Protein 6VFH (pdb70)

Nearest PDB structures (foldseek):
  6vfh-assembly1_A  TM=1.008E+00  e=3.550E-16  synthetic construct
  6vfk-assembly1_A  TM=9.988E-01  e=2.388E-15  synthetic construct
  6v8e-assembly2_F  TM=9.862E-01  e=4.359E-15  synthetic construct
  6v8e-assembly1_A  TM=9.523E-01  e=6.846E-15  synthetic construct
  1na0-assembly1_A  TM=9.936E-01  e=3.257E-13  unidentified

Structure (mmCIF, N/CA/C/O backbone):
data_6VFH
#
_entry.id   6VFH
#
loop_
_entity.id
_entity.type
_entity.pdbx_description
1 polymer T33_dn10A
2 polymer T33_dn10B
#
loop_
_atom_site.group_PDB
_atom_site.id
_atom_site.type_symbol
_atom_site.label_atom_id
_atom_site.label_alt_id
_atom_site.label_comp_id
_atom_site.label_asym_id
_atom_site.label_entity_id
_atom_site.label_seq_id
_atom_site.pdbx_PDB_ins_code
_atom_site.Cartn_x
_atom_site.Cartn_y
_atom_site.Cartn_z
_atom_site.occupancy
_atom_site.B_iso_or_equiv
_atom_site.auth_seq_id
_atom_site.auth_comp_id
_atom_site.auth_asym_id
_atom_site.auth_atom_id
_atom_site.pdbx_PDB_model_num
ATOM 1 N N . GLU A 1 3 ? 150.566 149.473 70.011 1.00 60.94 1 GLU A N 1
ATOM 2 C CA . GLU A 1 3 ? 149.332 150.160 70.364 1.00 60.30 1 GLU A CA 1
ATOM 3 C C . GLU A 1 3 ? 149.598 151.309 71.302 1.00 57.46 1 GLU A C 1
ATOM 4 O O . GLU A 1 3 ? 149.324 151.219 72.504 1.00 56.25 1 GLU A O 1
ATOM 10 N N . GLU A 1 4 ? 150.043 152.432 70.748 1.00 56.02 2 GLU A N 1
ATOM 11 C CA . GLU A 1 4 ? 150.334 153.595 71.570 1.00 57.34 2 GLU A CA 1
ATOM 12 C C . GLU A 1 4 ? 149.131 154.007 72.387 1.00 53.92 2 GLU A C 1
ATOM 13 O O . GLU A 1 4 ? 149.284 154.467 73.513 1.00 51.00 2 GLU A O 1
ATOM 19 N N . ALA A 1 5 ? 147.931 153.888 71.828 1.00 52.43 3 ALA A N 1
ATOM 20 C CA . ALA A 1 5 ? 146.749 154.281 72.565 1.00 51.93 3 ALA A CA 1
ATOM 21 C C . ALA A 1 5 ? 146.591 153.468 73.843 1.00 49.48 3 ALA A C 1
ATOM 22 O O . ALA A 1 5 ? 146.084 153.992 74.840 1.00 51.19 3 ALA A O 1
ATOM 24 N N . GLU A 1 6 ? 146.976 152.185 73.834 1.00 48.15 4 GLU A N 1
ATOM 25 C CA . GLU A 1 6 ? 146.798 151.417 75.040 1.00 46.17 4 GLU A CA 1
ATOM 26 C C . GLU A 1 6 ? 147.887 151.796 76.004 1.00 46.71 4 GLU A C 1
ATOM 27 O O . GLU A 1 6 ? 147.647 151.854 77.208 1.00 47.00 4 GLU A O 1
ATOM 33 N N . LEU A 1 7 ? 149.097 152.034 75.512 1.00 46.25 5 LEU A N 1
ATOM 34 C CA . LEU A 1 7 ? 150.125 152.413 76.458 1.00 43.88 5 LEU A CA 1
ATOM 35 C C . LEU A 1 7 ? 149.800 153.748 77.068 1.00 43.65 5 LEU A C 1
ATOM 36 O O . LEU A 1 7 ? 150.056 153.961 78.251 1.00 46.47 5 LEU A O 1
ATOM 41 N N . ALA A 1 8 ? 149.244 154.666 76.287 1.00 43.55 6 ALA A N 1
ATOM 42 C CA . ALA A 1 8 ? 148.903 155.946 76.847 1.00 43.52 6 ALA A CA 1
ATOM 43 C C . ALA A 1 8 ? 147.875 155.749 77.927 1.00 42.62 6 ALA A C 1
ATOM 44 O O . ALA A 1 8 ? 147.968 156.348 79.002 1.00 43.09 6 ALA A O 1
ATOM 46 N N . TYR A 1 9 ? 146.924 154.854 77.679 1.00 42.75 7 TYR A N 1
ATOM 47 C CA . TYR A 1 9 ? 145.917 154.573 78.657 1.00 42.07 7 TYR A CA 1
ATOM 48 C C . TYR A 1 9 ? 146.538 154.020 79.918 1.00 40.70 7 TYR A C 1
ATOM 49 O O . TYR A 1 9 ? 146.212 154.478 81.012 1.00 42.46 7 TYR A O 1
ATOM 58 N N . LEU A 1 10 ? 147.421 153.033 79.780 1.00 39.63 8 LEU A N 1
ATOM 59 C CA . LEU A 1 10 ? 148.040 152.409 80.931 1.00 39.01 8 LEU A CA 1
ATOM 60 C C . LEU A 1 10 ? 148.888 153.367 81.719 1.00 40.57 8 LEU A C 1
ATOM 61 O O . LEU A 1 10 ? 148.884 153.316 82.950 1.00 41.89 8 LEU A O 1
ATOM 66 N N . LEU A 1 11 ? 149.607 154.253 81.053 1.00 39.87 9 LEU A N 1
ATOM 67 C CA . LEU A 1 11 ? 150.409 155.193 81.794 1.00 38.59 9 LEU A CA 1
ATOM 68 C C . LEU A 1 11 ? 149.499 156.108 82.561 1.00 39.22 9 LEU A C 1
ATOM 69 O O . LEU A 1 11 ? 149.763 156.426 83.725 1.00 41.36 9 LEU A O 1
ATOM 74 N N . GLY A 1 12 ? 148.416 156.528 81.925 1.00 41.09 10 GLY A N 1
ATOM 75 C CA . GLY A 1 12 ? 147.463 157.392 82.567 1.00 43.05 10 GLY A CA 1
ATOM 76 C C . GLY A 1 12 ? 146.899 156.725 83.792 1.00 41.64 10 GLY A C 1
ATOM 77 O O . GLY A 1 12 ? 146.885 157.324 84.869 1.00 43.41 10 GLY A O 1
ATOM 78 N N . GLU A 1 13 ? 146.449 155.485 83.657 1.00 38.58 11 GLU A N 1
ATOM 79 C CA . GLU A 1 13 ? 145.874 154.817 84.794 1.00 38.42 11 GLU A CA 1
ATOM 80 C C . GLU A 1 13 ? 146.880 154.621 85.908 1.00 41.35 11 GLU A C 1
ATOM 81 O O . GLU A 1 13 ? 146.530 154.796 87.077 1.00 43.93 11 GLU A O 1
ATOM 87 N N . LEU A 1 14 ? 148.132 154.295 85.593 1.00 40.49 12 LEU A N 1
ATOM 88 C CA . LEU A 1 14 ? 149.083 154.107 86.670 1.00 41.06 12 LEU A CA 1
ATOM 89 C C . LEU A 1 14 ? 149.322 155.416 87.400 1.00 43.05 12 LEU A C 1
ATOM 90 O O . LEU A 1 14 ? 149.311 155.454 88.631 1.00 45.91 12 LEU A O 1
ATOM 95 N N . ALA A 1 15 ? 149.523 156.501 86.659 1.00 40.42 13 ALA A N 1
ATOM 96 C CA . ALA A 1 15 ? 149.779 157.768 87.306 1.00 42.24 13 ALA A CA 1
ATOM 97 C C . ALA A 1 15 ? 148.585 158.208 88.126 1.00 42.26 13 ALA A C 1
ATOM 98 O O . ALA A 1 15 ? 148.735 158.741 89.229 1.00 46.42 13 ALA A O 1
ATOM 100 N N . TYR A 1 16 ? 147.387 157.964 87.607 1.00 41.30 14 TYR A N 1
ATOM 101 C CA . TYR A 1 16 ? 146.174 158.346 88.289 1.00 40.86 14 TYR A CA 1
ATOM 102 C C . TYR A 1 16 ? 146.082 157.634 89.609 1.00 43.65 14 TYR A C 1
ATOM 103 O O . TYR A 1 16 ? 145.861 158.248 90.651 1.00 47.56 14 TYR A O 1
ATOM 112 N N . LYS A 1 17 ? 146.288 156.324 89.584 1.00 43.91 15 LYS A N 1
ATOM 113 C CA . LYS A 1 17 ? 146.176 155.510 90.776 1.00 44.92 15 LYS A CA 1
ATOM 114 C C . LYS A 1 17 ? 147.162 155.956 91.843 1.00 46.03 15 LYS A C 1
ATOM 115 O O . LYS A 1 17 ? 146.856 155.927 93.034 1.00 48.30 15 LYS A O 1
ATOM 121 N N . LEU A 1 18 ? 148.332 156.405 91.419 1.00 44.74 16 LEU A N 1
ATOM 122 C CA . LEU A 1 18 ? 149.370 156.858 92.325 1.00 44.35 16 LEU A CA 1
ATOM 123 C C . LEU A 1 18 ? 149.183 158.306 92.792 1.00 47.04 16 LEU A C 1
ATOM 124 O O . LEU A 1 18 ? 149.994 158.809 93.567 1.00 51.44 16 LEU A O 1
ATOM 129 N N . GLY A 1 19 ? 148.154 158.999 92.302 1.00 46.91 17 GLY A N 1
ATOM 130 C CA . GLY A 1 19 ? 147.879 160.383 92.686 1.00 47.85 17 GLY A CA 1
ATOM 131 C C . GLY A 1 19 ? 148.619 161.432 91.865 1.00 50.28 17 GLY A C 1
ATOM 132 O O . GLY A 1 19 ? 148.622 162.626 92.194 1.00 52.29 17 GLY A O 1
ATOM 133 N N . GLU A 1 20 ? 149.290 161.008 90.815 1.00 50.38 18 GLU A N 1
ATOM 134 C CA . GLU A 1 20 ? 150.057 161.921 90.002 1.00 47.47 18 GLU A CA 1
ATOM 135 C C . GLU A 1 20 ? 149.190 162.442 88.898 1.00 44.71 18 GLU A C 1
ATOM 136 O O . GLU A 1 20 ? 149.401 162.149 87.718 1.00 45.44 18 GLU A O 1
ATOM 142 N N . TYR A 1 21 ? 148.257 163.286 89.283 1.00 43.45 19 TYR A N 1
ATOM 143 C CA . TYR A 1 21 ? 147.208 163.710 88.384 1.00 43.55 19 TYR A CA 1
ATOM 144 C C . TYR A 1 21 ? 147.732 164.545 87.245 1.00 41.79 19 TYR A C 1
ATOM 145 O O . TYR A 1 21 ? 147.187 164.525 86.147 1.00 43.48 19 TYR A O 1
ATOM 154 N N . ARG A 1 22 ? 148.814 165.265 87.462 1.00 38.10 20 ARG A N 1
ATOM 155 C CA . ARG A 1 22 ? 149.363 166.050 86.373 1.00 38.98 20 ARG A CA 1
ATOM 156 C C . ARG A 1 22 ? 149.767 165.158 85.198 1.00 42.62 20 ARG A C 1
ATOM 157 O O . ARG A 1 22 ? 149.573 165.513 84.026 1.00 42.52 20 ARG A O 1
ATOM 165 N N . ILE A 1 23 ? 150.361 164.015 85.524 1.00 41.12 21 ILE A N 1
ATOM 166 C CA . ILE A 1 23 ? 150.839 163.076 84.544 1.00 36.86 21 ILE A CA 1
ATOM 167 C C . ILE A 1 23 ? 149.677 162.335 83.973 1.00 38.95 21 ILE A C 1
ATOM 168 O O . ILE A 1 23 ? 149.620 162.090 82.765 1.00 41.62 21 ILE A O 1
ATOM 173 N N . ALA A 1 24 ? 148.756 161.941 84.837 1.00 37.71 22 ALA A N 1
ATOM 174 C CA . ALA A 1 24 ? 147.623 161.194 84.368 1.00 37.86 22 ALA A CA 1
ATOM 175 C C . ALA A 1 24 ? 146.846 161.975 83.339 1.00 38.64 22 ALA A C 1
ATOM 176 O O . ALA A 1 24 ? 146.469 161.414 82.313 1.00 42.04 22 ALA A O 1
ATOM 178 N N . ILE A 1 25 ? 146.692 163.281 83.534 1.00 37.45 23 ILE A N 1
ATOM 179 C CA . ILE A 1 25 ? 145.954 164.055 82.566 1.00 38.10 23 ILE A CA 1
ATOM 180 C C . ILE A 1 25 ? 146.633 164.082 81.233 1.00 41.66 23 ILE A C 1
ATOM 181 O O . ILE A 1 25 ? 145.974 163.891 80.212 1.00 44.40 23 ILE A O 1
ATOM 186 N N . ARG A 1 26 ? 147.928 164.317 81.195 1.00 39.52 24 ARG A N 1
ATOM 187 C CA . ARG A 1 26 ? 148.538 164.361 79.890 1.00 39.81 24 ARG A CA 1
ATOM 188 C C . ARG A 1 26 ? 148.460 163.006 79.197 1.00 39.58 24 ARG A C 1
ATOM 189 O O . ARG A 1 26 ? 148.172 162.932 77.995 1.00 43.13 24 ARG A O 1
ATOM 197 N N . ALA A 1 27 ? 148.672 161.927 79.940 1.00 38.22 25 ALA A N 1
ATOM 198 C CA . ALA A 1 27 ? 148.609 160.619 79.323 1.00 39.63 25 ALA A CA 1
ATOM 199 C C . ALA A 1 27 ? 147.202 160.306 78.821 1.00 41.73 25 ALA A C 1
ATOM 200 O O . ALA A 1 27 ? 147.042 159.734 77.737 1.00 44.82 25 ALA A O 1
ATOM 202 N N . TYR A 1 28 ? 146.167 160.719 79.556 1.00 40.55 26 TYR A N 1
ATOM 203 C CA . TYR A 1 28 ? 144.834 160.426 79.086 1.00 39.69 26 TYR A CA 1
ATOM 204 C C . TYR A 1 28 ? 144.507 161.247 77.874 1.00 41.67 26 TYR A C 1
ATOM 205 O O . TYR A 1 28 ? 143.877 160.738 76.947 1.00 46.82 26 TYR A O 1
ATOM 214 N N . ARG A 1 29 ? 144.991 162.483 77.802 1.00 40.19 27 ARG A N 1
ATOM 215 C CA . ARG A 1 29 ? 144.685 163.255 76.618 1.00 43.14 27 ARG A CA 1
ATOM 216 C C . ARG A 1 29 ? 145.233 162.546 75.390 1.00 47.47 27 ARG A C 1
ATOM 217 O O . ARG A 1 29 ? 144.573 162.521 74.349 1.00 50.14 27 ARG A O 1
ATOM 225 N N . ILE A 1 30 ? 146.418 161.946 75.504 1.00 45.00 28 ILE A N 1
ATOM 226 C CA . ILE A 1 30 ? 146.978 161.227 74.373 1.00 43.79 28 ILE A CA 1
ATOM 227 C C . ILE A 1 30 ? 146.137 160.004 74.043 1.00 47.27 28 ILE A C 1
ATOM 228 O O . ILE A 1 30 ? 145.857 159.737 72.867 1.00 51.58 28 ILE A O 1
ATOM 233 N N . ALA A 1 31 ? 145.750 159.236 75.061 1.00 45.54 29 ALA A N 1
ATOM 234 C CA . ALA A 1 31 ? 144.972 158.036 74.802 1.00 46.37 29 ALA A CA 1
ATOM 235 C C . ALA A 1 31 ? 143.664 158.350 74.103 1.00 49.47 29 ALA A C 1
ATOM 236 O O . ALA A 1 31 ? 143.261 157.622 73.192 1.00 54.09 29 ALA A O 1
ATOM 238 N N . LEU A 1 32 ? 143.014 159.433 74.512 1.00 48.63 30 LEU A N 1
ATOM 239 C CA . LEU A 1 32 ? 141.757 159.850 73.925 1.00 51.61 30 LEU A CA 1
ATOM 240 C C . LEU A 1 32 ? 141.909 160.464 72.571 1.00 54.05 30 LEU A C 1
ATOM 241 O O . LEU A 1 32 ? 141.043 160.300 71.719 1.00 55.54 30 LEU A O 1
ATOM 246 N N . LYS A 1 33 ? 142.998 161.180 72.342 1.00 54.11 31 LYS A N 1
ATOM 247 C CA . LYS A 1 33 ? 143.214 161.742 71.033 1.00 57.84 31 LYS A CA 1
ATOM 248 C C . LYS A 1 33 ? 143.238 160.607 70.030 1.00 57.47 31 LYS A C 1
ATOM 249 O O . LYS A 1 33 ? 142.645 160.703 68.954 1.00 58.86 31 LYS A O 1
ATOM 255 N N . ARG A 1 34 ? 143.915 159.517 70.392 1.00 55.36 32 ARG A N 1
ATOM 256 C CA . ARG A 1 34 ? 143.962 158.369 69.517 1.00 55.46 32 ARG A CA 1
ATOM 257 C C . ARG A 1 34 ? 142.663 157.568 69.507 1.00 60.22 32 ARG A C 1
ATOM 258 O O . ARG A 1 34 ? 142.278 157.039 68.464 1.00 62.29 32 ARG A O 1
ATOM 266 N N . ASP A 1 35 ? 141.964 157.483 70.641 1.00 59.51 33 ASP A N 1
ATOM 267 C CA . ASP A 1 35 ? 140.706 156.754 70.688 1.00 58.81 33 ASP A CA 1
ATOM 268 C C . ASP A 1 35 ? 139.623 157.499 71.477 1.00 58.58 33 ASP A C 1
ATOM 269 O O . ASP A 1 35 ? 139.432 157.260 72.676 1.00 59.03 33 ASP A O 1
ATOM 274 N N . PRO A 1 36 ? 138.845 158.358 70.813 1.00 58.76 34 PRO A N 1
ATOM 275 C CA . PRO A 1 36 ? 137.797 159.191 71.355 1.00 59.08 34 PRO A CA 1
ATOM 276 C C . PRO A 1 36 ? 136.643 158.411 71.965 1.00 59.89 34 PRO A C 1
ATOM 277 O O . PRO A 1 36 ? 135.788 159.000 72.627 1.00 61.30 34 PRO A O 1
ATOM 281 N N . ASN A 1 37 ? 136.562 157.102 71.716 1.00 58.57 35 ASN A N 1
ATOM 282 C CA . ASN A 1 37 ? 135.447 156.338 72.241 1.00 61.14 35 ASN A CA 1
ATOM 283 C C . ASN A 1 37 ? 135.789 155.644 73.543 1.00 62.22 35 ASN A C 1
ATOM 284 O O . ASN A 1 37 ? 135.000 154.853 74.081 1.00 62.75 35 ASN A O 1
ATOM 289 N N . ASN A 1 38 ? 136.938 155.957 74.104 1.00 59.65 36 ASN A N 1
ATOM 290 C CA . ASN A 1 38 ? 137.288 155.310 75.339 1.00 60.10 36 ASN A CA 1
ATOM 291 C C . ASN A 1 38 ? 136.604 156.014 76.509 1.00 60.70 36 ASN A C 1
ATOM 292 O O . ASN A 1 38 ? 137.131 156.963 77.097 1.00 58.71 36 ASN A O 1
ATOM 297 N N . ALA A 1 39 ? 135.411 155.526 76.841 1.00 59.66 37 ALA A N 1
ATOM 298 C CA . ALA A 1 39 ? 134.585 156.130 77.878 1.00 58.04 37 ALA A CA 1
ATOM 299 C C . ALA A 1 39 ? 135.275 156.126 79.211 1.00 55.52 37 ALA A C 1
ATOM 300 O O . ALA A 1 39 ? 135.140 157.080 79.980 1.00 55.89 37 ALA A O 1
ATOM 302 N N . GLU A 1 40 ? 136.028 155.076 79.490 1.00 55.30 38 GLU A N 1
ATOM 303 C CA . GLU A 1 40 ? 136.702 154.985 80.762 1.00 53.69 38 GLU A CA 1
ATOM 304 C C . GLU A 1 40 ? 137.776 156.036 80.861 1.00 52.27 38 GLU A C 1
ATOM 305 O O . GLU A 1 40 ? 137.924 156.671 81.909 1.00 52.44 38 GLU A O 1
ATOM 311 N N . ALA A 1 41 ? 138.515 156.251 79.782 1.00 52.00 39 ALA A N 1
ATOM 312 C CA . ALA A 1 41 ? 139.510 157.293 79.809 1.00 51.23 39 ALA A CA 1
ATOM 313 C C . ALA A 1 41 ? 138.827 158.648 79.961 1.00 52.34 39 ALA A C 1
ATOM 314 O O . ALA A 1 41 ? 139.323 159.492 80.700 1.00 51.63 39 ALA A O 1
ATOM 316 N N . TRP A 1 42 ? 137.667 158.867 79.327 1.00 51.27 40 TRP A N 1
ATOM 317 C CA . TRP A 1 42 ? 137.021 160.170 79.491 1.00 50.61 40 TRP A CA 1
ATOM 318 C C . TRP A 1 42 ? 136.645 160.398 80.935 1.00 48.99 40 TRP A C 1
ATOM 319 O O . TRP A 1 42 ? 136.843 161.486 81.483 1.00 49.09 40 TRP A O 1
ATOM 330 N N . TYR A 1 43 ? 136.115 159.363 81.559 1.00 49.43 41 TYR A N 1
ATOM 331 C CA . TYR A 1 43 ? 135.717 159.424 82.939 1.00 49.12 41 TYR A CA 1
ATOM 332 C C . TYR A 1 43 ? 136.886 159.726 83.846 1.00 48.49 41 TYR A C 1
ATOM 333 O O . TYR A 1 43 ? 136.798 160.635 84.676 1.00 50.46 41 TYR A O 1
ATOM 342 N N . ASN A 1 44 ? 137.982 158.990 83.697 1.00 45.68 42 ASN A N 1
ATOM 343 C CA . ASN A 1 44 ? 139.125 159.238 84.544 1.00 45.18 42 ASN A CA 1
ATOM 344 C C . ASN A 1 44 ? 139.797 160.549 84.223 1.00 45.06 42 ASN A C 1
ATOM 345 O O . ASN A 1 44 ? 140.398 161.165 85.107 1.00 47.88 42 ASN A O 1
ATOM 350 N N . LEU A 1 45 ? 139.682 161.016 82.991 1.00 44.10 43 LEU A N 1
ATOM 351 C CA . LEU A 1 45 ? 140.236 162.303 82.685 1.00 42.25 43 LEU A CA 1
ATOM 352 C C . LEU A 1 45 ? 139.472 163.319 83.507 1.00 45.85 43 LEU A C 1
ATOM 353 O O . LEU A 1 45 ? 140.072 164.176 84.163 1.00 51.16 43 LEU A O 1
ATOM 358 N N . GLY A 1 46 ? 138.139 163.202 83.504 1.00 46.47 44 GLY A N 1
ATOM 359 C CA . GLY A 1 46 ? 137.298 164.107 84.262 1.00 50.50 44 GLY A CA 1
ATOM 360 C C . GLY A 1 46 ? 137.591 164.021 85.748 1.00 47.35 44 GLY A C 1
ATOM 361 O O . GLY A 1 46 ? 137.626 165.051 86.428 1.00 50.21 44 GLY A O 1
ATOM 362 N N . ASN A 1 47 ? 137.872 162.816 86.245 1.00 44.63 45 ASN A N 1
ATOM 363 C CA . ASN A 1 47 ? 138.175 162.670 87.647 1.00 44.63 45 ASN A CA 1
ATOM 364 C C . ASN A 1 47 ? 139.462 163.348 88.008 1.00 49.63 45 ASN A C 1
ATOM 365 O O . ASN A 1 47 ? 139.534 164.027 89.028 1.00 51.43 45 ASN A O 1
ATOM 370 N N . ALA A 1 48 ? 140.475 163.256 87.165 1.00 48.23 46 ALA A N 1
ATOM 371 C CA . ALA A 1 48 ? 141.705 163.919 87.530 1.00 47.18 46 ALA A CA 1
ATOM 372 C C . ALA A 1 48 ? 141.471 165.422 87.652 1.00 49.41 46 ALA A C 1
ATOM 373 O O . ALA A 1 48 ? 141.948 166.062 88.594 1.00 53.18 46 ALA A O 1
ATOM 375 N N . TYR A 1 49 ? 140.657 165.988 86.770 1.00 46.84 47 TYR A N 1
ATOM 376 C CA . TYR A 1 49 ? 140.416 167.410 86.901 1.00 50.55 47 TYR A CA 1
ATOM 377 C C . TYR A 1 49 ? 139.617 167.710 88.156 1.00 52.93 47 TYR A C 1
ATOM 378 O O . TYR A 1 49 ? 139.932 168.645 88.896 1.00 54.74 47 TYR A O 1
ATOM 387 N N . TYR A 1 50 ? 138.642 166.868 88.454 1.00 51.14 48 TYR A N 1
ATOM 388 C CA . TYR A 1 50 ? 137.801 167.037 89.624 1.00 51.29 48 TYR A CA 1
ATOM 389 C C . TYR A 1 50 ? 138.674 167.086 90.863 1.00 51.05 48 TYR A C 1
ATOM 390 O O . TYR A 1 50 ? 138.546 167.982 91.697 1.00 54.74 48 TYR A O 1
ATOM 399 N N . LYS A 1 51 ? 139.624 166.163 90.956 1.00 48.93 49 LYS A N 1
ATOM 400 C CA . LYS A 1 51 ? 140.513 166.079 92.103 1.00 49.25 49 LYS A CA 1
ATOM 401 C C . LYS A 1 51 ? 141.341 167.343 92.260 1.00 53.60 49 LYS A C 1
ATOM 402 O O . LYS A 1 51 ? 141.671 167.737 93.378 1.00 55.38 49 LYS A O 1
ATOM 408 N N . GLN A 1 52 ? 141.644 168.013 91.157 1.00 54.43 50 GLN A N 1
ATOM 409 C CA . GLN A 1 52 ? 142.429 169.232 91.189 1.00 56.94 50 GLN A CA 1
ATOM 410 C C . GLN A 1 52 ? 141.581 170.490 91.399 1.00 58.48 50 GLN A C 1
ATOM 411 O O . GLN A 1 52 ? 142.119 171.594 91.457 1.00 61.09 50 GLN A O 1
ATOM 417 N N . GLY A 1 53 ? 140.258 170.348 91.491 1.00 56.32 51 GLY A N 1
ATOM 418 C CA . GLY A 1 53 ? 139.372 171.499 91.656 1.00 58.50 51 GLY A CA 1
ATOM 419 C C . GLY A 1 53 ? 138.981 172.118 90.321 1.00 59.79 51 GLY A C 1
ATOM 420 O O . GLY A 1 53 ? 138.381 173.199 90.243 1.00 60.65 51 GLY A O 1
ATOM 421 N N . ASP A 1 54 ? 139.362 171.461 89.250 1.00 56.06 52 ASP A N 1
ATOM 422 C CA . ASP A 1 54 ? 139.084 171.950 87.927 1.00 56.98 52 ASP A CA 1
ATOM 423 C C . ASP A 1 54 ? 137.721 171.439 87.507 1.00 57.25 52 ASP A C 1
ATOM 424 O O . ASP A 1 54 ? 137.582 170.511 86.702 1.00 57.94 52 ASP A O 1
ATOM 429 N N . TYR A 1 55 ? 136.705 172.066 88.064 1.00 54.87 53 TYR A N 1
ATOM 430 C CA . TYR A 1 55 ? 135.352 171.586 87.891 1.00 53.26 53 TYR A CA 1
ATOM 431 C C . TYR A 1 55 ? 134.793 171.805 86.504 1.00 56.56 53 TYR A C 1
ATOM 432 O O . TYR A 1 55 ? 133.928 171.053 86.063 1.00 58.03 53 TYR A O 1
ATOM 441 N N . ASP A 1 56 ? 135.240 172.821 85.783 1.00 57.26 54 ASP A N 1
ATOM 442 C CA . ASP A 1 56 ? 134.612 173.028 84.485 1.00 58.65 54 ASP A CA 1
ATOM 443 C C . ASP A 1 56 ? 134.990 171.908 83.535 1.00 57.79 54 ASP A C 1
ATOM 444 O O . ASP A 1 56 ? 134.149 171.391 82.787 1.00 59.26 54 ASP A O 1
ATOM 449 N N . GLU A 1 57 ? 136.242 171.501 83.607 1.00 55.98 55 GLU A N 1
ATOM 450 C CA . GLU A 1 57 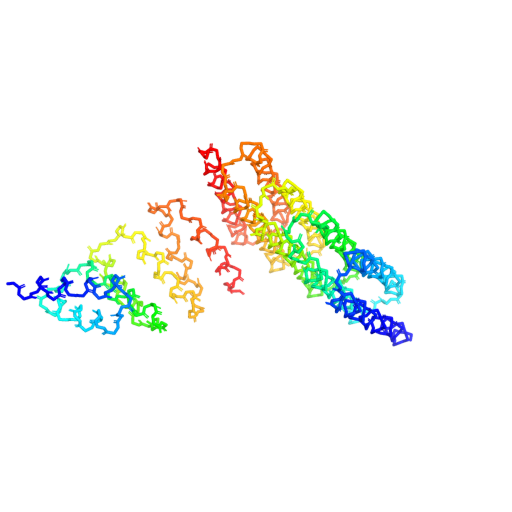? 136.749 170.426 82.798 1.00 57.72 55 GLU A CA 1
ATOM 451 C C . GLU A 1 57 ? 136.148 169.122 83.264 1.00 55.84 55 GLU A C 1
ATOM 452 O O . GLU A 1 57 ? 135.651 168.331 82.460 1.00 55.60 55 GLU A O 1
ATOM 458 N N . ALA A 1 58 ? 136.051 168.935 84.579 1.00 52.87 56 ALA A N 1
ATOM 459 C CA . ALA A 1 58 ? 135.489 167.696 85.055 1.00 51.85 56 ALA A CA 1
ATOM 460 C C . ALA A 1 58 ? 134.079 167.519 84.519 1.00 52.98 56 ALA A C 1
ATOM 461 O O . ALA A 1 58 ? 133.725 166.421 84.085 1.00 52.82 56 ALA A O 1
ATOM 463 N N . ILE A 1 59 ? 133.300 168.601 84.448 1.00 52.49 57 ILE A N 1
ATOM 464 C CA . ILE A 1 59 ? 131.960 168.486 83.913 1.00 52.43 57 ILE A CA 1
ATOM 465 C C . ILE A 1 59 ? 131.952 168.101 82.455 1.00 54.73 57 ILE A C 1
ATOM 466 O O . ILE A 1 59 ? 131.228 167.181 82.075 1.00 54.92 57 ILE A O 1
ATOM 471 N N . GLU A 1 60 ? 132.754 168.756 81.629 1.00 54.81 58 GLU A N 1
ATOM 472 C CA . GLU A 1 60 ? 132.733 168.405 80.221 1.00 53.78 58 GLU A CA 1
ATOM 473 C C . GLU A 1 60 ? 133.097 166.955 79.970 1.00 54.20 58 GLU A C 1
ATOM 474 O O . GLU A 1 60 ? 132.460 166.264 79.164 1.00 55.77 58 GLU A O 1
ATOM 480 N N . TYR A 1 61 ? 134.111 166.476 80.664 1.00 54.93 59 TYR A N 1
ATOM 481 C CA . TYR A 1 61 ? 134.578 165.137 80.406 1.00 54.29 59 TYR A CA 1
ATOM 482 C C . TYR A 1 61 ? 133.650 164.097 80.996 1.00 54.85 59 TYR A C 1
ATOM 483 O O . TYR A 1 61 ? 133.467 163.029 80.400 1.00 56.83 59 TYR A O 1
ATOM 492 N N . TYR A 1 62 ? 133.013 164.397 82.123 1.00 51.12 60 TYR A N 1
ATOM 493 C CA . TYR A 1 62 ? 132.079 163.446 82.660 1.00 49.02 60 TYR A CA 1
ATOM 494 C C . TYR A 1 62 ? 130.913 163.321 81.711 1.00 53.72 60 TYR A C 1
ATOM 495 O O . TYR A 1 62 ? 130.416 162.214 81.489 1.00 58.07 60 TYR A O 1
ATOM 504 N N . GLN A 1 63 ? 130.485 164.434 81.114 1.00 53.96 61 GLN A N 1
ATOM 505 C CA . GLN A 1 63 ? 129.360 164.359 80.206 1.00 57.12 61 GLN A CA 1
ATOM 506 C C . GLN A 1 63 ? 129.694 163.495 79.007 1.00 58.66 61 GLN A C 1
ATOM 507 O O . GLN A 1 63 ? 128.863 162.689 78.585 1.00 59.69 61 GLN A O 1
ATOM 513 N N . LYS A 1 64 ? 130.914 163.603 78.486 1.00 54.79 62 LYS A N 1
ATOM 514 C CA . LYS A 1 64 ? 131.256 162.776 77.345 1.00 57.60 62 LYS A CA 1
ATOM 515 C C . LYS A 1 64 ? 131.280 161.306 77.722 1.00 56.51 62 LYS A C 1
ATOM 516 O O . LYS A 1 64 ? 130.811 160.453 76.959 1.00 60.40 62 LYS A O 1
ATOM 522 N N . ALA A 1 65 ? 131.814 160.989 78.903 1.00 54.17 63 ALA A N 1
ATOM 523 C CA . ALA A 1 65 ? 131.887 159.592 79.299 1.00 55.97 63 ALA A CA 1
ATOM 524 C C . ALA A 1 65 ? 130.501 158.992 79.382 1.00 58.05 63 ALA A C 1
ATOM 525 O O . ALA A 1 65 ? 130.288 157.854 78.964 1.00 60.78 63 ALA A O 1
ATOM 527 N N . LEU A 1 66 ? 129.555 159.782 79.877 1.00 59.04 64 LEU A N 1
ATOM 528 C CA . LEU A 1 66 ? 128.169 159.385 80.001 1.00 59.86 64 LEU A CA 1
ATOM 529 C C . LEU A 1 66 ? 127.451 159.248 78.680 1.00 62.12 64 LEU A C 1
ATOM 530 O O . LEU A 1 66 ? 126.578 158.398 78.544 1.00 62.13 64 LEU A O 1
ATOM 535 N N . GLU A 1 67 ? 127.783 160.065 77.689 1.00 61.97 65 GLU A N 1
ATOM 536 C CA . GLU A 1 67 ? 127.128 159.867 76.407 1.00 62.04 65 GLU A CA 1
ATOM 537 C C . GLU A 1 67 ? 127.526 158.500 75.870 1.00 62.77 65 GLU A C 1
ATOM 538 O O . GLU A 1 67 ? 126.697 157.769 75.327 1.00 62.70 65 GLU A O 1
ATOM 544 N N . LEU A 1 68 ? 128.801 158.147 76.062 1.00 63.00 66 LEU A N 1
ATOM 545 C CA . LEU A 1 68 ? 129.313 156.852 75.643 1.00 64.68 66 LEU A CA 1
ATOM 546 C C . LEU A 1 68 ? 128.769 155.722 76.526 1.00 63.49 66 LEU A C 1
ATOM 547 O O . LEU A 1 68 ? 128.491 154.626 76.035 1.00 62.19 66 LEU A O 1
ATOM 552 N N . ASP A 1 69 ? 128.594 155.985 77.824 1.00 62.91 67 ASP A N 1
ATOM 553 C CA . ASP A 1 69 ? 128.048 154.995 78.743 1.00 63.47 67 ASP A CA 1
ATOM 554 C C . ASP A 1 69 ? 127.085 155.603 79.778 1.00 63.78 67 ASP A C 1
ATOM 555 O O . ASP A 1 69 ? 127.486 155.931 80.904 1.00 64.44 67 ASP A O 1
ATOM 560 N N . PRO A 1 70 ? 125.789 155.695 79.452 1.00 64.60 68 PRO A N 1
ATOM 561 C CA . PRO A 1 70 ? 124.718 156.256 80.247 1.00 64.27 68 PRO A CA 1
ATOM 562 C C . PRO A 1 70 ? 124.461 155.524 81.556 1.00 64.27 68 PRO A C 1
ATOM 563 O O . PRO A 1 70 ? 123.713 156.020 82.398 1.00 64.54 68 PRO A O 1
ATOM 567 N N . ASN A 1 71 ? 125.019 154.327 81.736 1.00 63.87 69 ASN A N 1
ATOM 568 C CA . ASN A 1 71 ? 124.746 153.594 82.959 1.00 66.75 69 ASN A CA 1
ATOM 569 C C . ASN A 1 71 ? 125.829 153.792 84.003 1.00 65.76 69 ASN A C 1
ATOM 570 O O . ASN A 1 71 ? 125.827 153.150 85.064 1.00 65.92 69 ASN A O 1
ATOM 575 N N . ASN A 1 72 ? 126.739 154.714 83.757 1.00 63.25 70 ASN A N 1
ATOM 576 C CA . ASN A 1 72 ? 127.784 154.910 84.726 1.00 63.54 70 ASN A CA 1
ATOM 577 C C . ASN A 1 72 ? 127.279 155.783 85.879 1.00 62.41 70 ASN A C 1
ATOM 578 O O . ASN A 1 72 ? 127.358 157.015 85.854 1.00 59.80 70 ASN A O 1
ATOM 583 N N . ALA A 1 73 ? 126.758 155.108 86.906 1.00 60.90 71 ALA A N 1
ATOM 584 C CA . ALA A 1 73 ? 126.146 155.772 88.053 1.00 59.02 71 ALA A CA 1
ATOM 585 C C . ALA A 1 73 ? 127.122 156.664 88.768 1.00 56.13 71 ALA A C 1
ATOM 586 O O . ALA A 1 73 ? 126.749 157.738 89.245 1.00 56.42 71 ALA A O 1
ATOM 588 N N . GLU A 1 74 ? 128.373 156.249 88.831 1.00 55.85 72 GLU A N 1
ATOM 589 C CA . GLU A 1 74 ? 129.371 157.034 89.519 1.00 57.34 72 GLU A CA 1
ATOM 590 C C . GLU A 1 74 ? 129.632 158.325 88.778 1.00 54.96 72 GLU A C 1
ATOM 591 O O . GLU A 1 74 ? 129.794 159.375 89.401 1.00 53.73 72 GLU A O 1
ATOM 597 N N . ALA A 1 75 ? 129.676 158.266 87.457 1.00 54.60 73 ALA A N 1
ATOM 598 C CA . ALA A 1 75 ? 129.864 159.469 86.686 1.00 52.56 73 ALA A CA 1
ATOM 599 C C . ALA A 1 75 ? 128.666 160.375 86.862 1.00 51.66 73 ALA A C 1
ATOM 600 O O . ALA A 1 75 ? 128.826 161.589 86.959 1.00 52.84 73 ALA A O 1
ATOM 602 N N . TRP A 1 76 ? 127.461 159.815 86.952 1.00 52.79 74 TRP A N 1
ATOM 603 C CA . TRP A 1 76 ? 126.310 160.690 87.134 1.00 52.62 74 TRP A CA 1
ATOM 604 C C . TRP A 1 76 ? 126.428 161.407 88.464 1.00 51.06 74 TRP A C 1
ATOM 605 O O . TRP A 1 76 ? 126.182 162.613 88.567 1.00 51.16 74 TRP A O 1
ATOM 616 N N . TYR A 1 77 ? 126.843 160.666 89.479 1.00 49.75 75 TYR A N 1
ATOM 617 C CA . TYR A 1 77 ? 127.035 161.194 90.804 1.00 48.16 75 TYR A CA 1
ATOM 618 C C . TYR A 1 77 ? 128.062 162.305 90.829 1.00 49.44 75 TYR A C 1
ATOM 619 O O . TYR A 1 77 ? 127.789 163.381 91.369 1.00 51.88 75 TYR A O 1
ATOM 628 N N . ASN A 1 78 ? 129.229 162.069 90.237 1.00 49.46 76 ASN A N 1
ATOM 629 C CA . ASN A 1 78 ? 130.254 163.088 90.223 1.00 49.11 76 ASN A CA 1
ATOM 630 C C . ASN A 1 78 ? 129.898 164.256 89.328 1.00 52.05 76 ASN A C 1
ATOM 631 O O . ASN A 1 78 ? 130.331 165.380 89.587 1.00 53.02 76 ASN A O 1
ATOM 636 N N . LEU A 1 79 ? 129.092 164.035 88.299 1.00 49.68 77 LEU A N 1
ATOM 637 C CA . LEU A 1 79 ? 128.677 165.151 87.488 1.00 47.63 77 LEU A CA 1
ATOM 638 C C . LEU A 1 79 ? 127.834 166.034 88.378 1.00 47.87 77 LEU A C 1
ATOM 639 O O . LEU A 1 79 ? 128.010 167.257 88.411 1.00 52.43 77 LEU A O 1
ATOM 644 N N . GLY A 1 80 ? 126.940 165.412 89.150 1.00 48.32 78 GLY A N 1
ATOM 645 C CA . GLY A 1 80 ? 126.106 166.158 90.060 1.00 51.20 78 GLY A CA 1
ATOM 646 C C . GLY A 1 80 ? 126.947 166.883 91.090 1.00 50.30 78 GLY A C 1
ATOM 647 O O . GLY A 1 80 ? 126.671 168.044 91.397 1.00 51.22 78 GLY A O 1
ATOM 648 N N . ASN A 1 81 ? 128.015 166.244 91.568 1.00 47.61 79 ASN A N 1
ATOM 649 C CA . ASN A 1 81 ? 128.856 166.887 92.551 1.00 47.46 79 ASN A CA 1
ATOM 650 C C . ASN A 1 81 ? 129.558 168.090 91.988 1.00 49.71 79 ASN A C 1
ATOM 651 O O . ASN A 1 81 ? 129.649 169.111 92.662 1.00 51.51 79 ASN A O 1
ATOM 656 N N . ALA A 1 82 ? 130.044 168.014 90.759 1.00 48.29 80 ALA A N 1
ATOM 657 C CA . ALA A 1 82 ? 130.714 169.177 90.217 1.00 48.49 80 ALA A CA 1
ATOM 658 C C . ALA A 1 82 ? 129.725 170.329 90.054 1.00 50.22 80 ALA A C 1
ATOM 659 O O . ALA A 1 82 ? 130.040 171.481 90.372 1.00 52.35 80 ALA A O 1
ATOM 661 N N . TYR A 1 83 ? 128.500 170.028 89.629 1.00 50.59 81 TYR A N 1
ATOM 662 C CA . TYR A 1 83 ? 127.546 171.103 89.475 1.00 49.34 81 TYR A CA 1
ATOM 663 C C . TYR A 1 83 ? 127.214 171.715 90.806 1.00 51.99 81 TYR A C 1
ATOM 664 O O . TYR A 1 83 ? 127.113 172.941 90.917 1.00 54.26 81 TYR A O 1
ATOM 673 N N . TYR A 1 84 ? 127.093 170.868 91.820 1.00 51.79 82 TYR A N 1
ATOM 674 C CA . TYR A 1 84 ? 126.795 171.270 93.176 1.00 52.10 82 TYR A CA 1
ATOM 675 C C . TYR A 1 84 ? 127.871 172.217 93.681 1.00 53.30 82 TYR A C 1
ATOM 676 O O . TYR A 1 84 ? 127.577 173.285 94.212 1.00 55.43 82 TYR A O 1
ATOM 685 N N . LYS A 1 85 ? 129.140 171.858 93.469 1.00 51.72 83 LYS A N 1
ATOM 686 C CA . LYS A 1 85 ? 130.266 172.661 93.939 1.00 49.56 83 LYS A CA 1
ATOM 687 C C . LYS A 1 85 ? 130.267 174.043 93.317 1.00 48.69 83 LYS A C 1
ATOM 688 O O . LYS A 1 85 ? 130.662 175.016 93.956 1.00 50.20 83 LYS A O 1
ATOM 694 N N . GLN A 1 86 ? 129.778 174.152 92.090 1.00 50.63 84 GLN A N 1
ATOM 695 C CA . GLN A 1 86 ? 129.716 175.432 91.407 1.00 55.59 84 GLN A CA 1
ATOM 696 C C . GLN A 1 86 ? 128.486 176.251 91.786 1.00 55.01 84 GLN A C 1
ATOM 697 O O . GLN A 1 86 ? 128.322 177.377 91.315 1.00 56.83 84 GLN A O 1
ATOM 703 N N . GLY A 1 87 ? 127.593 175.680 92.582 1.00 53.12 85 GLY A N 1
ATOM 704 C CA . GLY A 1 87 ? 126.366 176.345 92.970 1.00 57.05 85 GLY A CA 1
ATOM 705 C C . GLY A 1 87 ? 125.195 176.052 92.040 1.00 58.15 85 GLY A C 1
ATOM 706 O O . GLY A 1 87 ? 124.139 176.697 92.114 1.00 59.44 85 GLY A O 1
ATOM 707 N N . ASP A 1 88 ? 125.361 175.137 91.095 1.00 54.10 86 ASP A N 1
ATOM 708 C CA . ASP A 1 88 ? 124.254 174.873 90.216 1.00 54.00 86 ASP A CA 1
ATOM 709 C C . ASP A 1 88 ? 123.451 173.756 90.818 1.00 56.74 86 ASP A C 1
ATOM 710 O O . ASP A 1 88 ? 123.680 172.570 90.543 1.00 57.06 86 ASP A O 1
ATOM 715 N N . TYR A 1 89 ? 122.524 174.145 91.673 1.00 54.50 87 TYR A N 1
ATOM 716 C CA . TYR A 1 89 ? 121.791 173.168 92.434 1.00 53.20 87 TYR A CA 1
ATOM 717 C C . TYR A 1 89 ? 120.741 172.500 91.591 1.00 53.92 87 TYR A C 1
ATOM 718 O O . TYR A 1 89 ? 120.424 171.333 91.803 1.00 56.45 87 TYR A O 1
ATOM 727 N N . ASP A 1 90 ? 120.223 173.192 90.587 1.00 54.13 88 ASP A N 1
ATOM 728 C CA . ASP A 1 90 ? 119.179 172.560 89.806 1.00 57.84 88 ASP A CA 1
ATOM 729 C C . ASP A 1 90 ? 119.760 171.374 89.060 1.00 59.27 88 ASP A C 1
ATOM 730 O O . ASP A 1 90 ? 119.154 170.292 89.006 1.00 58.12 88 ASP A O 1
ATOM 735 N N . GLU A 1 91 ? 120.972 171.551 88.536 1.00 57.25 89 GLU A N 1
ATOM 736 C CA . GLU A 1 91 ? 121.598 170.459 87.836 1.00 56.65 89 GLU A CA 1
ATOM 737 C C . GLU A 1 91 ? 122.051 169.386 88.800 1.00 56.96 89 GLU A C 1
ATOM 738 O O . GLU A 1 91 ? 121.800 168.201 88.569 1.00 56.61 89 GLU A O 1
ATOM 744 N N . ALA A 1 92 ? 122.563 169.778 89.970 1.00 54.11 90 ALA A N 1
ATOM 745 C CA . ALA A 1 92 ? 123.016 168.776 90.910 1.00 51.16 90 ALA A CA 1
ATOM 746 C C . ALA A 1 92 ? 121.884 167.835 91.269 1.00 52.30 90 ALA A C 1
ATOM 747 O O . ALA A 1 92 ? 122.080 166.618 91.305 1.00 50.89 90 ALA A O 1
ATOM 749 N N . ILE A 1 93 ? 120.677 168.374 91.416 1.00 53.78 91 ILE A N 1
ATOM 750 C CA . ILE A 1 93 ? 119.527 167.552 91.734 1.00 54.96 91 ILE A CA 1
ATOM 751 C C . ILE A 1 93 ? 119.242 166.575 90.629 1.00 56.64 91 ILE A C 1
ATOM 752 O O . ILE A 1 93 ? 119.080 165.383 90.891 1.00 54.25 91 ILE A O 1
ATOM 757 N N . GLU A 1 94 ? 119.240 167.051 89.393 1.00 58.27 92 GLU A N 1
ATOM 758 C CA . GLU A 1 94 ? 118.935 166.185 88.272 1.00 56.62 92 GLU A CA 1
ATOM 759 C C . GLU A 1 94 ? 119.908 165.017 88.161 1.00 53.83 92 GLU A C 1
ATOM 760 O O . GLU A 1 94 ? 119.512 163.880 87.863 1.00 55.63 92 GLU A O 1
ATOM 766 N N . TYR A 1 95 ? 121.178 165.276 88.408 1.00 52.22 93 TYR A N 1
ATOM 767 C CA . TYR A 1 95 ? 122.133 164.204 88.251 1.00 53.07 93 TYR A CA 1
ATOM 768 C C . TYR A 1 95 ? 122.178 163.280 89.454 1.00 55.57 93 TYR A C 1
ATOM 769 O O . TYR A 1 95 ? 122.418 162.078 89.283 1.00 55.13 93 TYR A O 1
ATOM 778 N N . TYR A 1 96 ? 121.908 163.783 90.663 1.00 50.73 94 TYR A N 1
ATOM 779 C CA . TYR A 1 96 ? 121.917 162.869 91.786 1.00 47.45 94 TYR A CA 1
ATOM 780 C C . TYR A 1 96 ? 120.758 161.916 91.614 1.00 51.34 94 TYR A C 1
ATOM 781 O O . TYR A 1 96 ? 120.883 160.728 91.924 1.00 54.60 94 TYR A O 1
ATOM 790 N N . GLU A 1 97 ? 119.630 162.408 91.091 1.00 53.13 95 GLU A N 1
ATOM 791 C CA . GLU A 1 97 ? 118.499 161.527 90.914 1.00 54.17 95 GLU A CA 1
ATOM 792 C C . GLU A 1 97 ? 118.830 160.424 89.933 1.00 57.43 95 GLU A C 1
ATOM 793 O O . GLU A 1 97 ? 118.500 159.266 90.193 1.00 60.31 95 GLU A O 1
ATOM 799 N N . LYS A 1 98 ? 119.536 160.740 88.844 1.00 54.91 96 LYS A N 1
ATOM 800 C CA . LYS A 1 98 ? 119.871 159.677 87.912 1.00 54.98 96 LYS A CA 1
ATOM 801 C C . LYS A 1 98 ? 120.811 158.668 88.534 1.00 55.92 96 LYS A C 1
ATOM 802 O O . LYS A 1 98 ? 120.670 157.458 88.314 1.00 60.25 96 LYS A O 1
ATOM 808 N N . ALA A 1 99 ? 121.777 159.138 89.318 1.00 52.12 97 ALA A N 1
ATOM 809 C CA . ALA A 1 99 ? 122.711 158.196 89.908 1.00 55.05 97 ALA A CA 1
ATOM 810 C C . ALA A 1 99 ? 121.976 157.208 90.799 1.00 58.57 97 ALA A C 1
ATOM 811 O O . ALA A 1 99 ? 122.283 156.015 90.775 1.00 59.54 97 ALA A O 1
ATOM 813 N N . LEU A 1 100 ? 120.972 157.697 91.531 1.00 59.49 98 LEU A N 1
ATOM 814 C CA . LEU A 1 100 ? 120.153 156.883 92.416 1.00 62.35 98 LEU A CA 1
ATOM 815 C C . LEU A 1 100 ? 119.245 155.934 91.679 1.00 61.92 98 LEU A C 1
ATOM 816 O O . LEU A 1 100 ? 118.986 154.831 92.150 1.00 64.40 98 LEU A O 1
ATOM 821 N N . GLU A 1 101 ? 118.741 156.331 90.520 1.00 60.62 99 GLU A N 1
ATOM 822 C CA . GLU A 1 101 ? 117.907 155.399 89.788 1.00 62.42 99 GLU A CA 1
ATOM 823 C C . GLU A 1 101 ? 118.746 154.194 89.409 1.00 66.69 99 GLU A C 1
ATOM 824 O O . GLU A 1 101 ? 118.293 153.052 89.513 1.00 69.79 99 GLU A O 1
ATOM 830 N N . LEU A 1 102 ? 119.992 154.455 89.006 1.00 66.60 100 LEU A N 1
ATOM 831 C CA . LEU A 1 102 ? 120.916 153.393 88.646 1.00 67.10 100 LEU A CA 1
ATOM 832 C C . LEU A 1 102 ? 121.430 152.651 89.873 1.00 67.34 100 LEU A C 1
ATOM 833 O O . LEU A 1 102 ? 121.639 151.437 89.827 1.00 67.71 100 LEU A O 1
ATOM 838 N N . ASP A 1 103 ? 121.628 153.367 90.976 1.00 66.50 101 ASP A N 1
ATOM 839 C CA . ASP A 1 103 ? 122.101 152.755 92.200 1.00 68.33 101 ASP A CA 1
ATOM 840 C C . ASP A 1 103 ? 121.506 153.401 93.456 1.00 68.79 101 ASP A C 1
ATOM 841 O O . ASP A 1 103 ? 122.098 154.332 94.020 1.00 70.27 101 ASP A O 1
ATOM 846 N N . PRO A 1 104 ? 120.385 152.883 93.960 1.00 69.74 102 PRO A N 1
ATOM 847 C CA . PRO A 1 104 ? 119.646 153.344 95.114 1.00 71.43 102 PRO A CA 1
ATOM 848 C C . PRO A 1 104 ? 120.444 153.319 96.411 1.00 70.76 102 PRO A C 1
ATOM 849 O O . PRO A 1 104 ? 120.032 153.937 97.386 1.00 70.52 102 PRO A O 1
ATOM 853 N N . GLU A 1 105 ? 121.576 152.613 96.434 1.00 71.33 103 GLU A N 1
ATOM 854 C CA . GLU A 1 105 ? 122.389 152.473 97.634 1.00 73.41 103 GLU A CA 1
ATOM 855 C C . GLU A 1 105 ? 123.328 153.643 97.846 1.00 73.50 103 GLU A C 1
ATOM 856 O O . GLU A 1 105 ? 124.065 153.702 98.844 1.00 75.05 103 GLU A O 1
ATOM 862 N N . ASN A 1 106 ? 123.320 154.599 96.935 1.00 70.74 104 ASN A N 1
ATOM 863 C CA . ASN A 1 106 ? 124.249 155.684 97.085 1.00 67.75 104 ASN A CA 1
ATOM 864 C C . ASN A 1 106 ? 123.734 156.690 98.110 1.00 65.67 104 ASN A C 1
ATOM 865 O O . ASN A 1 106 ? 123.009 157.639 97.790 1.00 65.06 104 ASN A O 1
ATOM 870 N N . LEU A 1 107 ? 124.155 156.480 99.355 1.00 64.34 105 LEU A N 1
ATOM 871 C CA . LEU A 1 107 ? 123.706 157.303 100.464 1.00 62.56 105 LEU A CA 1
ATOM 872 C C . LEU A 1 107 ? 124.158 158.720 100.299 1.00 62.67 105 LEU A C 1
ATOM 873 O O . LEU A 1 107 ? 123.440 159.656 100.665 1.00 60.20 105 LEU A O 1
ATOM 878 N N . GLU A 1 108 ? 125.345 158.897 99.753 1.00 61.09 106 GLU A N 1
ATOM 879 C CA . GLU A 1 108 ? 125.859 160.228 99.597 1.00 59.23 106 GLU A CA 1
ATOM 880 C C . GLU A 1 108 ? 125.013 161.004 98.622 1.00 56.46 106 GLU A C 1
ATOM 881 O O . GLU A 1 108 ? 124.736 162.176 98.872 1.00 57.68 106 GLU A O 1
ATOM 887 N N . ALA A 1 109 ? 124.576 160.364 97.535 1.00 56.74 107 ALA A N 1
ATOM 888 C CA . ALA A 1 109 ? 123.732 161.048 96.579 1.00 55.93 107 ALA A CA 1
ATOM 889 C C . ALA A 1 109 ? 122.426 161.442 97.239 1.00 56.82 107 ALA A C 1
ATOM 890 O O . ALA A 1 109 ? 121.950 162.551 97.029 1.00 54.89 107 ALA A O 1
ATOM 892 N N . LEU A 1 110 ? 121.860 160.593 98.097 1.00 55.85 108 LEU A N 1
ATOM 893 C CA . LEU A 1 110 ? 120.609 160.994 98.732 1.00 52.65 108 LEU A CA 1
ATOM 894 C C . LEU A 1 110 ? 120.791 162.205 99.614 1.00 53.26 108 LEU A C 1
ATOM 895 O O . LEU A 1 110 ? 119.981 163.139 99.596 1.00 53.88 108 LEU A O 1
ATOM 900 N N . GLN A 1 111 ? 121.882 162.233 100.348 1.00 53.58 109 GLN A N 1
ATOM 901 C CA . GLN A 1 111 ? 122.119 163.344 101.240 1.00 53.39 109 GLN A CA 1
ATOM 902 C C . GLN A 1 111 ? 122.419 164.615 100.474 1.00 53.86 109 GLN A C 1
ATOM 903 O O . GLN A 1 111 ? 121.902 165.687 100.807 1.00 52.31 109 GLN A O 1
ATOM 909 N N . ASN A 1 112 ? 123.182 164.495 99.399 1.00 49.31 110 ASN A N 1
ATOM 910 C CA . ASN A 1 112 ? 123.537 165.656 98.633 1.00 48.72 110 ASN A CA 1
ATOM 911 C C . ASN A 1 112 ? 122.326 166.152 97.886 1.00 49.82 110 ASN A C 1
ATOM 912 O O . ASN A 1 112 ? 122.171 167.355 97.682 1.00 51.55 110 ASN A O 1
ATOM 917 N N . LEU A 1 113 ? 121.437 165.239 97.525 1.00 48.58 111 LEU A N 1
ATOM 918 C CA . LEU A 1 113 ? 120.224 165.586 96.838 1.00 46.75 111 LEU A CA 1
ATOM 919 C C . LEU A 1 113 ? 119.382 166.444 97.730 1.00 49.07 111 LEU A C 1
ATOM 920 O O . LEU A 1 113 ? 118.887 167.488 97.302 1.00 50.36 111 LEU A O 1
ATOM 925 N N . LEU A 1 114 ? 119.251 166.042 98.989 1.00 50.35 112 LEU A N 1
ATOM 926 C CA . LEU A 1 114 ? 118.437 166.805 99.902 1.00 48.59 112 LEU A CA 1
ATOM 927 C C . LEU A 1 114 ? 119.073 168.172 100.136 1.00 50.46 112 LEU A C 1
ATOM 928 O O . LEU A 1 114 ? 118.375 169.187 100.235 1.00 51.18 112 LEU A O 1
ATOM 933 N N . ASN A 1 115 ? 120.401 168.218 100.221 1.00 49.32 113 ASN A N 1
ATOM 934 C CA . ASN A 1 115 ? 121.036 169.494 100.460 1.00 49.04 113 ASN A CA 1
ATOM 935 C C . ASN A 1 115 ? 120.830 170.408 99.264 1.00 52.49 113 ASN A C 1
ATOM 936 O O . ASN A 1 115 ? 120.508 171.586 99.431 1.00 54.90 113 ASN A O 1
ATOM 941 N N . ALA A 1 116 ? 120.917 169.860 98.050 1.00 51.69 114 ALA A N 1
ATOM 942 C CA . ALA A 1 116 ? 120.735 170.665 96.856 1.00 52.16 114 ALA A CA 1
ATOM 943 C C . ALA A 1 116 ? 119.334 171.242 96.832 1.00 55.19 114 ALA A C 1
ATOM 944 O O . ALA A 1 116 ? 119.153 172.390 96.427 1.00 57.87 114 ALA A O 1
ATOM 946 N N . MET A 1 117 ? 118.352 170.469 97.313 1.00 53.76 115 MET A N 1
ATOM 947 C CA . MET A 1 117 ? 116.965 170.920 97.393 1.00 56.54 115 MET A CA 1
ATOM 948 C C . MET A 1 117 ? 116.814 172.074 98.365 1.00 57.79 115 MET A C 1
ATOM 949 O O . MET A 1 117 ? 115.922 172.910 98.199 1.00 59.35 115 MET A O 1
ATOM 954 N N . ASP A 1 118 ? 117.658 172.106 99.402 1.00 55.47 116 ASP A N 1
ATOM 955 C CA . ASP A 1 118 ? 117.631 173.176 100.393 1.00 58.47 116 ASP A CA 1
ATOM 956 C C . ASP A 1 118 ? 118.188 174.451 99.809 1.00 61.22 116 ASP A C 1
ATOM 957 O O . ASP A 1 118 ? 117.665 175.544 100.037 1.00 62.43 116 ASP A O 1
ATOM 962 N N . LYS A 1 119 ? 119.231 174.304 99.014 1.00 57.93 117 LYS A N 1
ATOM 963 C CA . LYS A 1 119 ? 119.869 175.457 98.426 1.00 57.89 117 LYS A CA 1
ATOM 964 C C . LYS A 1 119 ? 119.064 175.962 97.238 1.00 58.16 117 LYS A C 1
ATOM 965 O O . LYS A 1 119 ? 119.080 177.153 96.922 1.00 59.73 117 LYS A O 1
ATOM 971 N N . GLN A 1 120 ? 118.343 175.062 96.591 1.00 58.31 118 GLN A N 1
ATOM 972 C CA . GLN A 1 120 ? 117.522 175.398 95.459 1.00 60.38 118 GLN A CA 1
ATOM 973 C C . GLN A 1 120 ? 116.462 176.406 95.835 1.00 63.43 118 GLN A C 1
ATOM 974 O O . GLN A 1 120 ? 115.718 176.224 96.796 1.00 64.92 118 GLN A O 1
ATOM 980 N N . GLY A 1 121 ? 116.330 177.451 95.035 1.00 68.58 119 GLY A N 1
ATOM 981 C CA . GLY A 1 121 ? 115.327 178.469 95.303 1.00 71.99 119 GLY A CA 1
ATOM 982 C C . GLY A 1 121 ? 115.268 178.813 96.788 1.00 70.05 119 GLY A C 1
ATOM 983 O O . GLY A 1 121 ? 114.913 179.937 97.155 1.00 69.93 119 GLY A O 1
ATOM 984 N N . ILE B 2 2 ? 112.012 201.197 127.686 1.00 57.01 1 ILE B N 1
ATOM 985 C CA . ILE B 2 2 ? 112.059 199.941 128.427 1.00 55.25 1 ILE B CA 1
ATOM 986 C C . ILE B 2 2 ? 112.774 198.832 127.708 1.00 54.72 1 ILE B C 1
ATOM 987 O O . ILE B 2 2 ? 113.667 198.192 128.261 1.00 54.65 1 ILE B O 1
ATOM 992 N N . GLU B 2 3 ? 112.448 198.606 126.452 1.00 55.64 2 GLU B N 1
ATOM 993 C CA . GLU B 2 3 ? 113.074 197.506 125.738 1.00 55.72 2 GLU B CA 1
ATOM 994 C C . GLU B 2 3 ? 114.575 197.657 125.726 1.00 54.38 2 GLU B C 1
ATOM 995 O O . GLU B 2 3 ? 115.304 196.667 125.767 1.00 52.09 2 GLU B O 1
ATOM 1001 N N . GLU B 2 4 ? 115.050 198.892 125.690 1.00 54.72 3 GLU B N 1
ATOM 1002 C CA . GLU B 2 4 ? 116.461 199.153 125.668 1.00 55.30 3 GLU B CA 1
ATOM 1003 C C . GLU B 2 4 ? 117.122 198.662 126.939 1.00 53.97 3 GLU B C 1
ATOM 1004 O O . GLU B 2 4 ? 118.246 198.161 126.905 1.00 53.28 3 GLU B O 1
ATOM 1010 N N . VAL B 2 5 ? 116.421 198.804 128.061 1.00 52.45 4 VAL B N 1
ATOM 1011 C CA . VAL B 2 5 ? 116.945 198.448 129.353 1.00 49.53 4 VAL B CA 1
ATOM 1012 C C . VAL B 2 5 ? 116.950 196.958 129.482 1.00 49.86 4 VAL B C 1
ATOM 1013 O O . VAL B 2 5 ? 117.926 196.368 129.937 1.00 47.68 4 VAL B O 1
ATOM 1017 N N . VAL B 2 6 ? 115.862 196.335 129.084 1.00 49.08 5 VAL B N 1
ATOM 1018 C CA . VAL B 2 6 ? 115.802 194.908 129.233 1.00 44.54 5 VAL B CA 1
ATOM 1019 C C . VAL B 2 6 ? 116.853 194.284 128.333 1.00 46.55 5 VAL B C 1
ATOM 1020 O O . VAL B 2 6 ? 117.572 193.372 128.747 1.00 45.84 5 VAL B O 1
ATOM 1024 N N . ALA B 2 7 ? 116.954 194.765 127.102 1.00 48.34 6 ALA B N 1
ATOM 1025 C CA . ALA B 2 7 ? 117.927 194.238 126.179 1.00 47.55 6 ALA B CA 1
ATOM 1026 C C . ALA B 2 7 ? 119.341 194.432 126.668 1.00 48.43 6 ALA B C 1
ATOM 1027 O O . ALA B 2 7 ? 120.172 193.537 126.505 1.00 47.39 6 ALA B O 1
ATOM 1029 N N . GLU B 2 8 ? 119.613 195.562 127.314 1.00 46.49 7 GLU B N 1
ATOM 1030 C CA . GLU B 2 8 ? 120.941 195.801 127.810 1.00 45.61 7 GLU B CA 1
ATOM 1031 C C . GLU B 2 8 ? 121.257 194.833 128.923 1.00 43.89 7 GLU B C 1
ATOM 1032 O O . GLU B 2 8 ? 122.338 194.245 128.954 1.00 44.12 7 GLU B O 1
ATOM 1038 N N . MET B 2 9 ? 120.294 194.571 129.793 1.00 41.43 8 MET B N 1
ATOM 1039 C CA . MET B 2 9 ? 120.557 193.659 130.882 1.00 39.63 8 MET B CA 1
ATOM 1040 C C . MET B 2 9 ? 120.893 192.285 130.319 1.00 40.59 8 MET B C 1
ATOM 1041 O O . MET B 2 9 ? 121.808 191.613 130.804 1.00 40.45 8 MET B O 1
ATOM 1046 N N . ILE B 2 10 ? 120.200 191.890 129.250 1.00 42.91 9 ILE B N 1
ATOM 1047 C CA . ILE B 2 10 ? 120.477 190.610 128.626 1.00 41.20 9 ILE B CA 1
ATOM 1048 C C . ILE B 2 10 ? 121.872 190.579 128.046 1.00 43.87 9 ILE B C 1
ATOM 1049 O O . ILE B 2 10 ? 122.596 189.600 128.244 1.00 41.84 9 ILE B O 1
ATOM 1054 N N . ASP B 2 11 ? 122.270 191.633 127.336 1.00 45.39 10 ASP B N 1
ATOM 1055 C CA . ASP B 2 11 ? 123.595 191.637 126.753 1.00 45.16 10 ASP B CA 1
ATOM 1056 C C . ASP B 2 11 ? 124.661 191.560 127.826 1.00 45.83 10 ASP B C 1
ATOM 1057 O O . ASP B 2 11 ? 125.651 190.851 127.659 1.00 47.12 10 ASP B O 1
ATOM 1062 N N . ILE B 2 12 ? 124.436 192.218 128.954 1.00 42.93 11 ILE B N 1
ATOM 1063 C CA . ILE B 2 12 ? 125.408 192.196 130.029 1.00 42.68 11 ILE B CA 1
ATOM 1064 C C . ILE B 2 12 ? 125.579 190.811 130.591 1.00 43.01 11 ILE B C 1
ATOM 1065 O O . ILE B 2 12 ? 126.710 190.352 130.799 1.00 42.97 11 ILE B O 1
ATOM 1070 N N . LEU B 2 13 ? 124.468 190.136 130.851 1.00 43.27 12 LEU B N 1
ATOM 1071 C CA . LEU B 2 13 ? 124.558 188.810 131.401 1.00 40.39 12 LEU B CA 1
ATOM 1072 C C . LEU B 2 13 ? 125.220 187.890 130.412 1.00 41.36 12 LEU B C 1
ATOM 1073 O O . LEU B 2 13 ? 126.036 187.041 130.797 1.00 43.72 12 LEU B O 1
ATOM 1078 N N . ALA B 2 14 ? 124.910 188.056 129.132 1.00 38.73 13 ALA B N 1
ATOM 1079 C CA . ALA B 2 14 ? 125.514 187.206 128.147 1.00 40.14 13 ALA B CA 1
ATOM 1080 C C . ALA B 2 14 ? 127.016 187.395 128.080 1.00 44.20 13 ALA B C 1
ATOM 1081 O O . ALA B 2 14 ? 127.753 186.410 128.019 1.00 45.95 13 ALA B O 1
ATOM 1083 N N . GLU B 2 15 ? 127.498 188.635 128.175 1.00 48.35 14 GLU B N 1
ATOM 1084 C CA . GLU B 2 15 ? 128.935 188.831 128.078 1.00 50.44 14 GLU B CA 1
ATOM 1085 C C . GLU B 2 15 ? 129.656 188.272 129.277 1.00 49.25 14 GLU B C 1
ATOM 1086 O O . GLU B 2 15 ? 130.718 187.653 129.134 1.00 49.88 14 GLU B O 1
ATOM 1092 N N . SER B 2 16 ? 129.058 188.423 130.454 1.00 47.49 15 SER B N 1
ATOM 1093 C CA . SER B 2 16 ? 129.672 187.911 131.657 1.00 46.16 15 SER B CA 1
ATOM 1094 C C . SER B 2 16 ? 129.750 186.405 131.583 1.00 50.57 15 SER B C 1
ATOM 1095 O O . SER B 2 16 ? 130.781 185.793 131.885 1.00 53.14 15 SER B O 1
ATOM 1098 N N . SER B 2 17 ? 128.668 185.791 131.128 1.00 47.75 16 SER B N 1
ATOM 1099 C CA . SER B 2 17 ? 128.614 184.357 131.077 1.00 47.90 16 SER B CA 1
ATOM 1100 C C . SER B 2 17 ? 129.628 183.810 130.092 1.00 52.24 16 SER B C 1
ATOM 1101 O O . SER B 2 17 ? 130.324 182.838 130.398 1.00 54.63 16 SER B O 1
ATOM 1104 N N . LYS B 2 18 ? 129.764 184.449 128.926 1.00 51.00 17 LYS B N 1
ATOM 1105 C CA . LYS B 2 18 ? 130.717 183.961 127.947 1.00 52.09 17 LYS B CA 1
ATOM 1106 C C . LYS B 2 18 ? 132.134 184.046 128.459 1.00 58.57 17 LYS B C 1
ATOM 1107 O O . LYS B 2 18 ? 132.922 183.110 128.273 1.00 60.86 17 LYS B O 1
ATOM 1113 N N . LYS B 2 19 ? 132.470 185.147 129.133 1.00 58.49 18 LYS B N 1
ATOM 1114 C CA . LYS B 2 19 ? 133.811 185.267 129.651 1.00 60.66 18 LYS B CA 1
ATOM 1115 C C . LYS B 2 19 ? 134.108 184.201 130.666 1.00 63.37 18 LYS B C 1
ATOM 1116 O O . LYS B 2 19 ? 135.192 183.610 130.648 1.00 69.18 18 LYS B O 1
ATOM 1122 N N . SER B 2 20 ? 133.162 183.949 131.558 1.00 59.48 19 SER B N 1
ATOM 1123 C CA . SER B 2 20 ? 133.378 182.974 132.591 1.00 61.93 19 SER B CA 1
ATOM 1124 C C . SER B 2 20 ? 133.580 181.594 132.004 1.00 65.63 19 SER B C 1
ATOM 1125 O O . SER B 2 20 ? 134.445 180.856 132.474 1.00 73.54 19 SER B O 1
ATOM 1128 N N . ILE B 2 21 ? 132.849 181.249 130.944 1.00 66.68 20 ILE B N 1
ATOM 1129 C CA . ILE B 2 21 ? 133.046 179.941 130.339 1.00 69.25 20 ILE B CA 1
ATOM 1130 C C . ILE B 2 21 ? 134.436 179.826 129.779 1.00 74.23 20 ILE B C 1
ATOM 1131 O O . ILE B 2 21 ? 135.096 178.797 129.966 1.00 76.87 20 ILE B O 1
ATOM 1136 N N . GLU B 2 22 ? 134.884 180.858 129.068 1.00 73.57 21 GLU B N 1
ATOM 1137 C CA . GLU B 2 22 ? 136.217 180.816 128.516 1.00 78.50 21 GLU B CA 1
ATOM 1138 C C . GLU B 2 22 ? 137.253 180.652 129.605 1.00 85.26 21 GLU B C 1
ATOM 1139 O O . GLU B 2 22 ? 138.174 179.841 129.464 1.00 87.05 21 GLU B O 1
ATOM 1145 N N . GLU B 2 23 ? 137.089 181.374 130.712 1.00 80.47 22 GLU B N 1
ATOM 1146 C CA . GLU B 2 23 ? 138.056 181.288 131.779 1.00 84.15 22 GLU B CA 1
ATOM 1147 C C . GLU B 2 23 ? 138.047 179.920 132.422 1.00 87.34 22 GLU B C 1
ATOM 1148 O O . GLU B 2 23 ? 139.112 179.386 132.733 1.00 94.09 22 GLU B O 1
ATOM 1154 N N . LEU B 2 24 ? 136.874 179.323 132.608 1.00 84.81 23 LEU B N 1
ATOM 1155 C CA . LEU B 2 24 ? 136.848 178.013 133.213 1.00 83.22 23 LEU B CA 1
ATOM 1156 C C . LEU B 2 24 ? 137.561 177.030 132.338 1.00 88.43 23 LEU B C 1
ATOM 1157 O O . LEU B 2 24 ? 138.332 176.196 132.831 1.00 96.28 23 LEU B O 1
ATOM 1162 N N . ALA B 2 25 ? 137.341 177.132 131.030 1.00 84.71 24 ALA B N 1
ATOM 1163 C CA . ALA B 2 25 ? 138.003 176.213 130.155 1.00 95.33 24 ALA B CA 1
ATOM 1164 C C . ALA B 2 25 ? 139.502 176.415 130.216 1.00 102.11 24 ALA B C 1
ATOM 1165 O O . ALA B 2 25 ? 140.226 175.440 130.362 1.00 107.92 24 ALA B O 1
ATOM 1167 N N . ARG B 2 26 ? 139.979 177.667 130.243 1.00 101.00 25 ARG B N 1
ATOM 1168 C CA . ARG B 2 26 ? 141.422 177.892 130.275 1.00 105.69 25 ARG B CA 1
ATOM 1169 C C . ARG B 2 26 ? 142.040 177.373 131.551 1.00 104.76 25 ARG B C 1
ATOM 1170 O O . ARG B 2 26 ? 143.132 176.782 131.552 1.00 114.81 25 ARG B O 1
ATOM 1178 N N . ALA B 2 27 ? 141.341 177.594 132.656 1.00 104.87 26 ALA B N 1
ATOM 1179 C CA . ALA B 2 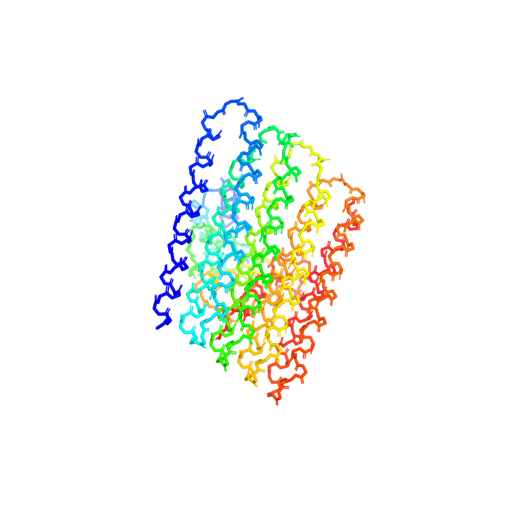27 ? 141.849 177.200 133.940 1.00 106.72 26 ALA B CA 1
ATOM 1180 C C . ALA B 2 27 ? 142.068 175.708 133.995 1.00 111.79 26 ALA B C 1
ATOM 1181 O O . ALA B 2 27 ? 143.064 175.248 134.557 1.00 118.78 26 ALA B O 1
ATOM 1183 N N . ALA B 2 28 ? 141.154 174.942 133.397 1.00 110.32 27 ALA B N 1
ATOM 1184 C CA . ALA B 2 28 ? 141.282 173.496 133.372 1.00 114.47 27 ALA B CA 1
ATOM 1185 C C . ALA B 2 28 ? 142.145 172.989 132.214 1.00 126.74 27 ALA B C 1
ATOM 1186 O O . ALA B 2 28 ? 142.817 171.969 132.349 1.00 122.94 27 ALA B O 1
ATOM 1188 N N . ASP B 2 29 ? 142.172 173.703 131.087 1.00 115.44 28 ASP B N 1
ATOM 1189 C CA . ASP B 2 29 ? 142.931 173.276 129.911 1.00 120.88 28 ASP B CA 1
ATOM 1190 C C . ASP B 2 29 ? 144.410 173.240 130.196 1.00 126.32 28 ASP B C 1
ATOM 1191 O O . ASP B 2 29 ? 145.138 172.404 129.662 1.00 129.68 28 ASP B O 1
ATOM 1196 N N . ASN B 2 30 ? 144.859 174.096 131.094 1.00 124.43 29 ASN B N 1
ATOM 1197 C CA . ASN B 2 30 ? 146.265 174.139 131.429 1.00 130.52 29 ASN B CA 1
ATOM 1198 C C . ASN B 2 30 ? 146.639 173.219 132.593 1.00 131.89 29 ASN B C 1
ATOM 1199 O O . ASN B 2 30 ? 147.756 173.296 133.109 1.00 132.76 29 ASN B O 1
ATOM 1204 N N . LYS B 2 31 ? 145.715 172.368 133.036 1.00 131.41 30 LYS B N 1
ATOM 1205 C CA . LYS B 2 31 ? 145.995 171.456 134.133 1.00 137.32 30 LYS B CA 1
ATOM 1206 C C . LYS B 2 31 ? 146.207 170.030 133.673 1.00 142.53 30 LYS B C 1
ATOM 1207 O O . LYS B 2 31 ? 145.797 169.625 132.587 1.00 140.27 30 LYS B O 1
ATOM 1213 N N . THR B 2 32 ? 146.847 169.255 134.540 1.00 147.10 31 THR B N 1
ATOM 1214 C CA . THR B 2 32 ? 147.113 167.846 134.312 1.00 149.75 31 THR B CA 1
ATOM 1215 C C . THR B 2 32 ? 146.259 166.979 135.226 1.00 144.78 31 THR B C 1
ATOM 1216 O O . THR B 2 32 ? 146.494 165.780 135.357 1.00 145.41 31 THR B O 1
ATOM 1220 N N . THR B 2 33 ? 145.317 167.612 135.914 1.00 144.90 32 THR B N 1
ATOM 1221 C CA . THR B 2 33 ? 144.439 166.927 136.852 1.00 136.42 32 THR B CA 1
ATOM 1222 C C . THR B 2 33 ? 143.051 166.743 136.251 1.00 133.78 32 THR B C 1
ATOM 1223 O O . THR B 2 33 ? 142.333 167.713 135.977 1.00 182.92 32 THR B O 1
ATOM 1227 N N . GLU B 2 34 ? 142.621 165.493 136.162 1.00 133.64 33 GLU B N 1
ATOM 1228 C CA . GLU B 2 34 ? 141.337 165.166 135.568 1.00 131.53 33 GLU B CA 1
ATOM 1229 C C . GLU B 2 34 ? 140.203 165.807 136.334 1.00 130.08 33 GLU B C 1
ATOM 1230 O O . GLU B 2 34 ? 139.223 166.259 135.752 1.00 124.86 33 GLU B O 1
ATOM 1236 N N . LYS B 2 35 ? 140.341 165.883 137.638 1.00 127.99 34 LYS B N 1
ATOM 1237 C CA . LYS B 2 35 ? 139.299 166.471 138.443 1.00 124.56 34 LYS B CA 1
ATOM 1238 C C . LYS B 2 35 ? 139.085 167.936 138.101 1.00 122.34 34 LYS B C 1
ATOM 1239 O O . LYS B 2 35 ? 137.955 168.413 138.174 1.00 114.74 34 LYS B O 1
ATOM 1245 N N . ALA B 2 36 ? 140.157 168.670 137.752 1.00 121.61 35 ALA B N 1
ATOM 1246 C CA . ALA B 2 36 ? 140.015 170.080 137.433 1.00 116.65 35 ALA B CA 1
ATOM 1247 C C . ALA B 2 36 ? 139.160 170.216 136.203 1.00 111.26 35 ALA B C 1
ATOM 1248 O O . ALA B 2 36 ? 138.366 171.156 136.060 1.00 112.15 35 ALA B O 1
ATOM 1250 N N . VAL B 2 37 ? 139.346 169.265 135.302 1.00 116.08 36 VAL B N 1
ATOM 1251 C CA . VAL B 2 37 ? 138.599 169.252 134.080 1.00 112.81 36 VAL B CA 1
ATOM 1252 C C . VAL B 2 37 ? 137.167 168.888 134.373 1.00 97.48 36 VAL B C 1
ATOM 1253 O O . VAL B 2 37 ? 136.261 169.537 133.864 1.00 94.54 36 VAL B O 1
ATOM 1257 N N . ALA B 2 38 ? 136.936 167.883 135.213 1.00 106.13 37 ALA B N 1
ATOM 1258 C CA . ALA B 2 38 ? 135.560 167.517 135.496 1.00 102.44 37 ALA B CA 1
ATOM 1259 C C . ALA B 2 38 ? 134.801 168.682 136.062 1.00 98.46 37 ALA B C 1
ATOM 1260 O O . ALA B 2 38 ? 133.643 168.915 135.693 1.00 91.47 37 ALA B O 1
ATOM 1262 N N . GLU B 2 39 ? 135.450 169.452 136.933 1.00 101.68 38 GLU B N 1
ATOM 1263 C CA . GLU B 2 39 ? 134.746 170.567 137.492 1.00 98.75 38 GLU B CA 1
ATOM 1264 C C . GLU B 2 39 ? 134.460 171.584 136.420 1.00 90.01 38 GLU B C 1
ATOM 1265 O O . GLU B 2 39 ? 133.329 172.034 136.312 1.00 83.90 38 GLU B O 1
ATOM 1271 N N . ALA B 2 40 ? 135.417 171.869 135.537 1.00 91.12 39 ALA B N 1
ATOM 1272 C CA . ALA B 2 40 ? 135.142 172.834 134.485 1.00 86.70 39 ALA B CA 1
ATOM 1273 C C . ALA B 2 40 ? 134.018 172.334 133.578 1.00 80.37 39 ALA B C 1
ATOM 1274 O 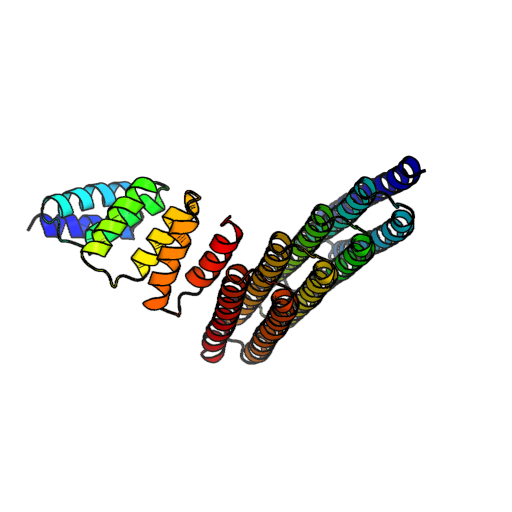O . ALA B 2 40 ? 133.154 173.102 133.163 1.00 74.73 39 ALA B O 1
ATOM 1276 N N . ILE B 2 41 ? 133.939 171.035 133.323 1.00 84.44 40 ILE B N 1
ATOM 1277 C CA . ILE B 2 41 ? 132.873 170.574 132.449 1.00 78.05 40 ILE B CA 1
ATOM 1278 C C . ILE B 2 41 ? 131.531 170.861 133.087 1.00 74.97 40 ILE B C 1
ATOM 1279 O O . ILE B 2 41 ? 130.613 171.369 132.422 1.00 68.58 40 ILE B O 1
ATOM 1284 N N . GLU B 2 42 ? 131.410 170.534 134.369 1.00 78.45 41 GLU B N 1
ATOM 1285 C CA . GLU B 2 42 ? 130.157 170.738 135.058 1.00 76.26 41 GLU B CA 1
ATOM 1286 C C . GLU B 2 42 ? 129.851 172.211 135.294 1.00 70.17 41 GLU B C 1
ATOM 1287 O O . GLU B 2 42 ? 128.685 172.607 135.241 1.00 65.85 41 GLU B O 1
ATOM 1293 N N . GLU B 2 43 ? 130.872 173.024 135.566 1.00 72.13 42 GLU B N 1
ATOM 1294 C CA . GLU B 2 43 ? 130.660 174.434 135.827 1.00 67.37 42 GLU B CA 1
ATOM 1295 C C . GLU B 2 43 ? 130.276 175.162 134.566 1.00 65.21 42 GLU B C 1
ATOM 1296 O O . GLU B 2 43 ? 129.454 176.077 134.605 1.00 61.08 42 GLU B O 1
ATOM 1302 N N . ILE B 2 44 ? 130.835 174.774 133.428 1.00 65.53 43 ILE B N 1
ATOM 1303 C CA . ILE B 2 44 ? 130.450 175.437 132.207 1.00 60.74 43 ILE B CA 1
ATOM 1304 C C . ILE B 2 44 ? 129.012 175.126 131.920 1.00 54.10 43 ILE B C 1
ATOM 1305 O O . ILE B 2 44 ? 128.238 176.019 131.570 1.00 51.55 43 ILE B O 1
ATOM 1310 N N . ALA B 2 45 ? 128.637 173.863 132.027 1.00 55.10 44 ALA B N 1
ATOM 1311 C CA . ALA B 2 45 ? 127.264 173.543 131.757 1.00 50.36 44 ALA B CA 1
ATOM 1312 C C . ALA B 2 45 ? 126.316 174.177 132.769 1.00 50.59 44 ALA B C 1
ATOM 1313 O O . ALA B 2 45 ? 125.237 174.659 132.397 1.00 47.65 44 ALA B O 1
ATOM 1315 N N . ARG B 2 46 ? 126.711 174.208 134.049 1.00 54.04 45 ARG B N 1
ATOM 1316 C CA . ARG B 2 46 ? 125.866 174.765 135.088 1.00 51.43 45 ARG B CA 1
ATOM 1317 C C . ARG B 2 46 ? 125.649 176.234 134.866 1.00 50.37 45 ARG B C 1
ATOM 1318 O O . ARG B 2 46 ? 124.527 176.739 134.995 1.00 47.40 45 ARG B O 1
ATOM 1326 N N . LEU B 2 47 ? 126.727 176.931 134.544 1.00 49.71 46 LEU B N 1
ATOM 1327 C CA . LEU B 2 47 ? 126.653 178.339 134.320 1.00 45.67 46 LEU B CA 1
ATOM 1328 C C . LEU B 2 47 ? 125.856 178.684 133.113 1.00 42.71 46 LEU B C 1
ATOM 1329 O O . LEU B 2 47 ? 125.013 179.581 133.165 1.00 42.33 46 LEU B O 1
ATOM 1334 N N . ALA B 2 48 ? 126.113 178.008 132.003 1.00 42.46 47 ALA B N 1
ATOM 1335 C CA . ALA B 2 48 ? 125.389 178.348 130.815 1.00 39.69 47 ALA B CA 1
ATOM 1336 C C . ALA B 2 48 ? 123.918 178.100 131.024 1.00 40.74 47 ALA B C 1
ATOM 1337 O O . ALA B 2 48 ? 123.094 178.907 130.603 1.00 38.95 47 ALA B O 1
ATOM 1339 N N . THR B 2 49 ? 123.566 177.031 131.731 1.00 43.95 48 THR B N 1
ATOM 1340 C CA . THR B 2 49 ? 122.168 176.745 131.929 1.00 41.93 48 THR B CA 1
ATOM 1341 C C . THR B 2 49 ? 121.521 177.854 132.730 1.00 42.28 48 THR B C 1
ATOM 1342 O O . THR B 2 49 ? 120.447 178.354 132.376 1.00 41.61 48 THR B O 1
ATOM 1346 N N . ALA B 2 50 ? 122.172 178.264 133.810 1.00 39.24 49 ALA B N 1
ATOM 1347 C CA . ALA B 2 50 ? 121.592 179.293 134.629 1.00 38.64 49 ALA B CA 1
ATOM 1348 C C . ALA B 2 50 ? 121.460 180.602 133.884 1.00 36.84 49 ALA B C 1
ATOM 1349 O O . ALA B 2 50 ? 120.451 181.303 134.014 1.00 39.51 49 ALA B O 1
ATOM 1351 N N . ALA B 2 51 ? 122.465 180.938 133.091 1.00 35.17 50 ALA B N 1
ATOM 1352 C CA . ALA B 2 51 ? 122.440 182.179 132.366 1.00 32.24 50 ALA B CA 1
ATOM 1353 C C . ALA B 2 51 ? 121.314 182.208 131.368 1.00 35.69 50 ALA B C 1
ATOM 1354 O O . ALA B 2 51 ? 120.656 183.237 131.201 1.00 35.54 50 ALA B O 1
ATOM 1356 N N . ILE B 2 52 ? 121.047 181.072 130.735 1.00 36.78 51 ILE B N 1
ATOM 1357 C CA . ILE B 2 52 ? 119.986 180.999 129.760 1.00 33.22 51 ILE B CA 1
ATOM 1358 C C . ILE B 2 52 ? 118.672 181.243 130.427 1.00 32.82 51 ILE B C 1
ATOM 1359 O O . ILE B 2 52 ? 117.824 181.954 129.889 1.00 33.96 51 ILE B O 1
ATOM 1364 N N . GLN B 2 53 ? 118.476 180.642 131.579 1.00 35.12 52 GLN B N 1
ATOM 1365 C CA . GLN B 2 53 ? 117.231 180.823 132.276 1.00 37.74 52 GLN B CA 1
ATOM 1366 C C . GLN B 2 53 ? 117.022 182.286 132.682 1.00 38.10 52 GLN B C 1
ATOM 1367 O O . GLN B 2 53 ? 115.908 182.804 132.557 1.00 39.80 52 GLN B O 1
ATOM 1373 N N . LEU B 2 54 ? 118.083 182.983 133.109 1.00 37.09 53 LEU B N 1
ATOM 1374 C CA . LEU B 2 54 ? 117.907 184.387 133.469 1.00 33.29 53 LEU B CA 1
ATOM 1375 C C . LEU B 2 54 ? 117.550 185.206 132.245 1.00 35.65 53 LEU B C 1
ATOM 1376 O O . LEU B 2 54 ? 116.697 186.102 132.312 1.00 35.90 53 LEU B O 1
ATOM 1381 N N . ILE B 2 55 ? 118.168 184.881 131.110 1.00 34.58 54 ILE B N 1
ATOM 1382 C CA . ILE B 2 55 ? 117.882 185.607 129.899 1.00 31.20 54 ILE B CA 1
ATOM 1383 C C . ILE B 2 55 ? 116.460 185.381 129.493 1.00 35.20 54 ILE B C 1
ATOM 1384 O O . ILE B 2 55 ? 115.797 186.331 129.089 1.00 37.05 54 ILE B O 1
ATOM 1389 N N . GLU B 2 56 ? 115.979 184.143 129.550 1.00 35.14 55 GLU B N 1
ATOM 1390 C CA . GLU B 2 56 ? 114.604 183.912 129.178 1.00 35.02 55 GLU B CA 1
ATOM 1391 C C . GLU B 2 56 ? 113.676 184.743 130.040 1.00 40.77 55 GLU B C 1
ATOM 1392 O O . GLU B 2 56 ? 112.744 185.377 129.535 1.00 44.45 55 GLU B O 1
ATOM 1398 N N . ALA B 2 57 ? 113.930 184.778 131.346 1.00 38.77 56 ALA B N 1
ATOM 1399 C CA . ALA B 2 57 ? 113.038 185.509 132.218 1.00 36.42 56 ALA B CA 1
ATOM 1400 C C . ALA B 2 57 ? 112.952 186.972 131.850 1.00 40.04 56 ALA B C 1
ATOM 1401 O O . ALA B 2 57 ? 111.867 187.554 131.885 1.00 44.57 56 ALA B O 1
ATOM 1403 N N . LEU B 2 58 ? 114.077 187.574 131.490 1.00 37.90 57 LEU B N 1
ATOM 1404 C CA . LEU B 2 58 ? 114.061 188.960 131.071 1.00 38.28 57 LEU B CA 1
ATOM 1405 C C . LEU B 2 58 ? 113.472 189.146 129.704 1.00 42.82 57 LEU B C 1
ATOM 1406 O O . LEU B 2 58 ? 112.721 190.088 129.464 1.00 45.66 57 LEU B O 1
ATOM 1411 N N . ALA B 2 59 ? 113.768 188.223 128.808 1.00 40.82 58 ALA B N 1
ATOM 1412 C CA . ALA B 2 59 ? 113.344 188.287 127.430 1.00 39.84 58 ALA B CA 1
ATOM 1413 C C . ALA B 2 59 ? 111.842 188.299 127.324 1.00 42.56 58 ALA B C 1
ATOM 1414 O O . ALA B 2 59 ? 111.275 188.926 126.438 1.00 46.87 58 ALA B O 1
ATOM 1416 N N . LYS B 2 60 ? 111.163 187.670 128.257 1.00 43.52 59 LYS B N 1
ATOM 1417 C CA . LYS B 2 60 ? 109.713 187.668 128.240 1.00 47.40 59 LYS B CA 1
ATOM 1418 C C . LYS B 2 60 ? 109.097 189.061 128.350 1.00 50.36 59 LYS B C 1
ATOM 1419 O O . LYS B 2 60 ? 107.911 189.229 128.074 1.00 52.82 59 LYS B O 1
ATOM 1425 N N . ASN B 2 61 ? 109.871 190.065 128.759 1.00 50.45 60 ASN B N 1
ATOM 1426 C CA . ASN B 2 61 ? 109.357 191.422 128.865 1.00 52.35 60 ASN B CA 1
ATOM 1427 C C . ASN B 2 61 ? 109.581 192.226 127.579 1.00 54.49 60 ASN B C 1
ATOM 1428 O O . ASN B 2 61 ? 109.261 193.417 127.522 1.00 54.41 60 ASN B O 1
ATOM 1433 N N . LEU B 2 62 ? 110.112 191.587 126.543 1.00 49.61 61 LEU B N 1
ATOM 1434 C CA . LEU B 2 62 ? 110.351 192.248 125.279 1.00 47.85 61 LEU B CA 1
ATOM 1435 C C . LEU B 2 62 ? 109.255 191.938 124.286 1.00 53.73 61 LEU B C 1
ATOM 1436 O O . LEU B 2 62 ? 109.204 190.852 123.726 1.00 56.68 61 LEU B O 1
ATOM 1441 N N .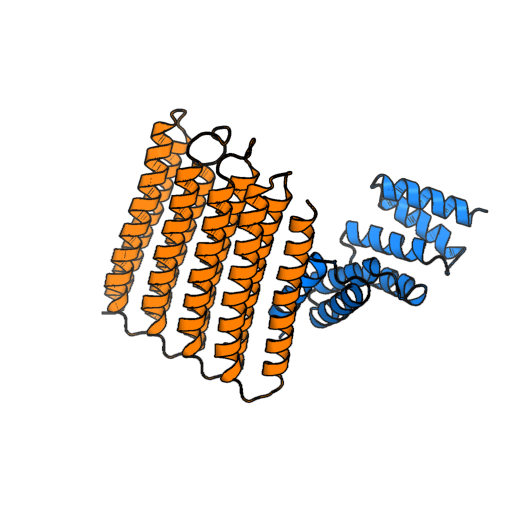 ALA B 2 63 ? 108.382 192.901 124.034 1.00 57.36 62 ALA B N 1
ATOM 1442 C CA . ALA B 2 63 ? 107.284 192.673 123.101 1.00 59.52 62 ALA B CA 1
ATOM 1443 C C . ALA B 2 63 ? 107.725 192.824 121.650 1.00 58.62 62 ALA B C 1
ATOM 1444 O O . ALA B 2 63 ? 107.129 192.233 120.752 1.00 63.28 62 ALA B O 1
ATOM 1446 N N . SER B 2 64 ? 108.740 193.648 121.418 1.00 55.65 63 SER B N 1
ATOM 1447 C CA . SER B 2 64 ? 109.228 193.927 120.079 1.00 55.57 63 SER B CA 1
ATOM 1448 C C . SER B 2 64 ? 110.061 192.793 119.502 1.00 56.80 63 SER B C 1
ATOM 1449 O O . SER B 2 64 ? 110.945 192.245 120.167 1.00 55.79 63 SER B O 1
ATOM 1452 N N . GLU B 2 65 ? 109.846 192.512 118.224 1.00 59.71 64 GLU B N 1
ATOM 1453 C CA . GLU B 2 65 ? 110.534 191.439 117.519 1.00 59.07 64 GLU B CA 1
ATOM 1454 C C . GLU B 2 65 ? 112.025 191.628 117.370 1.00 56.78 64 GLU B C 1
ATOM 1455 O O . GLU B 2 65 ? 112.782 190.663 117.481 1.00 56.41 64 GLU B O 1
ATOM 1461 N N . GLU B 2 66 ? 112.474 192.855 117.162 1.00 55.97 65 GLU B N 1
ATOM 1462 C CA . GLU B 2 66 ? 113.898 193.084 116.989 1.00 55.35 65 GLU B CA 1
ATOM 1463 C C . GLU B 2 66 ? 114.638 192.716 118.250 1.00 54.22 65 GLU B C 1
ATOM 1464 O O . GLU B 2 66 ? 115.766 192.213 118.219 1.00 53.07 65 GLU B O 1
ATOM 1470 N N . PHE B 2 67 ? 114.012 193.016 119.364 1.00 53.13 66 PHE B N 1
ATOM 1471 C CA . PHE B 2 67 ? 114.603 192.772 120.640 1.00 51.41 66 PHE B CA 1
ATOM 1472 C C . PHE B 2 67 ? 114.520 191.305 121.005 1.00 51.28 66 PHE B C 1
ATOM 1473 O O . PHE B 2 67 ? 115.454 190.757 121.603 1.00 48.58 66 PHE B O 1
ATOM 1481 N N . MET B 2 68 ? 113.413 190.649 120.659 1.00 49.99 67 MET B N 1
ATOM 1482 C CA . MET B 2 68 ? 113.334 189.239 120.958 1.00 45.37 67 MET B CA 1
ATOM 1483 C C . MET B 2 68 ? 114.379 188.509 120.161 1.00 46.79 67 MET B C 1
ATOM 1484 O O . MET B 2 68 ? 114.958 187.541 120.650 1.00 46.45 67 MET B O 1
ATOM 1489 N N . ALA B 2 69 ? 114.630 188.960 118.931 1.00 48.48 68 ALA B N 1
ATOM 1490 C CA . ALA B 2 69 ? 115.628 188.323 118.104 1.00 46.90 68 ALA B CA 1
ATOM 1491 C C . ALA B 2 69 ? 116.995 188.439 118.747 1.00 45.55 68 ALA B C 1
ATOM 1492 O O . ALA B 2 69 ? 117.782 187.486 118.711 1.00 43.17 68 ALA B O 1
ATOM 1494 N N . ARG B 2 70 ? 117.278 189.581 119.373 1.00 46.14 69 ARG B N 1
ATOM 1495 C CA . ARG B 2 70 ? 118.542 189.727 120.059 1.00 45.61 69 ARG B CA 1
ATOM 1496 C C . ARG B 2 70 ? 118.624 188.768 121.230 1.00 42.61 69 ARG B C 1
ATOM 1497 O O . ARG B 2 70 ? 119.677 188.171 121.464 1.00 42.90 69 ARG B O 1
ATOM 1505 N N . ALA B 2 71 ? 117.522 188.596 121.960 1.00 40.14 70 ALA B N 1
ATOM 1506 C CA . ALA B 2 71 ? 117.543 187.664 123.076 1.00 35.78 70 ALA B CA 1
ATOM 1507 C C . ALA B 2 71 ? 117.794 186.238 122.599 1.00 36.19 70 ALA B C 1
ATOM 1508 O O . ALA B 2 71 ? 118.552 185.493 123.225 1.00 35.08 70 ALA B O 1
ATOM 1510 N N . ILE B 2 72 ? 117.203 185.871 121.464 1.00 39.67 71 ILE B N 1
ATOM 1511 C CA . ILE B 2 72 ? 117.385 184.538 120.923 1.00 35.97 71 ILE B CA 1
ATOM 1512 C C . ILE B 2 72 ? 118.809 184.329 120.539 1.00 36.61 71 ILE B C 1
ATOM 1513 O O . ILE B 2 72 ? 119.374 183.266 120.807 1.00 36.02 71 ILE B O 1
ATOM 1518 N N . SER B 2 73 ? 119.395 185.317 119.891 1.00 39.25 72 SER B N 1
ATOM 1519 C CA . SER B 2 73 ? 120.771 185.194 119.518 1.00 39.40 72 SER B CA 1
ATOM 1520 C C . SER B 2 73 ? 121.613 185.038 120.761 1.00 39.21 72 SER B C 1
ATOM 1521 O O . SER B 2 73 ? 122.416 184.119 120.847 1.00 40.05 72 SER B O 1
ATOM 1524 N N . ALA B 2 74 ? 121.363 185.834 121.804 1.00 37.16 73 ALA B N 1
ATOM 1525 C CA . ALA B 2 74 ? 122.182 185.711 122.997 1.00 34.28 73 ALA B CA 1
ATOM 1526 C C . ALA B 2 74 ? 122.133 184.308 123.574 1.00 36.16 73 ALA B C 1
ATOM 1527 O O . ALA B 2 74 ? 123.169 183.769 123.986 1.00 37.63 73 ALA B O 1
ATOM 1529 N N . ILE B 2 75 ? 120.959 183.682 123.562 1.00 35.02 74 ILE B N 1
ATOM 1530 C CA . ILE B 2 75 ? 120.872 182.332 124.075 1.00 30.97 74 ILE B CA 1
ATOM 1531 C C . ILE B 2 75 ? 121.624 181.384 123.187 1.00 33.82 74 ILE B C 1
ATOM 1532 O O . ILE B 2 75 ? 122.372 180.532 123.670 1.00 34.89 74 ILE B O 1
ATOM 1537 N N . ALA B 2 76 ? 121.414 181.490 121.889 1.00 32.78 75 ALA B N 1
ATOM 1538 C CA . ALA B 2 76 ? 122.074 180.582 120.995 1.00 32.43 75 ALA B CA 1
ATOM 1539 C C . ALA B 2 76 ? 123.578 180.712 121.044 1.00 37.58 75 ALA B C 1
ATOM 1540 O O . ALA B 2 76 ? 124.284 179.703 120.971 1.00 40.56 75 ALA B O 1
ATOM 1542 N N . GLU B 2 77 ? 124.085 181.934 121.167 1.00 39.16 76 GLU B N 1
ATOM 1543 C CA . GLU B 2 77 ? 125.518 182.119 121.168 1.00 38.72 76 GLU B CA 1
ATOM 1544 C C . GLU B 2 77 ? 126.126 181.580 122.423 1.00 38.90 76 GLU B C 1
ATOM 1545 O O . GLU B 2 77 ? 127.170 180.931 122.385 1.00 40.41 76 GLU B O 1
ATOM 1551 N N . LEU B 2 78 ? 125.458 181.771 123.542 1.00 39.37 77 LEU B N 1
ATOM 1552 C CA . LEU B 2 78 ? 126.021 181.263 124.756 1.00 40.15 77 LEU B CA 1
ATOM 1553 C C . LEU B 2 78 ? 126.004 179.753 124.737 1.00 42.66 77 LEU B C 1
ATOM 1554 O O . LEU B 2 78 ? 126.973 179.109 125.154 1.00 44.59 77 LEU B O 1
ATOM 1559 N N . ALA B 2 79 ? 124.905 179.169 124.268 1.00 36.99 78 ALA B N 1
ATOM 1560 C CA . ALA B 2 79 ? 124.825 177.739 124.259 1.00 32.94 78 ALA B CA 1
ATOM 1561 C C . ALA B 2 79 ? 125.870 177.112 123.362 1.00 42.35 78 ALA B C 1
ATOM 1562 O O . ALA B 2 79 ? 126.501 176.126 123.753 1.00 45.24 78 ALA B O 1
ATOM 1564 N N . LYS B 2 80 ? 126.122 177.686 122.182 1.00 44.36 79 LYS B N 1
ATOM 1565 C CA . LYS B 2 80 ? 127.113 177.052 121.331 1.00 43.72 79 LYS B CA 1
ATOM 1566 C C . LYS B 2 80 ? 128.505 177.227 121.901 1.00 46.31 79 LYS B C 1
ATOM 1567 O O . LYS B 2 80 ? 129.336 176.331 121.748 1.00 49.47 79 LYS B O 1
ATOM 1573 N N . LYS B 2 81 ? 128.767 178.339 122.599 1.00 44.28 80 LYS B N 1
ATOM 1574 C CA . LYS B 2 81 ? 130.085 178.513 123.174 1.00 43.95 80 LYS B CA 1
ATOM 1575 C C . LYS B 2 81 ? 130.308 177.497 124.258 1.00 47.13 80 LYS B C 1
ATOM 1576 O O . LYS B 2 81 ? 131.396 176.929 124.363 1.00 50.60 80 LYS B O 1
ATOM 1582 N N . ALA B 2 82 ? 129.278 177.237 125.054 1.00 46.46 81 ALA B N 1
ATOM 1583 C CA . ALA B 2 82 ? 129.411 176.260 126.106 1.00 48.94 81 ALA B CA 1
ATOM 1584 C C . ALA B 2 82 ? 129.695 174.890 125.527 1.00 50.45 81 ALA B C 1
ATOM 1585 O O . ALA B 2 82 ? 130.555 174.168 126.035 1.00 52.46 81 ALA B O 1
ATOM 1587 N N . ILE B 2 83 ? 129.042 174.558 124.413 1.00 49.86 82 ILE B N 1
ATOM 1588 C CA . ILE B 2 83 ? 129.265 173.268 123.795 1.00 50.26 82 ILE B CA 1
ATOM 1589 C C . ILE B 2 83 ? 130.673 173.162 123.260 1.00 53.98 82 ILE B C 1
ATOM 1590 O O . ILE B 2 83 ? 131.318 172.129 123.447 1.00 55.52 82 ILE B O 1
ATOM 1595 N N . GLU B 2 84 ? 131.169 174.194 122.581 1.00 53.29 83 GLU B N 1
ATOM 1596 C CA . GLU B 2 84 ? 132.523 174.088 122.076 1.00 57.45 83 GLU B CA 1
ATOM 1597 C C . GLU B 2 84 ? 133.519 173.977 123.205 1.00 60.64 83 GLU B C 1
ATOM 1598 O O . GLU B 2 84 ? 134.486 173.212 123.116 1.00 64.24 83 GLU B O 1
ATOM 1604 N N . ALA B 2 85 ? 133.299 174.734 124.284 1.00 57.06 84 ALA B N 1
ATOM 1605 C CA . ALA B 2 85 ? 134.239 174.698 125.373 1.00 58.74 84 ALA B CA 1
ATOM 1606 C C . ALA B 2 85 ? 134.309 173.322 125.957 1.00 59.68 84 ALA B C 1
ATOM 1607 O O . ALA B 2 85 ? 135.401 172.828 126.232 1.00 65.95 84 ALA B O 1
ATOM 1609 N N . ILE B 2 86 ? 133.158 172.671 126.082 1.00 58.72 85 ILE B N 1
ATOM 1610 C CA . ILE B 2 86 ? 133.115 171.338 126.624 1.00 61.29 85 ILE B CA 1
ATOM 1611 C C . ILE B 2 86 ? 133.733 170.360 125.673 1.00 64.73 85 ILE B C 1
ATOM 1612 O O . ILE B 2 86 ? 134.475 169.480 126.092 1.00 68.95 85 ILE B O 1
ATOM 1617 N N . TYR B 2 87 ? 133.424 170.453 124.392 1.00 61.55 86 TYR B N 1
ATOM 1618 C CA . TYR B 2 87 ? 134.014 169.503 123.485 1.00 65.02 86 TYR B CA 1
ATOM 1619 C C . TYR B 2 87 ? 135.522 169.505 123.602 1.00 70.08 86 TYR B C 1
ATOM 1620 O O . TYR B 2 87 ? 136.138 168.452 123.727 1.00 73.05 86 TYR B O 1
ATOM 1629 N N . ARG B 2 88 ? 136.144 170.682 123.544 1.00 70.15 87 ARG B N 1
ATOM 1630 C CA . ARG B 2 88 ? 137.597 170.701 123.587 1.00 72.62 87 ARG B CA 1
ATOM 1631 C C . ARG B 2 88 ? 138.132 170.264 124.933 1.00 77.69 87 ARG B C 1
ATOM 1632 O O . ARG B 2 88 ? 138.998 169.393 125.023 1.00 82.30 87 ARG B O 1
ATOM 1640 N N . LEU B 2 89 ? 137.532 170.785 125.987 1.00 76.04 88 LEU B N 1
ATOM 1641 C CA . LEU B 2 89 ? 137.929 170.540 127.356 1.00 78.11 88 LEU B CA 1
ATOM 1642 C C . LEU B 2 89 ? 137.875 169.078 127.713 1.00 80.44 88 LEU B C 1
ATOM 1643 O O . LEU B 2 89 ? 138.768 168.547 128.366 1.00 86.57 88 LEU B O 1
ATOM 1648 N N . ALA B 2 90 ? 136.825 168.432 127.264 1.00 78.83 89 ALA B N 1
ATOM 1649 C CA . ALA B 2 90 ? 136.559 167.048 127.520 1.00 81.62 89 ALA B CA 1
ATOM 1650 C C . ALA B 2 90 ? 137.150 166.098 126.505 1.00 86.05 89 ALA B C 1
ATOM 1651 O O . ALA B 2 90 ? 136.851 164.906 126.568 1.00 92.32 89 ALA B O 1
ATOM 1653 N N . ASP B 2 91 ? 137.916 166.565 125.531 1.00 86.45 90 ASP B N 1
ATOM 1654 C CA . ASP B 2 91 ? 138.363 165.590 124.566 1.00 95.47 90 ASP B CA 1
ATOM 1655 C C . ASP B 2 91 ? 139.539 164.819 125.124 1.00 102.78 90 ASP B C 1
ATOM 1656 O O . ASP B 2 91 ? 140.118 165.180 126.148 1.00 104.10 90 ASP B O 1
ATOM 1661 N N . ASN B 2 92 ? 140.013 163.874 124.341 1.00 102.00 91 ASN B N 1
ATOM 1662 C CA . ASN B 2 92 ? 141.121 163.013 124.707 1.00 109.47 91 ASN B CA 1
ATOM 1663 C C . ASN B 2 92 ? 140.825 162.246 125.997 1.00 112.52 91 ASN B C 1
ATOM 1664 O O . ASN B 2 92 ? 139.923 161.419 126.012 1.00 114.60 91 ASN B O 1
ATOM 1669 N N . HIS B 2 93 ? 141.626 162.423 127.063 1.00 115.98 92 HIS B N 1
ATOM 1670 C CA . HIS B 2 93 ? 141.452 161.667 128.318 1.00 121.03 92 HIS B CA 1
ATOM 1671 C C . HIS B 2 93 ? 141.484 160.182 128.058 1.00 122.81 92 HIS B C 1
ATOM 1672 O O . HIS B 2 93 ? 140.725 159.397 128.664 1.00 113.24 92 HIS B O 1
ATOM 1679 N N . THR B 2 94 ? 142.274 159.800 127.046 1.00 121.03 93 THR B N 1
ATOM 1680 C CA . THR B 2 94 ? 142.414 158.420 126.591 1.00 120.88 93 THR B CA 1
ATOM 1681 C C . THR B 2 94 ? 141.064 157.849 126.126 1.00 138.01 93 THR B C 1
ATOM 1682 O O . THR B 2 94 ? 140.974 156.678 125.774 1.00 119.44 93 THR B O 1
ATOM 1686 N N . THR B 2 95 ? 139.996 158.683 126.165 1.00 130.27 94 THR B N 1
ATOM 1687 C CA . THR B 2 95 ? 138.599 158.423 125.867 1.00 120.25 94 THR B CA 1
ATOM 1688 C C . THR B 2 95 ? 137.903 157.573 126.924 1.00 123.47 94 THR B C 1
ATOM 1689 O O . THR B 2 95 ? 136.757 157.156 126.755 1.00 116.58 94 THR B O 1
ATOM 1693 N N . ASP B 2 96 ? 138.622 157.287 128.010 1.00 107.11 95 ASP B N 1
ATOM 1694 C CA . ASP B 2 96 ? 138.105 156.527 129.139 1.00 126.04 95 ASP B CA 1
ATOM 1695 C C . ASP B 2 96 ? 137.497 157.412 130.213 1.00 121.33 95 ASP B C 1
ATOM 1696 O O . ASP B 2 96 ? 136.587 156.993 130.930 1.00 120.73 95 ASP B O 1
ATOM 1701 N N . THR B 2 97 ? 138.022 158.625 130.357 1.00 119.68 96 THR B N 1
ATOM 1702 C CA . THR B 2 97 ? 137.574 159.496 131.435 1.00 116.94 96 THR B CA 1
ATOM 1703 C C . THR B 2 97 ? 136.737 160.687 130.943 1.00 124.13 96 THR B C 1
ATOM 1704 O O . THR B 2 97 ? 137.048 161.322 129.943 1.00 113.81 96 THR B O 1
ATOM 1708 N N . PHE B 2 98 ? 135.599 160.885 131.614 1.00 107.50 97 PHE B N 1
ATOM 1709 C CA . PHE B 2 98 ? 134.604 161.960 131.424 1.00 102.15 97 PHE B CA 1
ATOM 1710 C C . PHE B 2 98 ? 133.8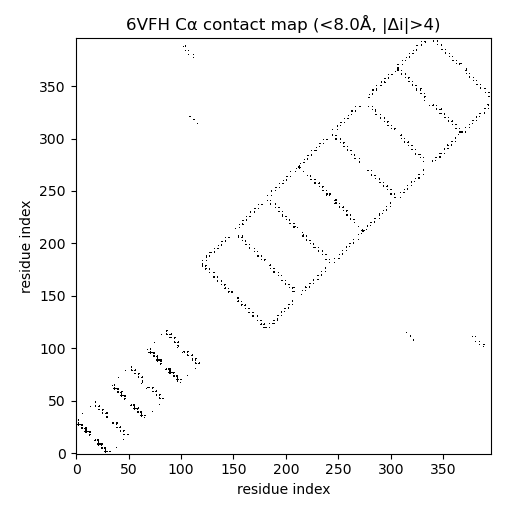55 162.027 130.117 1.00 94.34 97 PHE B C 1
ATOM 1711 O O . PHE B 2 98 ? 133.177 163.028 129.863 1.00 91.61 97 PHE B O 1
ATOM 1719 N N . MET B 2 99 ? 133.901 161.001 129.301 1.00 95.51 98 MET B N 1
ATOM 1720 C CA . MET B 2 99 ? 133.136 161.105 128.075 1.00 97.50 98 MET B CA 1
ATOM 1721 C C . MET B 2 99 ? 131.647 161.104 128.376 1.00 86.45 98 MET B C 1
ATOM 1722 O O . MET B 2 99 ? 130.870 161.767 127.692 1.00 80.39 98 MET B O 1
ATOM 1727 N N . ALA B 2 100 ? 131.241 160.406 129.429 1.00 88.45 99 ALA B N 1
ATOM 1728 C CA . ALA B 2 100 ? 129.836 160.384 129.768 1.00 83.56 99 ALA B CA 1
ATOM 1729 C C . ALA B 2 100 ? 129.352 161.762 130.185 1.00 74.21 99 ALA B C 1
ATOM 1730 O O . ALA B 2 100 ? 128.216 162.145 129.885 1.00 71.65 99 ALA B O 1
ATOM 1732 N N . ARG B 2 101 ? 130.214 162.508 130.888 1.00 79.38 100 ARG B N 1
ATOM 1733 C CA . ARG B 2 101 ? 129.831 163.820 131.375 1.00 78.36 100 ARG B CA 1
ATOM 1734 C C . ARG B 2 101 ? 129.692 164.752 130.216 1.00 71.62 100 ARG B C 1
ATOM 1735 O O . ARG B 2 101 ? 128.785 165.582 130.175 1.00 63.74 100 ARG B O 1
ATOM 1743 N N . ALA B 2 102 ? 130.624 164.648 129.281 1.00 72.07 101 ALA B N 1
ATOM 1744 C CA . ALA B 2 102 ? 130.601 165.532 128.152 1.00 66.32 101 ALA B CA 1
ATOM 1745 C C . ALA B 2 102 ? 129.377 165.312 127.304 1.00 63.67 101 ALA B C 1
ATOM 1746 O O . ALA B 2 102 ? 128.742 166.277 126.880 1.00 58.60 101 ALA B O 1
ATOM 1748 N N . ILE B 2 103 ? 128.983 164.053 127.112 1.00 65.63 102 ILE B N 1
ATOM 1749 C CA . ILE B 2 103 ? 127.827 163.803 126.281 1.00 60.35 102 ILE B CA 1
ATOM 1750 C C . ILE B 2 103 ? 126.590 164.314 126.954 1.00 56.82 102 ILE B C 1
ATOM 1751 O O . ILE B 2 103 ? 125.745 164.949 126.314 1.00 52.44 102 ILE B O 1
ATOM 1756 N N . ALA B 2 104 ? 126.436 164.009 128.234 1.00 60.42 103 ALA B N 1
ATOM 1757 C CA . ALA B 2 104 ? 125.257 164.470 128.906 1.00 56.35 103 ALA B CA 1
ATOM 1758 C C . ALA B 2 104 ? 125.209 165.973 128.964 1.00 52.98 103 ALA B C 1
ATOM 1759 O O . ALA B 2 104 ? 124.146 166.559 128.786 1.00 50.35 103 ALA B O 1
ATOM 1761 N N . ALA B 2 105 ? 126.348 166.619 129.202 1.00 53.95 104 ALA B N 1
ATOM 1762 C CA . ALA B 2 105 ? 126.348 168.055 129.314 1.00 52.36 104 ALA B CA 1
ATOM 1763 C C . ALA B 2 105 ? 125.970 168.708 128.015 1.00 48.00 104 ALA B C 1
ATOM 1764 O O . ALA B 2 105 ? 125.171 169.646 128.005 1.00 43.53 104 ALA B O 1
ATOM 1766 N N . ILE B 2 106 ? 126.478 168.184 126.908 1.00 48.83 105 ILE B N 1
ATOM 1767 C CA . ILE B 2 106 ? 126.181 168.791 125.638 1.00 43.73 105 ILE B CA 1
ATOM 1768 C C . ILE B 2 106 ? 124.733 168.610 125.312 1.00 42.54 105 ILE B C 1
ATOM 1769 O O . ILE B 2 106 ? 124.068 169.555 124.875 1.00 41.34 105 ILE B O 1
ATOM 1774 N N . ALA B 2 107 ? 124.225 167.405 125.494 1.00 42.28 106 ALA B N 1
ATOM 1775 C CA . ALA B 2 107 ? 122.844 167.205 125.178 1.00 40.08 106 ALA B CA 1
ATOM 1776 C C . ALA B 2 107 ? 121.937 168.026 126.077 1.00 42.87 106 ALA B C 1
ATOM 1777 O O . ALA B 2 107 ? 120.953 168.588 125.603 1.00 41.77 106 ALA B O 1
ATOM 1779 N N . ASN B 2 108 ? 122.275 168.163 127.357 1.00 46.94 107 ASN B N 1
ATOM 1780 C CA . ASN B 2 108 ? 121.402 168.894 128.252 1.00 42.50 107 ASN B CA 1
ATOM 1781 C C . ASN B 2 108 ? 121.382 170.372 127.938 1.00 41.89 107 ASN B C 1
ATOM 1782 O O . ASN B 2 108 ? 120.323 171.013 128.013 1.00 39.30 107 ASN B O 1
ATOM 1787 N N . LEU B 2 109 ? 122.529 170.924 127.544 1.00 40.50 108 LEU B N 1
ATOM 1788 C CA . LEU B 2 109 ? 122.561 172.322 127.187 1.00 33.10 108 LEU B CA 1
ATOM 1789 C C . LEU B 2 109 ? 121.780 172.562 125.946 1.00 33.18 108 LEU B C 1
ATOM 1790 O O . LEU B 2 109 ? 121.059 173.555 125.847 1.00 32.88 108 LEU B O 1
ATOM 1795 N N . ALA B 2 110 ? 121.891 171.652 124.992 1.00 33.89 109 ALA B N 1
ATOM 1796 C CA . ALA B 2 110 ? 121.154 171.813 123.776 1.00 32.60 109 ALA B CA 1
ATOM 1797 C C . ALA B 2 110 ? 119.665 171.772 124.048 1.00 34.37 109 ALA B C 1
ATOM 1798 O O . ALA B 2 110 ? 118.925 172.588 123.509 1.00 33.06 109 ALA B O 1
ATOM 1800 N N . VAL B 2 111 ? 119.220 170.898 124.951 1.00 37.52 110 VAL B N 1
ATOM 1801 C CA . VAL B 2 111 ? 117.802 170.839 125.247 1.00 32.97 110 VAL B CA 1
ATOM 1802 C C . VAL B 2 111 ? 117.324 172.105 125.906 1.00 34.11 110 VAL B C 1
ATOM 1803 O O . VAL B 2 111 ? 116.262 172.618 125.550 1.00 34.03 110 VAL B O 1
ATOM 1807 N N . THR B 2 112 ? 118.070 172.610 126.880 1.00 33.88 111 THR B N 1
ATOM 1808 C CA . THR B 2 112 ? 117.627 173.818 127.539 1.00 31.86 111 THR B CA 1
ATOM 1809 C C . THR B 2 112 ? 117.586 174.974 126.566 1.00 32.44 111 THR B C 1
ATOM 1810 O O . THR B 2 112 ? 116.623 175.746 126.555 1.00 33.22 111 THR B O 1
ATOM 1814 N N . ALA B 2 113 ? 118.629 175.124 125.760 1.00 29.31 112 ALA B N 1
ATOM 1815 C CA . ALA B 2 113 ? 118.668 176.229 124.843 1.00 25.78 112 ALA B CA 1
ATOM 1816 C C . ALA B 2 113 ? 117.576 176.143 123.807 1.00 29.92 112 ALA B C 1
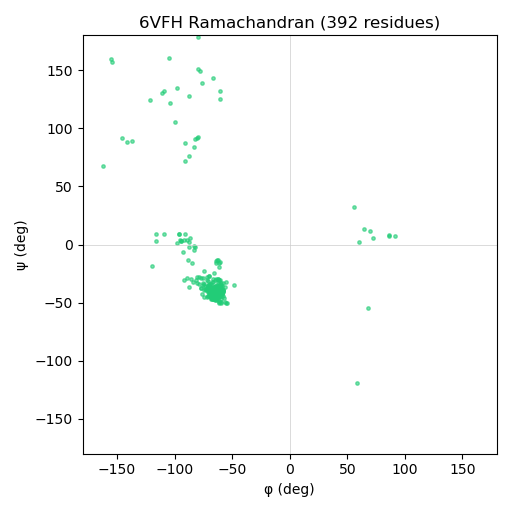ATOM 1817 O O . ALA B 2 113 ? 116.983 177.159 123.454 1.00 33.29 112 ALA B O 1
ATOM 1819 N N . ILE B 2 114 ? 117.283 174.950 123.314 1.00 30.88 113 ILE B N 1
ATOM 1820 C CA . ILE B 2 114 ? 116.260 174.825 122.306 1.00 29.01 113 ILE B CA 1
ATOM 1821 C C . ILE B 2 114 ? 114.901 175.107 122.840 1.00 30.73 113 ILE B C 1
ATOM 1822 O O . ILE B 2 114 ? 114.110 175.804 122.197 1.00 32.03 113 ILE B O 1
ATOM 1827 N N . LEU B 2 115 ? 114.589 174.560 123.989 1.00 31.66 114 LEU B N 1
ATOM 1828 C CA . LEU B 2 115 ? 113.281 174.799 124.499 1.00 32.44 114 LEU B CA 1
ATOM 1829 C C . LEU B 2 115 ? 113.140 176.275 124.834 1.00 36.82 114 LEU B C 1
ATOM 1830 O O . LEU B 2 115 ? 112.081 176.853 124.587 1.00 38.98 114 LEU B O 1
ATOM 1835 N N . ALA B 2 116 ? 114.200 176.906 125.373 1.00 34.51 115 ALA B N 1
ATOM 1836 C CA . ALA B 2 116 ? 114.127 178.318 125.711 1.00 31.37 115 ALA B CA 1
ATOM 1837 C C . ALA B 2 116 ? 113.907 179.162 124.469 1.00 34.96 115 ALA B C 1
ATOM 1838 O O . ALA B 2 116 ? 113.115 180.107 124.483 1.00 36.82 115 ALA B O 1
ATOM 1840 N N . ILE B 2 117 ? 114.552 178.807 123.366 1.00 34.37 116 ILE B N 1
ATOM 1841 C CA . ILE B 2 117 ? 114.337 179.584 122.176 1.00 30.88 116 ILE B CA 1
ATOM 1842 C C . ILE B 2 117 ? 112.934 179.423 121.713 1.00 36.20 116 ILE B C 1
ATOM 1843 O O . ILE B 2 117 ? 112.306 180.414 121.361 1.00 39.36 116 ILE B O 1
ATOM 1848 N N . ALA B 2 118 ? 112.416 178.205 121.691 1.00 35.90 117 ALA B N 1
ATOM 1849 C CA . ALA B 2 118 ? 111.057 178.035 121.232 1.00 37.38 117 ALA B CA 1
ATOM 1850 C C . ALA B 2 118 ? 110.095 178.818 122.108 1.00 42.07 117 ALA B C 1
ATOM 1851 O O . ALA B 2 118 ? 109.120 179.412 121.631 1.00 45.95 117 ALA B O 1
ATOM 1853 N N . ALA B 2 119 ? 110.380 178.855 123.404 1.00 41.06 118 ALA B N 1
ATOM 1854 C CA . ALA B 2 119 ? 109.533 179.555 124.342 1.00 41.17 118 ALA B CA 1
ATOM 1855 C C . ALA B 2 119 ? 109.420 181.027 124.022 1.00 41.41 118 ALA B C 1
ATOM 1856 O O . ALA B 2 119 ? 108.355 181.617 124.198 1.00 46.00 118 ALA B O 1
ATOM 1858 N N . LEU B 2 120 ? 110.498 181.633 123.547 1.00 40.56 119 LEU B N 1
ATOM 1859 C CA . LEU B 2 120 ? 110.433 183.045 123.232 1.00 40.99 119 LEU B CA 1
ATOM 1860 C C . LEU B 2 120 ? 109.947 183.255 121.822 1.00 46.24 119 LEU B C 1
ATOM 1861 O O . LEU B 2 120 ? 109.182 184.176 121.544 1.00 50.61 119 LEU B O 1
ATOM 1866 N N . ALA B 2 121 ? 110.363 182.365 120.939 1.00 44.21 120 ALA B N 1
ATOM 1867 C CA . ALA B 2 121 ? 110.105 182.433 119.522 1.00 44.96 120 ALA B CA 1
ATOM 1868 C C . ALA B 2 121 ? 108.642 182.359 119.194 1.00 46.85 120 ALA B C 1
ATOM 1869 O O . ALA B 2 121 ? 108.187 182.944 118.210 1.00 52.49 120 ALA B O 1
ATOM 1871 N N . SER B 2 122 ? 107.881 181.682 120.026 1.00 47.64 121 SER B N 1
ATOM 1872 C CA . SER B 2 122 ? 106.461 181.534 119.820 1.00 50.37 121 SER B CA 1
ATOM 1873 C C . SER B 2 122 ? 105.729 182.868 119.884 1.00 52.87 121 SER B C 1
ATOM 1874 O O . SER B 2 122 ? 104.575 182.956 119.468 1.00 55.50 121 SER B O 1
ATOM 1877 N N . ASN B 2 123 ? 106.376 183.920 120.396 1.00 53.90 122 ASN B N 1
ATOM 1878 C CA . ASN B 2 123 ? 105.733 185.215 120.482 1.00 55.20 122 ASN B CA 1
ATOM 1879 C C . ASN B 2 123 ? 106.018 186.132 119.293 1.00 59.05 122 ASN B C 1
ATOM 1880 O O . ASN B 2 123 ? 105.562 187.278 119.284 1.00 61.55 122 ASN B O 1
ATOM 1885 N N . HIS B 2 124 ? 106.749 185.658 118.288 1.00 57.32 123 HIS B N 1
ATOM 1886 C CA . HIS B 2 124 ? 106.973 186.483 117.108 1.00 58.11 123 HIS B CA 1
ATOM 1887 C C . HIS B 2 124 ? 105.696 186.412 116.299 1.00 61.68 123 HIS B C 1
ATOM 1888 O O . HIS B 2 124 ? 105.022 185.384 116.326 1.00 61.98 123 HIS B O 1
ATOM 1895 N N . THR B 2 125 ? 105.344 187.461 115.550 1.00 64.34 124 THR B N 1
ATOM 1896 C CA . THR B 2 125 ? 104.143 187.357 114.715 1.00 67.87 124 THR B CA 1
ATOM 1897 C C . THR B 2 125 ? 104.483 187.460 113.239 1.00 68.79 124 THR B C 1
ATOM 1898 O O . THR B 2 125 ? 103.607 187.473 112.373 1.00 69.75 124 THR B O 1
ATOM 1902 N N . THR B 2 126 ? 105.765 187.558 112.962 1.00 68.46 125 THR B N 1
ATOM 1903 C CA . THR B 2 126 ? 106.262 187.739 111.619 1.00 68.64 125 THR B CA 1
ATOM 1904 C C . THR B 2 126 ? 106.977 186.494 111.165 1.00 65.91 125 THR B C 1
ATOM 1905 O O . THR B 2 126 ? 107.902 186.009 111.822 1.00 64.76 125 THR B O 1
ATOM 1909 N N . GLU B 2 127 ? 106.626 186.026 109.981 1.00 66.81 126 GLU B N 1
ATOM 1910 C CA . GLU B 2 127 ? 107.191 184.792 109.457 1.00 67.74 126 GLU B CA 1
ATOM 1911 C C . GLU B 2 127 ? 108.700 184.860 109.332 1.00 64.77 126 GLU B C 1
ATOM 1912 O O . GLU B 2 127 ? 109.389 183.867 109.573 1.00 63.25 126 GLU B O 1
ATOM 1918 N N . GLU B 2 128 ? 109.226 186.031 109.027 1.00 64.06 127 GLU B N 1
ATOM 1919 C CA . GLU B 2 128 ? 110.660 186.187 108.910 1.00 66.48 127 GLU B CA 1
ATOM 1920 C C . GLU B 2 128 ? 111.345 185.914 110.239 1.00 63.25 127 GLU B C 1
ATOM 1921 O O . GLU B 2 128 ? 112.460 185.390 110.283 1.00 63.95 127 GLU B O 1
ATOM 1927 N N . PHE B 2 129 ? 110.723 186.324 111.329 1.00 61.68 128 PHE B N 1
ATOM 1928 C CA . PHE B 2 129 ? 111.343 186.151 112.614 1.00 61.74 128 PHE B CA 1
ATOM 1929 C C . PHE B 2 129 ? 111.185 184.734 113.093 1.00 58.40 128 PHE B C 1
ATOM 1930 O O . PHE B 2 129 ? 112.064 184.187 113.776 1.00 57.10 128 PHE B O 1
ATOM 1938 N N . MET B 2 130 ? 110.056 184.124 112.757 1.00 57.03 129 MET B N 1
ATOM 1939 C CA . MET B 2 130 ? 109.882 182.755 113.170 1.00 53.66 129 MET B CA 1
ATOM 1940 C C . MET B 2 130 ? 110.913 181.914 112.446 1.00 52.91 129 MET B C 1
ATOM 1941 O O . MET B 2 130 ? 111.470 180.977 113.020 1.00 50.33 129 MET B O 1
ATOM 1946 N N . ALA B 2 131 ? 111.196 182.263 111.192 1.00 54.84 130 ALA B N 1
ATOM 1947 C CA . ALA B 2 131 ? 112.178 181.539 110.421 1.00 53.53 130 ALA B CA 1
ATOM 1948 C C . ALA B 2 131 ? 113.552 181.649 111.052 1.00 48.82 130 ALA B C 1
ATOM 1949 O O . ALA B 2 131 ? 114.313 180.675 111.059 1.00 46.59 130 ALA B O 1
ATOM 1951 N N . ARG B 2 132 ? 113.875 182.815 111.609 1.00 49.68 131 ARG B N 1
ATOM 1952 C CA . ARG B 2 132 ? 115.164 182.961 112.248 1.00 49.99 131 ARG B CA 1
ATOM 1953 C C . ARG B 2 132 ? 115.256 182.049 113.451 1.00 49.08 131 ARG B C 1
ATOM 1954 O O . ARG B 2 132 ? 116.298 181.429 113.688 1.00 45.51 131 ARG B O 1
ATOM 1962 N N . ALA B 2 133 ? 114.169 181.954 114.217 1.00 46.58 132 ALA B N 1
ATOM 1963 C CA . ALA B 2 133 ? 114.181 181.079 115.376 1.00 39.58 132 ALA B CA 1
ATOM 1964 C C . ALA B 2 133 ? 114.356 179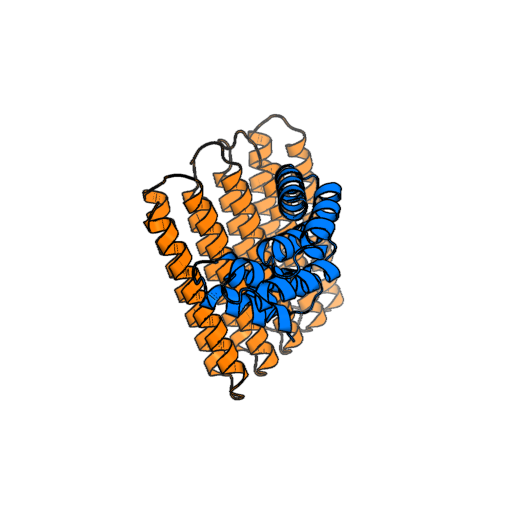.633 114.968 1.00 37.05 132 ALA B C 1
ATOM 1965 O O . ALA B 2 133 ? 115.067 178.885 115.641 1.00 35.92 132 ALA B O 1
ATOM 1967 N N . ILE B 2 134 ? 113.744 179.243 113.851 1.00 40.09 133 ILE B N 1
ATOM 1968 C CA . ILE B 2 134 ? 113.872 177.878 113.383 1.00 36.80 133 ILE B CA 1
ATOM 1969 C C . ILE B 2 134 ? 115.300 177.593 113.046 1.00 38.28 133 ILE B C 1
ATOM 1970 O O . ILE B 2 134 ? 115.819 176.527 113.391 1.00 35.78 133 ILE B O 1
ATOM 1975 N N . SER B 2 135 ? 115.944 178.522 112.365 1.00 39.60 134 SER B N 1
ATOM 1976 C CA . SER B 2 135 ? 117.327 178.321 112.046 1.00 38.04 134 SER B CA 1
ATOM 1977 C C . SER B 2 135 ? 118.134 178.204 113.322 1.00 36.26 134 SER B C 1
ATOM 1978 O O . SER B 2 135 ? 118.905 177.264 113.483 1.00 36.65 134 SER B O 1
ATOM 1981 N N . ALA B 2 136 ? 117.899 179.075 114.305 1.00 34.02 135 ALA B N 1
ATOM 1982 C CA . ALA B 2 136 ? 118.697 178.985 115.517 1.00 31.34 135 ALA B CA 1
ATOM 1983 C C . ALA B 2 136 ? 118.567 177.622 116.175 1.00 33.03 135 ALA B C 1
ATOM 1984 O O . ALA B 2 136 ? 119.566 177.044 116.623 1.00 33.20 135 ALA B O 1
ATOM 1986 N N . ILE B 2 137 ? 117.362 177.067 116.183 1.00 32.62 136 ILE B N 1
ATOM 1987 C CA . ILE B 2 137 ? 117.186 175.765 116.778 1.00 27.48 136 ILE B CA 1
ATOM 1988 C C . ILE B 2 137 ? 117.911 174.720 115.996 1.00 30.85 136 ILE B C 1
ATOM 1989 O O . ILE B 2 137 ? 118.586 173.863 116.573 1.00 31.97 136 ILE B O 1
ATOM 1994 N N . ALA B 2 138 ? 117.767 174.752 114.685 1.00 31.28 137 ALA B N 1
ATOM 1995 C CA . ALA B 2 138 ? 118.429 173.767 113.880 1.00 31.65 137 ALA B CA 1
ATOM 1996 C C . ALA B 2 138 ? 119.936 173.842 114.032 1.00 35.46 137 ALA B C 1
ATOM 1997 O O . ALA B 2 138 ? 120.595 172.804 114.105 1.00 36.32 137 ALA B O 1
ATOM 1999 N N . GLU B 2 139 ? 120.494 175.044 114.142 1.00 35.94 138 GLU B N 1
ATOM 2000 C CA . GLU B 2 139 ? 121.933 175.130 114.246 1.00 34.80 138 GLU B CA 1
ATOM 2001 C C . GLU B 2 139 ? 122.415 174.576 115.562 1.00 35.79 138 GLU B C 1
ATOM 2002 O O . GLU B 2 139 ?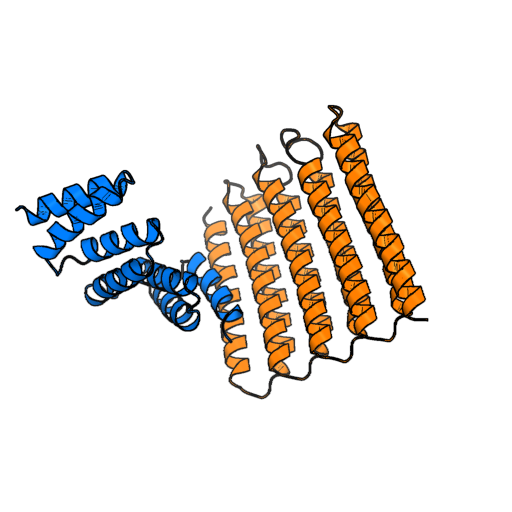 123.416 173.858 115.591 1.00 37.34 138 GLU B O 1
ATOM 2008 N N . LEU B 2 140 ? 121.684 174.830 116.646 1.00 35.99 139 LEU B N 1
ATOM 2009 C CA . LEU B 2 140 ? 122.107 174.275 117.917 1.00 35.89 139 LEU B CA 1
ATOM 2010 C C . LEU B 2 140 ? 121.996 172.778 117.904 1.00 35.92 139 LEU B C 1
ATOM 2011 O O . LEU B 2 140 ? 122.872 172.082 118.427 1.00 37.96 139 LEU B O 1
ATOM 2016 N N . ALA B 2 141 ? 120.939 172.262 117.294 1.00 31.05 140 ALA B N 1
ATOM 2017 C CA . ALA B 2 141 ? 120.796 170.840 117.272 1.00 29.36 140 ALA B CA 1
ATOM 2018 C C . ALA B 2 141 ? 121.932 170.198 116.511 1.00 36.97 140 ALA B C 1
ATOM 2019 O O . ALA B 2 141 ? 122.513 169.215 116.973 1.00 37.72 140 ALA B O 1
ATOM 2021 N N . LYS B 2 142 ? 122.317 170.790 115.384 1.00 38.25 141 LYS B N 1
ATOM 2022 C CA . LYS B 2 142 ? 123.390 170.218 114.599 1.00 36.16 141 LYS B CA 1
ATOM 2023 C C . LYS B 2 142 ? 124.716 170.280 115.316 1.00 40.20 141 LYS B C 1
ATOM 2024 O O . LYS B 2 142 ? 125.488 169.319 115.261 1.00 42.19 141 LYS B O 1
ATOM 2030 N N . LYS B 2 143 ? 124.985 171.376 116.024 1.00 37.29 142 LYS B N 1
ATOM 2031 C CA . LYS B 2 143 ? 126.254 171.484 116.710 1.00 35.90 142 LYS B CA 1
ATOM 2032 C C . LYS B 2 143 ? 126.347 170.481 117.826 1.00 38.67 142 LYS B C 1
ATOM 2033 O O . LYS B 2 143 ? 127.407 169.892 118.049 1.00 42.80 142 LYS B O 1
ATOM 2039 N N . ALA B 2 144 ? 125.255 170.280 118.548 1.00 37.33 143 ALA B N 1
ATOM 2040 C CA . ALA B 2 144 ? 125.286 169.327 119.627 1.00 39.20 143 ALA B CA 1
ATOM 2041 C C . ALA B 2 144 ? 125.488 167.918 119.102 1.00 43.06 143 ALA B C 1
ATOM 2042 O O . ALA B 2 144 ? 126.277 167.152 119.663 1.00 44.75 143 ALA B O 1
ATOM 2044 N N . ILE B 2 145 ? 124.848 167.596 117.976 1.00 42.99 144 ILE B N 1
ATOM 2045 C CA . ILE B 2 145 ? 124.979 166.273 117.402 1.00 43.29 144 ILE B CA 1
ATOM 2046 C C . ILE B 2 145 ? 126.385 166.034 116.945 1.00 47.36 144 ILE B C 1
ATOM 2047 O O . ILE B 2 145 ? 126.944 164.968 117.209 1.00 48.95 144 ILE B O 1
ATOM 2052 N N . GLU B 2 146 ? 126.972 167.011 116.272 1.00 46.41 145 GLU B N 1
ATOM 2053 C CA . GLU B 2 146 ? 128.313 166.833 115.790 1.00 50.10 145 GLU B CA 1
ATOM 2054 C C . GLU B 2 146 ? 129.300 166.737 116.937 1.00 53.51 145 GLU B C 1
ATOM 2055 O O . GLU B 2 146 ? 130.223 165.929 116.877 1.00 58.65 145 GLU B O 1
ATOM 2061 N N . ALA B 2 147 ? 129.143 167.530 117.997 1.00 47.50 146 ALA B N 1
ATOM 2062 C CA . ALA B 2 147 ? 130.106 167.417 119.074 1.00 46.96 146 ALA B CA 1
ATOM 2063 C C . ALA B 2 147 ? 130.053 166.036 119.699 1.00 53.50 146 ALA B C 1
ATOM 2064 O O . ALA B 2 147 ? 131.092 165.440 119.991 1.00 60.38 146 ALA B O 1
ATOM 2066 N N . ILE B 2 148 ? 128.849 165.493 119.854 1.00 52.09 147 ILE B N 1
ATOM 2067 C CA . ILE B 2 148 ? 128.702 164.179 120.446 1.00 55.78 147 ILE B CA 1
ATOM 2068 C C . ILE B 2 148 ? 129.270 163.127 119.532 1.00 60.92 147 ILE B C 1
ATOM 2069 O O . ILE B 2 148 ? 129.989 162.226 119.977 1.00 64.12 147 ILE B O 1
ATOM 2074 N N . TYR B 2 149 ? 128.951 163.235 118.258 1.00 56.83 148 TYR B N 1
ATOM 2075 C CA . TYR B 2 149 ? 129.457 162.327 117.273 1.00 61.58 148 TYR B CA 1
ATOM 2076 C C . TYR B 2 149 ? 130.972 162.296 117.278 1.00 64.84 148 TYR B C 1
ATOM 2077 O O . TYR B 2 149 ? 131.575 161.221 117.310 1.00 72.55 148 TYR B O 1
ATOM 2086 N N . ARG B 2 150 ? 131.601 163.468 117.237 1.00 63.15 149 ARG B N 1
ATOM 2087 C CA . ARG B 2 150 ? 133.041 163.502 117.204 1.00 65.32 149 ARG B CA 1
ATOM 2088 C C . ARG B 2 150 ? 133.636 162.930 118.463 1.00 71.36 149 ARG B C 1
ATOM 2089 O O . ARG B 2 150 ? 134.628 162.217 118.385 1.00 77.33 149 ARG B O 1
ATOM 2097 N N . LEU B 2 151 ? 133.054 163.190 119.636 1.00 70.98 150 LEU B N 1
ATOM 2098 C CA . LEU B 2 151 ? 133.678 162.598 120.801 1.00 75.09 150 LEU B CA 1
ATOM 2099 C C . LEU B 2 151 ? 133.568 161.093 120.704 1.00 80.42 150 LEU B C 1
ATOM 2100 O O . LEU B 2 151 ? 134.549 160.389 120.919 1.00 87.72 150 LEU B O 1
ATOM 2105 N N . ALA B 2 152 ? 132.416 160.585 120.266 1.00 75.98 151 ALA B N 1
ATOM 2106 C CA . ALA B 2 152 ? 132.223 159.147 120.188 1.00 81.86 151 ALA B CA 1
ATOM 2107 C C . ALA B 2 152 ? 133.216 158.488 119.237 1.00 86.73 151 ALA B C 1
ATOM 2108 O O . ALA B 2 152 ? 133.768 157.424 119.524 1.00 91.43 151 ALA B O 1
ATOM 2110 N N . ASP B 2 153 ? 133.552 159.141 118.140 1.00 84.97 152 ASP B N 1
ATOM 2111 C CA . ASP B 2 153 ? 134.518 158.537 117.232 1.00 89.56 152 ASP B CA 1
ATOM 2112 C C . ASP B 2 153 ? 135.956 158.806 117.551 1.00 91.22 152 ASP B C 1
ATOM 2113 O O . ASP B 2 153 ? 136.846 158.406 116.799 1.00 91.78 152 ASP B O 1
ATOM 2118 N N . ASN B 2 154 ? 136.225 159.460 118.663 1.00 91.15 153 ASN B N 1
ATOM 2119 C CA . ASN B 2 154 ? 137.602 159.623 119.012 1.00 93.06 153 ASN B CA 1
ATOM 2120 C C . ASN B 2 154 ? 137.933 158.451 119.910 1.00 96.48 153 ASN B C 1
ATOM 2121 O O . ASN B 2 154 ? 139.090 158.233 120.260 1.00 101.43 153 ASN B O 1
ATOM 2126 N N . HIS B 2 155 ? 136.914 157.657 120.263 1.00 96.79 154 HIS B N 1
ATOM 2127 C CA . HIS B 2 155 ? 137.099 156.604 121.225 1.00 102.93 154 HIS B CA 1
ATOM 2128 C C . HIS B 2 155 ? 138.002 155.512 120.729 1.00 108.18 154 HIS B C 1
ATOM 2129 O O . HIS B 2 155 ? 137.935 155.083 119.576 1.00 107.91 154 HIS B O 1
ATOM 2136 N N . THR B 2 156 ? 138.794 154.999 121.660 1.00 111.99 155 THR B N 1
ATOM 2137 C CA . THR B 2 156 ? 139.757 153.940 121.418 1.00 110.68 155 THR B CA 1
ATOM 2138 C C . THR B 2 156 ? 139.141 152.564 121.582 1.00 114.43 155 THR B C 1
ATOM 2139 O O . THR B 2 156 ? 139.729 151.548 121.207 1.00 120.28 155 THR B O 1
ATOM 2143 N N . THR B 2 157 ? 137.966 152.541 122.170 1.00 113.57 156 THR B N 1
ATOM 2144 C CA . THR B 2 157 ? 137.240 151.329 122.471 1.00 112.47 156 THR B CA 1
ATOM 2145 C C . THR B 2 157 ? 135.771 151.640 122.528 1.00 112.53 156 THR B C 1
ATOM 2146 O O . THR B 2 157 ? 135.370 152.771 122.817 1.00 110.43 156 THR B O 1
ATOM 2150 N N . ASP B 2 158 ? 134.922 150.655 122.327 1.00 114.09 157 ASP B N 1
ATOM 2151 C CA . ASP B 2 158 ? 133.522 151.009 122.394 1.00 110.24 157 ASP B CA 1
ATOM 2152 C C . ASP B 2 158 ? 132.990 151.033 123.801 1.00 112.01 157 ASP B C 1
ATOM 2153 O O . ASP B 2 158 ? 132.421 150.065 124.315 1.00 113.20 157 ASP B O 1
ATOM 2158 N N . LYS B 2 159 ? 133.219 152.166 124.407 1.00 112.43 158 LYS B N 1
ATOM 2159 C CA . LYS B 2 159 ? 132.790 152.470 125.734 1.00 111.12 158 LYS B CA 1
ATOM 2160 C C . LYS B 2 159 ? 131.919 153.692 125.555 1.00 107.49 158 LYS B C 1
ATOM 2161 O O . LYS B 2 159 ? 132.340 154.682 124.965 1.00 107.69 158 LYS B O 1
ATOM 2167 N N . PHE B 2 160 ? 130.691 153.600 126.019 1.00 103.64 159 PHE B N 1
ATOM 2168 C CA . PHE B 2 160 ? 129.690 154.653 125.914 1.00 101.48 159 PHE B CA 1
ATOM 2169 C C . PHE B 2 160 ? 129.147 154.940 124.496 1.00 92.86 159 PHE B C 1
ATOM 2170 O O . PHE B 2 160 ? 128.392 155.908 124.367 1.00 87.32 159 PHE B O 1
ATOM 2178 N N . MET B 2 161 ? 129.385 154.131 123.435 1.00 92.69 160 MET B N 1
ATOM 2179 C CA . MET B 2 161 ? 128.802 154.578 122.174 1.00 89.72 160 MET B CA 1
ATOM 2180 C C . MET B 2 161 ? 127.287 154.636 122.245 1.00 83.52 160 MET B C 1
ATOM 2181 O O . MET B 2 161 ? 126.668 155.458 121.572 1.00 80.72 160 MET B O 1
ATOM 2186 N N . ALA B 2 162 ? 126.677 153.783 123.055 1.00 83.62 161 ALA B N 1
ATOM 2187 C CA . ALA B 2 162 ? 125.239 153.795 123.173 1.00 79.96 161 ALA B CA 1
ATOM 2188 C C . ALA B 2 162 ? 124.741 155.139 123.672 1.00 77.56 161 ALA B C 1
ATOM 2189 O O . ALA B 2 162 ? 123.647 155.566 123.300 1.00 74.82 161 ALA B O 1
ATOM 2191 N N . ALA B 2 163 ? 125.504 155.801 124.552 1.00 79.04 162 ALA B N 1
ATOM 2192 C CA . ALA B 2 163 ? 125.062 157.073 125.077 1.00 73.26 162 ALA B CA 1
ATOM 2193 C C . ALA B 2 163 ? 125.014 158.073 123.964 1.00 67.42 162 ALA B C 1
ATOM 2194 O O . ALA B 2 163 ? 124.118 158.916 123.903 1.00 63.30 162 ALA B O 1
ATOM 2196 N N . ALA B 2 164 ? 125.996 157.985 123.078 1.00 67.30 163 ALA B N 1
ATOM 2197 C CA . ALA B 2 164 ? 126.041 158.906 121.969 1.00 66.10 163 ALA B CA 1
ATOM 2198 C C . ALA B 2 164 ? 124.855 158.676 121.050 1.00 64.75 163 ALA B C 1
ATOM 2199 O O . ALA B 2 164 ? 124.231 159.630 120.579 1.00 61.45 163 ALA B O 1
ATOM 2201 N N . ILE B 2 165 ? 124.491 157.411 120.854 1.00 66.63 164 ILE B N 1
ATOM 2202 C CA . ILE B 2 165 ? 123.386 157.096 119.965 1.00 64.66 164 ILE B CA 1
ATOM 2203 C C . ILE B 2 165 ? 122.088 157.635 120.517 1.00 63.17 164 ILE B C 1
ATOM 2204 O O . ILE B 2 165 ? 121.282 158.222 119.780 1.00 59.94 164 ILE B O 1
ATOM 2209 N N . GLU B 2 166 ? 121.853 157.405 121.799 1.00 64.79 165 GLU B N 1
ATOM 2210 C CA . GLU B 2 166 ? 120.623 157.871 122.378 1.00 61.77 165 GLU B CA 1
ATOM 2211 C C . GLU B 2 166 ? 120.572 159.381 122.479 1.00 53.57 165 GLU B C 1
ATOM 2212 O O . GLU B 2 166 ? 119.513 159.969 122.253 1.00 51.08 165 GLU B O 1
ATOM 2218 N N . ALA B 2 167 ? 121.694 160.027 122.800 1.00 53.21 166 ALA B N 1
ATOM 2219 C CA . ALA B 2 167 ? 121.684 161.467 122.911 1.00 48.28 166 ALA B CA 1
ATOM 2220 C C . ALA B 2 167 ? 121.353 162.112 121.585 1.00 47.54 166 ALA B C 1
ATOM 2221 O O . ALA B 2 167 ? 120.583 163.072 121.541 1.00 42.56 166 ALA B O 1
ATOM 2223 N N . ILE B 2 168 ? 121.869 161.558 120.492 1.00 50.50 167 ILE B N 1
ATOM 2224 C CA . ILE B 2 168 ? 121.587 162.135 119.197 1.00 45.79 167 ILE B CA 1
ATOM 2225 C C . ILE B 2 168 ? 120.123 161.973 118.870 1.00 44.80 167 ILE B C 1
ATOM 2226 O O . ILE B 2 168 ? 119.485 162.915 118.393 1.00 41.58 167 ILE B O 1
ATOM 2231 N N . ALA B 2 169 ? 119.571 160.789 119.112 1.00 45.81 168 ALA B N 1
ATOM 2232 C CA . ALA B 2 169 ? 118.172 160.584 118.823 1.00 42.69 168 ALA B CA 1
ATOM 2233 C C . ALA B 2 169 ? 117.292 161.533 119.632 1.00 43.88 168 ALA B C 1
ATOM 2234 O O . ALA B 2 169 ? 116.290 162.048 119.115 1.00 42.15 168 ALA B O 1
ATOM 2236 N N . LEU B 2 170 ? 117.670 161.792 120.892 1.00 44.85 169 LEU B N 1
ATOM 2237 C CA . LEU B 2 170 ? 116.909 162.694 121.742 1.00 41.59 169 LEU B CA 1
ATOM 2238 C C . LEU B 2 170 ? 116.905 164.097 121.233 1.00 40.96 169 LEU B C 1
ATOM 2239 O O . LEU B 2 170 ? 115.855 164.745 121.162 1.00 39.89 169 LEU B O 1
ATOM 2244 N N . LEU B 2 171 ? 118.076 164.584 120.889 1.00 40.15 170 LEU B N 1
ATOM 2245 C CA . LEU B 2 171 ? 118.170 165.941 120.452 1.00 34.58 170 LEU B CA 1
ATOM 2246 C C . LEU B 2 171 ? 117.465 166.138 119.164 1.00 35.74 170 LEU B C 1
ATOM 2247 O O . LEU B 2 171 ? 116.778 167.142 118.981 1.00 34.98 170 LEU B O 1
ATOM 2252 N N . ALA B 2 172 ? 117.599 165.180 118.261 1.00 37.84 171 ALA B N 1
ATOM 2253 C CA . ALA B 2 172 ? 116.941 165.327 117.001 1.00 37.72 171 ALA B CA 1
ATOM 2254 C C . ALA B 2 172 ? 115.448 165.304 117.181 1.00 39.74 171 ALA B C 1
ATOM 2255 O O . ALA B 2 172 ? 114.740 166.094 116.568 1.00 37.89 171 ALA B O 1
ATOM 2257 N N . THR B 2 173 ? 114.946 164.441 118.051 1.00 42.05 172 THR B N 1
ATOM 2258 C CA . THR B 2 173 ? 113.516 164.360 118.194 1.00 39.88 172 THR B CA 1
ATOM 2259 C C . THR B 2 173 ? 112.950 165.638 118.780 1.00 41.05 172 THR B C 1
ATOM 2260 O O . THR B 2 173 ? 111.954 166.174 118.281 1.00 40.88 172 THR B O 1
ATOM 2264 N N . LEU B 2 174 ? 113.575 166.157 119.832 1.00 40.01 173 LEU B N 1
ATOM 2265 C CA . LEU B 2 174 ? 113.031 167.356 120.427 1.00 37.17 173 LEU B CA 1
ATOM 2266 C C . LEU B 2 174 ? 113.177 168.545 119.525 1.00 37.47 173 LEU B C 1
ATOM 2267 O O . LEU B 2 174 ? 112.272 169.376 119.452 1.00 38.29 173 LEU B O 1
ATOM 2272 N N . ALA B 2 175 ? 114.297 168.653 118.828 1.00 35.52 174 ALA B N 1
ATOM 2273 C CA . ALA B 2 175 ? 114.472 169.775 117.954 1.00 32.28 174 ALA B CA 1
ATOM 2274 C C . ALA B 2 175 ? 113.451 169.741 116.839 1.00 35.75 174 ALA B C 1
ATOM 2275 O O . ALA B 2 175 ? 112.905 170.782 116.486 1.00 35.82 174 ALA B O 1
ATOM 2277 N N . ILE B 2 176 ? 113.137 168.553 116.318 1.00 36.61 175 ILE B N 1
ATOM 2278 C CA . ILE B 2 176 ? 112.154 168.452 115.261 1.00 34.44 175 ILE B CA 1
ATOM 2279 C C . ILE B 2 176 ? 110.816 168.883 115.739 1.00 37.64 175 ILE B C 1
ATOM 2280 O O . ILE B 2 176 ? 110.107 169.610 115.041 1.00 39.26 175 ILE B O 1
ATOM 2285 N N . LEU B 2 177 ? 110.437 168.426 116.910 1.00 37.45 176 LEU B N 1
ATOM 2286 C CA . LEU B 2 177 ? 109.157 168.810 117.401 1.00 36.63 176 LEU B CA 1
ATOM 2287 C C . LEU B 2 177 ? 109.121 170.303 117.662 1.00 39.70 176 LEU B C 1
ATOM 2288 O O . LEU B 2 177 ? 108.163 170.963 117.268 1.00 40.20 176 LEU B O 1
ATOM 2293 N N . ALA B 2 178 ? 110.199 170.879 118.204 1.00 37.02 177 ALA B N 1
ATOM 2294 C CA . ALA B 2 178 ? 110.218 172.308 118.453 1.00 34.77 177 ALA B CA 1
ATOM 2295 C C . ALA B 2 178 ? 110.067 173.084 117.159 1.00 37.21 177 ALA B C 1
ATOM 2296 O O . ALA B 2 178 ? 109.360 174.096 117.114 1.00 39.83 177 ALA B O 1
ATOM 2298 N N . ILE B 2 179 ? 110.686 172.598 116.086 1.00 38.93 178 ILE B N 1
ATOM 2299 C CA . ILE B 2 179 ? 110.561 173.276 114.817 1.00 35.80 178 ILE B CA 1
ATOM 2300 C C . ILE B 2 179 ? 109.147 173.177 114.348 1.00 40.13 178 ILE B C 1
ATOM 2301 O O . ILE B 2 179 ? 108.584 174.170 113.906 1.00 42.27 178 ILE B O 1
ATOM 2306 N N . ALA B 2 180 ? 108.555 171.993 114.433 1.00 39.49 179 ALA B N 1
ATOM 2307 C CA . ALA B 2 180 ? 107.186 171.819 114.002 1.00 41.53 179 ALA B CA 1
ATOM 2308 C C . ALA B 2 180 ? 106.255 172.711 114.795 1.00 46.17 179 ALA B C 1
ATOM 2309 O O . ALA B 2 180 ? 105.283 173.247 114.259 1.00 48.90 179 ALA B O 1
ATOM 2311 N N . LEU B 2 181 ? 106.558 172.882 116.071 1.00 44.80 180 LEU B N 1
ATOM 2312 C CA . LEU B 2 181 ? 105.733 173.671 116.949 1.00 44.43 180 LEU B CA 1
ATOM 2313 C C . LEU B 2 181 ? 105.738 175.120 116.531 1.00 46.55 180 LEU B C 1
ATOM 2314 O O . LEU B 2 181 ? 104.683 175.735 116.375 1.00 49.55 180 LEU B O 1
ATOM 2319 N N . LEU B 2 182 ? 106.911 175.663 116.253 1.00 44.99 181 LEU B N 1
ATOM 2320 C CA . LEU B 2 182 ? 106.957 177.047 115.839 1.00 43.37 181 LEU B CA 1
ATOM 2321 C C . LEU B 2 182 ? 106.408 177.195 114.445 1.00 48.71 181 LEU B C 1
ATOM 2322 O O . LEU B 2 182 ? 105.675 178.137 114.148 1.00 52.27 181 LEU B O 1
ATOM 2327 N N . ALA B 2 183 ? 106.715 176.217 113.605 1.00 47.95 182 ALA B N 1
ATOM 2328 C CA . ALA B 2 183 ? 106.348 176.201 112.214 1.00 49.43 182 ALA B CA 1
ATOM 2329 C C . ALA B 2 183 ? 104.862 176.103 112.018 1.00 52.98 182 ALA B C 1
ATOM 2330 O O . ALA B 2 183 ? 104.338 176.572 111.007 1.00 55.39 182 ALA B O 1
ATOM 2332 N N . SER B 2 184 ? 104.154 175.566 113.001 1.00 53.69 183 SER B N 1
ATOM 2333 C CA . SER B 2 184 ? 102.718 175.437 112.926 1.00 55.80 183 SER B CA 1
ATOM 2334 C C . SER B 2 184 ? 102.055 176.802 112.863 1.00 58.92 183 SER B C 1
ATOM 2335 O O . SER B 2 184 ? 100.882 176.901 112.505 1.00 62.74 183 SER B O 1
ATOM 2338 N N . ASN B 2 185 ? 102.783 177.868 113.207 1.00 58.50 184 ASN B N 1
ATOM 2339 C CA . ASN B 2 185 ? 102.215 179.194 113.154 1.00 60.48 184 ASN B CA 1
ATOM 2340 C C . ASN B 2 185 ? 102.522 179.936 111.856 1.00 64.35 184 ASN B C 1
ATOM 2341 O O . ASN B 2 185 ? 102.151 181.105 111.723 1.00 67.30 184 ASN B O 1
ATOM 2346 N N . HIS B 2 186 ? 103.181 179.285 110.897 1.00 61.56 185 HIS B N 1
ATOM 2347 C CA . HIS B 2 186 ? 103.422 179.931 109.613 1.00 64.61 185 HIS B CA 1
ATOM 2348 C C . HIS B 2 186 ? 102.150 179.827 108.800 1.00 68.87 185 HIS B C 1
ATOM 2349 O O . HIS B 2 186 ? 101.388 178.873 108.962 1.00 68.97 185 HIS B O 1
ATOM 2356 N N . THR B 2 187 ? 101.911 180.789 107.919 1.00 70.84 186 THR B N 1
ATOM 2357 C CA . THR B 2 187 ? 100.753 180.712 107.039 1.00 72.99 186 THR B CA 1
ATOM 2358 C C . THR B 2 187 ? 101.099 180.684 105.544 1.00 72.29 186 THR B C 1
ATOM 2359 O O . THR B 2 187 ? 100.276 180.270 104.729 1.00 76.06 186 THR B O 1
ATOM 2363 N N . THR B 2 188 ? 102.308 181.098 105.181 1.00 71.59 187 THR B N 1
ATOM 2364 C CA . THR B 2 188 ? 102.725 181.167 103.786 1.00 73.80 187 THR B CA 1
ATOM 2365 C C . THR B 2 188 ? 103.534 179.924 103.416 1.00 73.30 187 THR B C 1
ATOM 2366 O O . THR B 2 188 ? 104.477 179.556 104.128 1.00 71.64 187 THR B O 1
ATOM 2370 N N . GLU B 2 189 ? 103.241 179.333 102.253 1.00 73.83 188 GLU B N 1
ATOM 2371 C CA . GLU B 2 189 ? 103.931 178.131 101.773 1.00 74.51 188 GLU B CA 1
ATOM 2372 C C . GLU B 2 189 ? 105.431 178.272 101.684 1.00 71.31 188 GLU B C 1
ATOM 2373 O O . GLU B 2 189 ? 106.165 177.309 101.893 1.00 67.61 188 GLU B O 1
ATOM 2379 N N . LYS B 2 190 ? 105.908 179.460 101.399 1.00 70.46 189 LYS B N 1
ATOM 2380 C CA . LYS B 2 190 ? 107.330 179.668 101.318 1.00 69.32 189 LYS B CA 1
ATOM 2381 C C . LYS B 2 190 ? 107.987 179.287 102.628 1.00 69.04 189 LYS B C 1
ATOM 2382 O O . LYS B 2 190 ? 109.069 178.697 102.653 1.00 67.56 189 LYS B O 1
ATOM 2388 N N . PHE B 2 191 ? 107.337 179.642 103.728 1.00 67.02 190 PHE B N 1
ATOM 2389 C CA . PHE B 2 191 ? 107.900 179.417 105.029 1.00 66.57 190 PHE B CA 1
ATOM 2390 C C . PHE B 2 191 ? 107.638 178.028 105.511 1.00 62.34 190 PHE B C 1
ATOM 2391 O O . PHE B 2 191 ? 108.456 177.448 106.238 1.00 62.45 190 PHE B O 1
ATOM 2399 N N . MET B 2 192 ? 106.499 177.480 105.116 1.00 63.68 191 MET B N 1
ATOM 2400 C CA . MET B 2 192 ? 106.205 176.135 105.534 1.00 61.18 191 MET B CA 1
ATOM 2401 C C . MET B 2 192 ? 107.224 175.226 104.872 1.00 58.60 191 MET B C 1
ATOM 2402 O O . MET B 2 192 ? 107.712 174.278 105.486 1.00 56.20 191 MET B O 1
ATOM 2407 N N . ALA B 2 193 ? 107.589 175.545 103.632 1.00 59.55 192 ALA B N 1
ATOM 2408 C CA . ALA B 2 193 ? 108.568 174.767 102.919 1.00 56.63 192 ALA B CA 1
ATOM 2409 C C . ALA B 2 193 ? 109.916 174.820 103.603 1.00 56.45 192 ALA B C 1
ATOM 2410 O O . ALA B 2 193 ? 110.613 173.803 103.685 1.00 54.31 192 ALA B O 1
ATOM 2412 N N . ARG B 2 194 ? 110.281 175.992 104.131 1.00 56.97 193 ARG B N 1
ATOM 2413 C CA . ARG B 2 194 ? 111.554 176.106 104.813 1.00 56.71 193 ARG B CA 1
ATOM 2414 C C . ARG B 2 194 ? 111.557 175.261 106.064 1.00 53.44 193 ARG B C 1
ATOM 2415 O O . ARG B 2 194 ? 112.556 174.598 106.366 1.00 51.36 193 ARG B O 1
ATOM 2423 N N . ALA B 2 195 ? 110.439 175.258 106.792 1.00 50.33 194 ALA B N 1
ATOM 2424 C CA . ALA B 2 195 ? 110.373 174.453 107.994 1.00 44.28 194 ALA B CA 1
ATOM 2425 C C . ALA B 2 195 ? 110.520 172.985 107.653 1.00 45.25 194 ALA B C 1
ATOM 2426 O O . ALA B 2 195 ? 111.212 172.248 108.359 1.00 42.66 194 ALA B O 1
ATOM 2428 N N . ILE B 2 196 ? 109.924 172.568 106.541 1.00 48.81 195 ILE B N 1
ATOM 2429 C CA . ILE B 2 196 ? 110.019 171.185 106.134 1.00 46.00 195 ILE B CA 1
ATOM 2430 C C . ILE B 2 196 ? 111.444 170.812 105.827 1.00 45.22 195 ILE B C 1
ATOM 2431 O O . ILE B 2 196 ? 111.905 169.745 106.247 1.00 43.08 195 ILE B O 1
ATOM 2436 N N . MET B 2 197 ? 112.160 171.661 105.102 1.00 48.08 196 MET B N 1
ATOM 2437 C CA . MET B 2 197 ? 113.537 171.314 104.842 1.00 46.41 196 MET B CA 1
ATOM 2438 C C . MET B 2 197 ? 114.330 171.278 106.125 1.00 45.76 196 MET B C 1
ATOM 2439 O O . MET B 2 197 ? 115.122 170.364 106.339 1.00 44.54 196 MET B O 1
ATOM 2444 N N . ALA B 2 198 ? 114.074 172.205 107.049 1.00 42.57 197 ALA B N 1
ATOM 2445 C CA . ALA B 2 198 ? 114.861 172.208 108.265 1.00 36.42 197 ALA B CA 1
ATOM 2446 C C . ALA B 2 198 ? 114.714 170.901 109.007 1.00 39.50 197 ALA B C 1
ATOM 2447 O O . ALA B 2 198 ? 115.701 170.339 109.503 1.00 38.43 197 ALA B O 1
ATOM 2449 N N . ILE B 2 199 ? 113.500 170.376 109.023 1.00 39.86 198 ILE B N 1
ATOM 2450 C CA . ILE B 2 199 ? 113.252 169.123 109.682 1.00 36.57 198 ILE B CA 1
ATOM 2451 C C . ILE B 2 199 ? 113.923 167.997 108.959 1.00 40.35 198 ILE B C 1
ATOM 2452 O O . ILE B 2 199 ? 114.547 167.139 109.581 1.00 40.20 198 ILE B O 1
ATOM 2457 N N . ALA B 2 200 ? 113.771 167.963 107.647 1.00 41.02 199 ALA B N 1
ATOM 2458 C CA . ALA B 2 200 ? 114.330 166.886 106.875 1.00 41.03 199 ALA B CA 1
ATOM 2459 C C . ALA B 2 200 ? 115.824 166.801 106.970 1.00 39.61 199 ALA B C 1
ATOM 2460 O O . ALA B 2 200 ? 116.393 165.709 107.010 1.00 40.70 199 ALA B O 1
ATOM 2462 N N . ILE B 2 201 ? 116.467 167.943 106.995 1.00 41.19 200 ILE B N 1
ATOM 2463 C CA . ILE B 2 201 ? 117.899 167.981 107.042 1.00 42.53 200 ILE B CA 1
ATOM 2464 C C . ILE B 2 201 ? 118.383 167.557 108.380 1.00 45.02 200 ILE B C 1
ATOM 2465 O O . ILE B 2 201 ? 119.342 166.794 108.466 1.00 44.11 200 ILE B O 1
ATOM 2470 N N . LEU B 2 202 ? 117.766 168.068 109.436 1.00 45.40 201 LEU B N 1
ATOM 2471 C CA . LEU B 2 202 ? 118.198 167.675 110.746 1.00 43.62 201 LEU B CA 1
ATOM 2472 C C . LEU B 2 202 ? 117.975 166.197 110.928 1.00 44.19 201 LEU B C 1
ATOM 2473 O O . LEU B 2 202 ? 118.822 165.512 111.509 1.00 45.12 201 LEU B O 1
ATOM 2478 N N . ALA B 2 203 ? 116.842 165.687 110.454 1.00 40.27 202 ALA B N 1
ATOM 2479 C CA . ALA B 2 203 ? 116.607 164.283 110.588 1.00 38.79 202 ALA B CA 1
ATOM 2480 C C . ALA B 2 203 ? 117.670 163.501 109.845 1.00 46.80 202 ALA B C 1
ATOM 2481 O O . ALA B 2 203 ? 118.187 162.514 110.370 1.00 47.66 202 ALA B O 1
ATOM 2483 N N . ALA B 2 204 ? 118.050 163.964 108.648 1.00 46.33 203 ALA B N 1
ATOM 2484 C CA . ALA B 2 204 ? 119.064 163.274 107.880 1.00 43.84 203 ALA B CA 1
ATOM 2485 C C . ALA B 2 204 ? 120.397 163.275 108.581 1.00 46.41 203 ALA B C 1
ATOM 2486 O O . ALA B 2 204 ? 121.091 162.256 108.587 1.00 47.69 203 ALA B O 1
ATOM 2488 N N . LYS B 2 205 ? 120.742 164.388 109.222 1.00 45.48 204 LYS B N 1
ATOM 2489 C CA . LYS B 2 205 ? 122.011 164.468 109.908 1.00 45.44 204 LYS B CA 1
ATOM 2490 C C . LYS B 2 205 ? 122.030 163.565 111.107 1.00 47.77 204 LYS B C 1
ATOM 2491 O O . LYS B 2 205 ? 123.050 162.938 111.401 1.00 50.38 204 LYS B O 1
ATOM 2497 N N . ALA B 2 206 ? 120.917 163.498 111.822 1.00 45.73 205 ALA B N 1
ATOM 2498 C CA . ALA B 2 206 ? 120.860 162.643 112.976 1.00 43.97 205 ALA B CA 1
ATOM 2499 C C . ALA B 2 206 ? 120.988 161.189 112.569 1.00 47.72 205 ALA B C 1
ATOM 2500 O O . ALA B 2 206 ? 121.722 160.425 113.202 1.00 50.03 205 ALA B O 1
ATOM 2502 N N . ILE B 2 207 ? 120.350 160.826 111.455 1.00 49.26 206 ILE B N 1
ATOM 2503 C CA . ILE B 2 207 ? 120.419 159.467 110.965 1.00 50.55 206 ILE B CA 1
ATOM 2504 C C . ILE B 2 207 ? 121.815 159.129 110.538 1.00 55.35 206 ILE B C 1
ATOM 2505 O O . ILE B 2 207 ? 122.305 158.051 110.868 1.00 58.01 206 ILE B O 1
ATOM 2510 N N . GLU B 2 208 ? 122.473 160.032 109.821 1.00 55.77 207 GLU B N 1
ATOM 2511 C CA . GLU B 2 208 ? 123.817 159.758 109.378 1.00 58.10 207 GLU B CA 1
ATOM 2512 C C . GLU B 2 208 ? 124.777 159.661 110.545 1.00 60.53 207 GLU B C 1
ATOM 2513 O O . GLU B 2 208 ? 125.642 158.788 110.548 1.00 65.88 207 GLU B O 1
ATOM 2519 N N . ALA B 2 209 ? 124.653 160.525 111.556 1.00 55.88 208 ALA B N 1
ATOM 2520 C CA . ALA B 2 209 ? 125.585 160.417 112.656 1.00 53.23 208 ALA B CA 1
ATOM 2521 C C . ALA B 2 209 ? 125.426 159.086 113.353 1.00 60.39 208 ALA B C 1
ATOM 2522 O O . ALA B 2 209 ? 126.416 158.418 113.652 1.00 65.31 208 ALA B O 1
ATOM 2524 N N . ILE B 2 210 ? 124.184 158.641 113.528 1.00 60.15 209 ILE B N 1
ATOM 2525 C CA . ILE B 2 210 ? 123.958 157.375 114.188 1.00 63.03 209 ILE B CA 1
ATOM 2526 C C . ILE B 2 210 ? 124.453 156.247 113.345 1.00 69.70 209 ILE B C 1
ATOM 2527 O O . ILE B 2 210 ? 125.097 155.326 113.857 1.00 72.56 209 ILE B O 1
ATOM 2532 N N . TYR B 2 211 ? 124.145 156.295 112.058 1.00 69.02 210 TYR B N 1
ATOM 2533 C CA . TYR B 2 211 ? 124.588 155.271 111.165 1.00 72.62 210 TYR B CA 1
ATOM 2534 C C . TYR B 2 211 ? 126.075 155.123 111.222 1.00 69.81 210 TYR B C 1
ATOM 2535 O O . TYR B 2 211 ? 126.578 154.015 111.382 1.00 73.96 210 TYR B O 1
ATOM 2544 N N . ARG B 2 212 ? 126.798 156.227 111.103 1.00 69.73 211 ARG B N 1
ATOM 2545 C CA . ARG B 2 212 ? 128.228 156.115 111.083 1.00 73.07 211 ARG B CA 1
ATOM 2546 C C . ARG B 2 212 ? 128.761 155.566 112.369 1.00 77.61 211 ARG B C 1
ATOM 2547 O O . ARG B 2 212 ? 129.664 154.743 112.338 1.00 85.32 211 ARG B O 1
ATOM 2555 N N . LEU B 2 213 ? 128.204 155.960 113.512 1.00 77.61 212 LEU B N 1
ATOM 2556 C CA . LEU B 2 213 ? 128.768 155.422 114.732 1.00 81.28 212 LEU B CA 1
ATOM 2557 C C . LEU B 2 213 ? 128.521 153.927 114.799 1.00 86.01 212 LEU B C 1
ATOM 2558 O O . LEU B 2 213 ? 129.423 153.131 115.062 1.00 89.96 212 LEU B O 1
ATOM 2563 N N . ALA B 2 214 ? 127.316 153.520 114.456 1.00 80.98 213 ALA B N 1
ATOM 2564 C CA . ALA B 2 214 ? 126.937 152.129 114.521 1.00 86.38 213 ALA B CA 1
ATOM 2565 C C . ALA B 2 214 ? 127.706 151.274 113.521 1.00 91.14 213 ALA B C 1
ATOM 2566 O O . ALA B 2 214 ? 128.046 150.124 113.790 1.00 94.53 213 ALA B O 1
ATOM 2568 N N . ASP B 2 215 ? 128.050 151.862 112.387 1.00 89.00 214 ASP B N 1
ATOM 2569 C CA . ASP B 2 215 ? 128.746 151.176 111.312 1.00 92.58 214 ASP B CA 1
ATOM 2570 C C . ASP B 2 215 ? 130.269 151.211 111.455 1.00 94.56 214 ASP B C 1
ATOM 2571 O O . ASP B 2 215 ? 130.975 150.694 110.592 1.00 95.81 214 ASP B O 1
ATOM 2576 N N . ASN B 2 216 ? 130.803 151.800 112.530 1.00 95.01 215 ASN B N 1
ATOM 2577 C CA . ASN B 2 216 ? 132.254 151.859 112.644 1.00 99.10 215 ASN B CA 1
ATOM 2578 C C . ASN B 2 216 ? 132.911 150.539 113.024 1.00 104.30 215 ASN B C 1
ATOM 2579 O O . ASN B 2 216 ? 134.069 150.298 112.673 1.00 105.42 215 ASN B O 1
ATOM 2584 N N . HIS B 2 217 ? 132.207 149.688 113.748 1.00 104.46 216 HIS B N 1
ATOM 2585 C CA . HIS B 2 217 ? 132.764 148.418 114.177 1.00 112.45 216 HIS B CA 1
ATOM 2586 C C . HIS B 2 217 ? 131.678 147.387 114.433 1.00 113.98 216 HIS B C 1
ATOM 2587 O O . HIS B 2 217 ? 130.516 147.735 114.688 1.00 111.78 216 HIS B O 1
ATOM 2594 N N . THR B 2 218 ? 132.059 146.106 114.417 1.00 114.28 217 THR B N 1
ATOM 2595 C CA . THR B 2 218 ? 131.091 145.064 114.698 1.00 118.37 217 THR B CA 1
ATOM 2596 C C . THR B 2 218 ? 130.575 145.311 116.093 1.00 120.43 217 THR B C 1
ATOM 2597 O O . THR B 2 218 ? 131.350 145.388 117.047 1.00 117.97 217 THR B O 1
ATOM 2601 N N . SER B 2 219 ? 129.265 145.423 116.207 1.00 117.96 218 SER B N 1
ATOM 2602 C CA . SER B 2 219 ? 128.660 145.771 117.474 1.00 114.17 218 SER B CA 1
ATOM 2603 C C . SER B 2 219 ? 127.170 145.460 117.579 1.00 114.79 218 SER B C 1
ATOM 2604 O O . SER B 2 219 ? 126.370 146.382 117.723 1.00 109.26 218 SER B O 1
ATOM 2607 N N . PRO B 2 220 ? 126.754 144.192 117.598 1.00 115.90 219 PRO B N 1
ATOM 2608 C CA . PRO B 2 220 ? 125.368 143.754 117.476 1.00 111.84 219 PRO B CA 1
ATOM 2609 C C . PRO B 2 220 ? 124.345 144.457 118.373 1.00 114.44 219 PRO B C 1
ATOM 2610 O O . PRO B 2 220 ? 123.243 144.755 117.915 1.00 102.97 219 PRO B O 1
ATOM 2614 N N . THR B 2 221 ? 124.721 144.826 119.592 1.00 107.15 220 THR B N 1
ATOM 2615 C CA . THR B 2 221 ? 123.752 145.457 120.472 1.00 104.47 220 THR B CA 1
ATOM 2616 C C . THR B 2 221 ? 123.647 146.950 120.228 1.00 102.98 220 THR B C 1
ATOM 2617 O O . THR B 2 221 ? 122.675 147.603 120.621 1.00 101.37 220 THR B O 1
ATOM 2621 N N . TYR B 2 222 ? 124.624 147.492 119.533 1.00 107.28 221 TYR B N 1
ATOM 2622 C CA . TYR B 2 222 ? 124.635 148.898 119.236 1.00 100.66 221 TYR B CA 1
ATOM 2623 C C . TYR B 2 222 ? 123.895 149.029 117.934 1.00 95.45 221 TYR B C 1
ATOM 2624 O O . TYR B 2 222 ? 123.228 150.033 117.698 1.00 91.36 221 TYR B O 1
ATOM 2633 N N . ILE B 2 223 ? 123.958 147.966 117.130 1.00 98.70 222 ILE B N 1
ATOM 2634 C CA . ILE B 2 223 ? 123.224 147.893 115.887 1.00 95.80 222 ILE B CA 1
ATOM 2635 C C . ILE B 2 223 ? 121.744 147.879 116.227 1.00 93.95 222 ILE B C 1
ATOM 2636 O O . ILE B 2 223 ? 120.962 148.596 115.609 1.00 90.94 222 ILE B O 1
ATOM 2641 N N . GLU B 2 224 ? 121.344 147.109 117.238 1.00 95.17 223 GLU B N 1
ATOM 2642 C CA . GLU B 2 224 ? 119.935 147.090 117.599 1.00 94.45 223 GLU B CA 1
ATOM 2643 C C . GLU B 2 224 ? 119.444 148.479 118.002 1.00 91.30 223 GLU B C 1
ATOM 2644 O O . GLU B 2 224 ? 118.360 148.910 117.579 1.00 84.19 223 GLU B O 1
ATOM 2650 N N . LYS B 2 225 ? 120.261 149.202 118.775 1.00 92.50 224 LYS B N 1
ATOM 2651 C CA . LYS B 2 225 ? 119.880 150.534 119.212 1.00 89.06 224 LYS B CA 1
ATOM 2652 C C . LYS B 2 225 ? 119.865 151.517 118.069 1.00 79.93 224 LYS B C 1
ATOM 2653 O O . LYS B 2 225 ? 118.962 152.350 117.963 1.00 75.91 224 LYS B O 1
ATOM 2659 N N . ALA B 2 226 ? 120.868 151.426 117.210 1.00 79.95 225 ALA B N 1
ATOM 2660 C CA . ALA B 2 226 ? 120.991 152.327 116.100 1.00 78.26 225 ALA B CA 1
ATOM 2661 C C . ALA B 2 226 ? 119.852 152.178 115.143 1.00 73.26 225 ALA B C 1
ATOM 2662 O O . ALA B 2 226 ? 119.317 153.172 114.661 1.00 68.20 225 ALA B O 1
ATOM 2664 N N . ILE B 2 227 ? 119.426 150.953 114.903 1.00 76.37 226 ILE B N 1
ATOM 2665 C CA . ILE B 2 227 ? 118.338 150.762 113.988 1.00 71.99 226 ILE B CA 1
ATOM 2666 C C . ILE B 2 227 ? 117.066 151.328 114.529 1.00 69.91 226 ILE B C 1
ATOM 2667 O O . ILE B 2 227 ? 116.331 151.988 113.786 1.00 65.37 226 ILE B O 1
ATOM 2672 N N . GLU B 2 228 ? 116.769 151.094 115.802 1.00 72.07 227 GLU B N 1
ATOM 2673 C CA . GLU B 2 228 ? 115.534 151.662 116.275 1.00 71.04 227 GLU B CA 1
ATOM 2674 C C . GLU B 2 228 ? 115.632 153.169 116.267 1.00 65.92 227 GLU B C 1
ATOM 2675 O O . GLU B 2 228 ? 114.665 153.841 115.917 1.00 62.88 227 GLU B O 1
ATOM 2681 N N . ALA B 2 229 ? 116.785 153.729 116.631 1.00 64.88 228 ALA B N 1
ATOM 2682 C CA . ALA B 2 229 ? 116.886 155.167 116.641 1.00 58.48 228 ALA B CA 1
ATOM 2683 C C . ALA B 2 229 ? 116.664 155.737 115.256 1.00 57.35 228 ALA B C 1
ATOM 2684 O O . ALA B 2 229 ? 115.963 156.733 115.106 1.00 54.86 228 ALA B O 1
ATOM 2686 N N . ILE B 2 230 ? 117.194 155.086 114.228 1.00 59.71 229 ILE B N 1
ATOM 2687 C CA . ILE B 2 230 ? 117.024 155.592 112.882 1.00 56.18 229 ILE B CA 1
ATOM 2688 C C . ILE B 2 230 ? 115.585 155.544 112.449 1.00 56.29 229 ILE B C 1
ATOM 2689 O O . ILE B 2 230 ? 115.082 156.509 111.858 1.00 55.47 229 ILE B O 1
ATOM 2694 N N . GLU B 2 231 ? 114.908 154.441 112.729 1.00 59.90 230 GLU B N 1
ATOM 2695 C CA . GLU B 2 231 ? 113.527 154.356 112.326 1.00 58.85 230 GLU B CA 1
ATOM 2696 C C . GLU B 2 231 ? 112.698 155.367 113.111 1.00 57.40 230 GLU B C 1
ATOM 2697 O O . GLU B 2 231 ? 111.802 156.006 112.554 1.00 56.42 230 GLU B O 1
ATOM 2703 N N . LYS B 2 232 ? 113.006 155.534 114.398 1.00 58.38 231 LYS B N 1
ATOM 2704 C CA . LYS B 2 232 ? 112.296 156.469 115.245 1.00 56.85 231 LYS B CA 1
ATOM 2705 C C . LYS B 2 232 ? 112.402 157.882 114.732 1.00 53.57 231 LYS B C 1
ATOM 2706 O O . LYS B 2 232 ? 111.403 158.604 114.676 1.00 51.51 231 LYS B O 1
ATOM 2712 N N . ILE B 2 233 ? 113.602 158.277 114.333 1.00 50.94 232 ILE B N 1
ATOM 2713 C CA . ILE B 2 233 ? 113.802 159.615 113.854 1.00 43.23 232 ILE B CA 1
ATOM 2714 C C . ILE B 2 233 ? 113.003 159.814 112.609 1.00 45.64 232 ILE B C 1
ATOM 2715 O O . ILE B 2 233 ? 112.365 160.856 112.451 1.00 44.74 232 ILE B O 1
ATOM 2720 N N . ALA B 2 234 ? 113.048 158.850 111.696 1.00 49.67 233 ALA B N 1
ATOM 2721 C CA . ALA B 2 234 ? 112.286 159.011 110.488 1.00 49.39 233 ALA B CA 1
ATOM 2722 C C . ALA B 2 234 ? 110.809 159.125 110.797 1.00 51.04 233 ALA B C 1
ATOM 2723 O O . ALA B 2 234 ? 110.124 159.989 110.255 1.00 50.16 233 ALA B O 1
ATOM 2725 N N . ARG B 2 235 ? 110.300 158.348 111.752 1.00 51.93 234 ARG B N 1
ATOM 2726 C CA . ARG B 2 235 ? 108.880 158.465 112.022 1.00 52.39 234 ARG B CA 1
ATOM 2727 C C . ARG B 2 235 ? 108.511 159.847 112.497 1.00 51.42 234 ARG B C 1
ATOM 2728 O O . ARG B 2 235 ? 107.513 160.417 112.044 1.00 50.35 234 ARG B O 1
ATOM 2736 N N . LYS B 2 236 ? 109.336 160.416 113.367 1.00 49.95 235 LYS B N 1
ATOM 2737 C CA . LYS B 2 236 ? 109.011 161.716 113.914 1.00 49.23 235 LYS B CA 1
ATOM 2738 C C . LYS B 2 236 ? 109.154 162.792 112.858 1.00 48.96 235 LYS B C 1
ATOM 2739 O O . LYS B 2 236 ? 108.329 163.711 112.782 1.00 47.86 235 LYS B O 1
ATOM 2745 N N . ALA B 2 237 ? 110.196 162.688 112.035 1.00 46.48 236 ALA B N 1
ATOM 2746 C CA . ALA B 2 237 ? 110.425 163.676 111.011 1.00 43.99 236 ALA B CA 1
ATOM 2747 C C . ALA B 2 237 ? 109.333 163.658 109.983 1.00 47.09 236 ALA B C 1
ATOM 2748 O O . ALA B 2 237 ? 108.844 164.705 109.564 1.00 46.95 236 ALA B O 1
ATOM 2750 N N . ILE B 2 238 ? 108.889 162.475 109.618 1.00 47.71 237 ILE B N 1
ATOM 2751 C CA . ILE B 2 238 ? 107.880 162.386 108.610 1.00 46.34 237 ILE B CA 1
ATOM 2752 C C . ILE B 2 238 ? 106.569 162.878 109.124 1.00 50.30 237 ILE B C 1
ATOM 2753 O O . ILE B 2 238 ? 105.884 163.612 108.417 1.00 51.07 237 ILE B O 1
ATOM 2758 N N . LYS B 2 239 ? 106.183 162.486 110.327 1.00 51.05 238 LYS B N 1
ATOM 2759 C CA . LYS B 2 239 ? 104.919 162.976 110.817 1.00 51.72 238 LYS B CA 1
ATOM 2760 C C . LYS B 2 239 ? 104.928 164.486 110.908 1.00 51.69 238 LYS B C 1
ATOM 2761 O O . LYS B 2 239 ? 103.928 165.124 110.576 1.00 50.78 238 LYS B O 1
ATOM 2767 N N . ALA B 2 240 ? 106.045 165.078 111.349 1.00 49.02 239 ALA B N 1
ATOM 2768 C CA . ALA B 2 240 ? 106.093 166.518 111.446 1.00 46.22 239 ALA B CA 1
ATOM 2769 C C . ALA B 2 240 ? 105.930 167.159 110.090 1.00 48.13 239 ALA B C 1
ATOM 2770 O O . ALA B 2 240 ? 105.185 168.135 109.938 1.00 50.56 239 ALA B O 1
ATOM 2772 N N . ILE B 2 241 ? 106.554 166.569 109.078 1.00 48.61 240 ILE B N 1
ATOM 2773 C CA . ILE B 2 241 ? 106.451 167.118 107.752 1.00 49.78 240 ILE B CA 1
ATOM 2774 C C . ILE B 2 241 ? 105.046 167.019 107.257 1.00 52.93 240 ILE B C 1
ATOM 2775 O O . ILE B 2 241 ? 104.553 167.969 106.656 1.00 53.07 240 ILE B O 1
ATOM 2780 N N . GLU B 2 242 ? 104.396 165.885 107.473 1.00 53.00 241 GLU B N 1
ATOM 2781 C CA . GLU B 2 242 ? 103.037 165.750 107.013 1.00 53.43 241 GLU B CA 1
ATOM 2782 C C . GLU B 2 242 ? 102.130 166.763 107.690 1.00 56.54 241 GLU B C 1
ATOM 2783 O O . GLU B 2 242 ? 101.312 167.402 107.027 1.00 57.75 241 GLU B O 1
ATOM 2789 N N . MET B 2 243 ? 102.310 167.000 108.990 1.00 54.16 242 MET B N 1
ATOM 2790 C CA . MET B 2 243 ? 101.432 167.954 109.645 1.00 55.15 242 MET B CA 1
ATOM 2791 C C . MET B 2 243 ? 101.557 169.329 109.039 1.00 58.53 242 MET B C 1
ATOM 2792 O O . MET B 2 243 ? 100.561 170.039 108.895 1.00 62.36 242 MET B O 1
ATOM 2797 N N . LEU B 2 244 ? 102.775 169.714 108.685 1.00 56.08 243 LEU B N 1
ATOM 2798 C CA . LEU B 2 244 ? 102.972 171.013 108.090 1.00 57.27 243 LEU B CA 1
ATOM 2799 C C . LEU B 2 244 ? 102.488 171.021 106.649 1.00 62.67 243 LEU B C 1
ATOM 2800 O O . LEU B 2 244 ? 101.842 171.969 106.206 1.00 65.75 243 LEU B O 1
ATOM 2805 N N . ALA B 2 245 ? 102.738 169.931 105.934 1.00 60.23 244 ALA B N 1
ATOM 2806 C CA . ALA B 2 245 ? 102.402 169.804 104.529 1.00 61.08 244 ALA B CA 1
ATOM 2807 C C . ALA B 2 245 ? 100.918 169.909 104.287 1.00 64.35 244 ALA B C 1
ATOM 2808 O O . ALA B 2 245 ? 100.473 170.450 103.279 1.00 69.29 244 ALA B O 1
ATOM 2810 N N . LYS B 2 246 ? 100.133 169.444 105.234 1.00 64.11 245 LYS B N 1
ATOM 2811 C CA . LYS B 2 246 ? 98.689 169.499 105.129 1.00 66.75 245 LYS B CA 1
ATOM 2812 C C . LYS B 2 246 ? 98.155 170.919 105.033 1.00 70.45 245 LYS B C 1
ATOM 2813 O O . LYS B 2 246 ? 97.012 171.115 104.623 1.00 72.43 245 LYS B O 1
ATOM 2819 N N . ASN B 2 247 ? 98.942 171.916 105.432 1.00 71.52 246 ASN B N 1
ATOM 2820 C CA . ASN B 2 247 ? 98.476 173.288 105.376 1.00 74.38 246 ASN B CA 1
ATOM 2821 C C . ASN B 2 247 ? 98.884 174.007 104.089 1.00 74.95 246 ASN B C 1
ATOM 2822 O O . ASN B 2 247 ? 98.582 175.189 103.924 1.00 78.27 246 ASN B O 1
ATOM 2827 N N . ILE B 2 248 ? 99.546 173.297 103.183 1.00 75.51 247 ILE B N 1
ATOM 2828 C CA . ILE B 2 248 ? 99.984 173.844 101.908 1.00 77.88 247 ILE B CA 1
ATOM 2829 C C . ILE B 2 248 ? 98.883 173.687 100.882 1.00 84.04 247 ILE B C 1
ATOM 2830 O O . ILE B 2 248 ? 98.357 172.585 100.720 1.00 84.82 247 ILE B O 1
ATOM 2835 N N . THR B 2 249 ? 98.511 174.775 100.195 1.00 87.78 248 THR B N 1
ATOM 2836 C CA . THR B 2 249 ? 97.421 174.680 99.213 1.00 91.69 248 THR B CA 1
ATOM 2837 C C . THR B 2 249 ? 97.822 174.956 97.758 1.00 90.56 248 THR B C 1
ATOM 2838 O O . THR B 2 249 ? 96.962 175.077 96.889 1.00 93.73 248 THR B O 1
ATOM 2842 N N . THR B 2 250 ? 99.115 175.061 97.490 1.00 90.07 249 THR B N 1
ATOM 2843 C CA . THR B 2 250 ? 99.633 175.417 96.164 1.00 92.44 249 THR B CA 1
ATOM 2844 C C . THR B 2 250 ? 100.083 174.258 95.278 1.00 93.63 249 THR B C 1
ATOM 2845 O O . THR B 2 250 ? 100.611 174.472 94.184 1.00 90.40 249 THR B O 1
ATOM 2849 N N . GLU B 2 251 ? 99.940 173.037 95.773 1.00 90.82 250 GLU B N 1
ATOM 2850 C CA . GLU B 2 251 ? 100.278 171.782 95.075 1.00 91.81 250 GLU B CA 1
ATOM 2851 C C . GLU B 2 251 ? 101.762 171.516 94.818 1.00 89.19 250 GLU B C 1
ATOM 2852 O O . GLU B 2 251 ? 102.300 170.512 95.273 1.00 85.27 250 GLU B O 1
ATOM 2858 N N . GLU B 2 252 ? 102.454 172.438 94.170 1.00 87.41 251 GLU B N 1
ATOM 2859 C CA . GLU B 2 252 ? 103.859 172.228 93.802 1.00 84.25 251 GLU B CA 1
ATOM 2860 C C . GLU B 2 252 ? 104.707 171.975 95.028 1.00 81.14 251 GLU B C 1
ATOM 2861 O O . GLU B 2 252 ? 105.636 171.163 95.034 1.00 80.02 251 GLU B O 1
ATOM 2867 N N . TYR B 2 253 ? 104.349 172.647 96.086 1.00 81.23 252 TYR B N 1
ATOM 2868 C CA . TYR B 2 253 ? 105.031 172.559 97.340 1.00 79.41 252 TYR B CA 1
ATOM 2869 C C . TYR B 2 253 ? 104.717 171.248 98.046 1.00 78.30 252 TYR B C 1
ATOM 2870 O O . TYR B 2 253 ? 105.481 170.812 98.912 1.00 74.23 252 TYR B O 1
ATOM 2879 N N . LYS B 2 254 ? 103.583 170.624 97.708 1.00 77.66 253 LYS B N 1
ATOM 2880 C CA . LYS B 2 254 ? 103.190 169.392 98.355 1.00 78.71 253 LYS B CA 1
ATOM 2881 C C . LYS B 2 254 ? 103.971 168.293 97.691 1.00 75.05 253 LYS B C 1
ATOM 2882 O O . LYS B 2 254 ? 104.348 167.312 98.335 1.00 70.57 253 LYS B O 1
ATOM 2888 N N . GLU B 2 255 ? 104.228 168.477 96.395 1.00 76.71 254 GLU B N 1
ATOM 2889 C CA . GLU B 2 255 ? 104.997 167.512 95.647 1.00 76.61 254 GLU B CA 1
ATOM 2890 C C . GLU B 2 255 ? 106.406 167.528 96.183 1.00 69.74 254 GLU B C 1
ATOM 2891 O O . GLU B 2 255 ? 107.025 166.475 96.351 1.00 66.50 254 GLU B O 1
ATOM 2897 N N . LYS B 2 256 ? 106.904 168.724 96.503 1.00 69.22 255 LYS B N 1
ATOM 2898 C CA . LYS B 2 256 ? 108.229 168.809 97.058 1.00 66.20 255 LYS B CA 1
ATOM 2899 C C . LYS B 2 256 ? 108.227 168.147 98.426 1.00 64.80 255 LYS B C 1
ATOM 2900 O O . LYS B 2 256 ? 109.133 167.373 98.737 1.00 60.52 255 LYS B O 1
ATOM 2906 N N . ALA B 2 257 ? 107.190 168.388 99.243 1.00 66.01 256 ALA B N 1
ATOM 2907 C CA . ALA B 2 257 ? 107.157 167.758 100.554 1.00 60.40 256 ALA B CA 1
ATOM 2908 C C . ALA B 2 257 ? 107.177 166.249 100.414 1.00 58.68 256 ALA B C 1
ATOM 2909 O O . ALA B 2 257 ? 107.861 165.567 101.180 1.00 55.49 256 ALA B O 1
ATOM 2911 N N . LYS B 2 258 ? 106.482 165.715 99.410 1.00 63.10 257 LYS B N 1
ATOM 2912 C CA . LYS B 2 258 ? 106.497 164.283 99.216 1.00 62.16 257 LYS B CA 1
ATOM 2913 C C . LYS B 2 258 ? 107.887 163.814 98.843 1.00 59.99 257 LYS B C 1
ATOM 2914 O O . LYS B 2 258 ? 108.376 162.830 99.397 1.00 57.42 257 LYS B O 1
ATOM 2920 N N . LYS B 2 259 ? 108.578 164.539 97.958 1.00 58.70 258 LYS B N 1
ATOM 2921 C CA . LYS B 2 259 ? 109.915 164.101 97.598 1.00 56.66 258 LYS B CA 1
ATOM 2922 C C . LYS B 2 259 ? 110.783 164.037 98.828 1.00 55.68 258 LYS B C 1
ATOM 2923 O O . LYS B 2 259 ? 111.548 163.089 99.001 1.00 54.50 258 LYS B O 1
ATOM 2929 N N . ILE B 2 260 ? 110.620 165.007 99.708 1.00 55.00 259 ILE B N 1
ATOM 2930 C CA . ILE B 2 260 ? 111.404 165.079 100.917 1.00 51.32 259 ILE B CA 1
ATOM 2931 C C . ILE B 2 260 ? 111.110 163.892 101.801 1.00 51.31 259 ILE B C 1
ATOM 2932 O O . ILE B 2 260 ? 112.031 163.265 102.331 1.00 51.54 259 ILE B O 1
ATOM 2937 N N . ILE B 2 261 ? 109.842 163.562 101.955 1.00 51.88 260 ILE B N 1
ATOM 2938 C CA . ILE B 2 261 ? 109.487 162.423 102.764 1.00 51.15 260 ILE B CA 1
ATOM 2939 C C . ILE B 2 261 ? 110.071 161.159 102.187 1.00 56.37 260 ILE B C 1
ATOM 2940 O O . ILE B 2 261 ? 110.587 160.325 102.934 1.00 55.30 260 ILE B O 1
ATOM 2945 N N . ASP B 2 262 ? 109.979 160.986 100.877 1.00 54.97 261 ASP B N 1
ATOM 2946 C CA . ASP B 2 262 ? 110.501 159.783 100.275 1.00 55.33 261 ASP B CA 1
ATOM 2947 C C . ASP B 2 262 ? 112.002 159.685 100.455 1.00 54.10 261 ASP B C 1
ATOM 2948 O O . ASP B 2 262 ? 112.514 158.591 100.698 1.00 56.05 261 ASP B O 1
ATOM 2953 N N . ILE B 2 263 ? 112.707 160.813 100.400 1.00 52.79 262 ILE B N 1
ATOM 2954 C CA . ILE B 2 263 ? 114.141 160.794 100.615 1.00 52.56 262 ILE B CA 1
ATOM 2955 C C . ILE B 2 263 ? 114.421 160.340 102.030 1.00 55.15 262 ILE B C 1
ATOM 2956 O O . ILE B 2 263 ? 115.325 159.533 102.241 1.00 55.17 262 ILE B O 1
ATOM 2961 N N . ILE B 2 264 ? 113.663 160.848 103.005 1.00 55.16 263 ILE B N 1
ATOM 2962 C CA . ILE B 2 264 ? 113.892 160.445 104.383 1.00 55.85 263 ILE B CA 1
ATOM 2963 C C . ILE B 2 264 ? 113.659 158.956 104.515 1.00 57.84 263 ILE B C 1
ATOM 2964 O O . ILE B 2 264 ? 114.433 158.272 105.191 1.00 57.40 263 ILE B O 1
ATOM 2969 N N . ARG B 2 265 ? 112.585 158.447 103.910 1.00 56.39 264 ARG B N 1
ATOM 2970 C CA . ARG B 2 265 ? 112.324 157.031 104.015 1.00 56.49 264 ARG B CA 1
ATOM 2971 C C . ARG B 2 265 ? 113.472 156.233 103.430 1.00 60.22 264 ARG B C 1
ATOM 2972 O O . ARG B 2 265 ? 113.910 155.253 104.035 1.00 61.66 264 ARG B O 1
ATOM 2980 N N . LYS B 2 266 ? 114.010 156.669 102.288 1.00 57.50 265 LYS B N 1
ATOM 2981 C CA . LYS B 2 266 ? 115.116 155.939 101.709 1.00 58.74 265 LYS B CA 1
ATOM 2982 C C . LYS B 2 266 ? 116.325 156.003 102.600 1.00 60.23 265 LYS B C 1
ATOM 2983 O O . LYS B 2 266 ? 116.969 154.988 102.838 1.00 63.14 265 LYS B O 1
ATOM 2989 N N . LEU B 2 267 ? 116.615 157.156 103.186 1.00 57.47 266 LEU B N 1
ATOM 2990 C CA . LEU B 2 267 ? 117.798 157.208 104.016 1.00 56.27 266 LEU B CA 1
ATOM 2991 C C . LEU B 2 267 ? 117.668 156.273 105.179 1.00 58.10 266 LEU B C 1
ATOM 2992 O O . LEU B 2 267 ? 118.619 155.562 105.523 1.00 60.32 266 LEU B O 1
ATOM 2997 N N . ALA B 2 268 ? 116.490 156.229 105.780 1.00 57.02 267 ALA B N 1
ATOM 2998 C CA . ALA B 2 268 ? 116.343 155.348 106.898 1.00 59.67 267 ALA B CA 1
ATOM 2999 C C . ALA B 2 268 ? 116.466 153.902 106.477 1.00 64.77 267 ALA B C 1
ATOM 3000 O O . ALA B 2 268 ? 117.180 153.135 107.117 1.00 68.17 267 ALA B O 1
ATOM 3002 N N . LYS B 2 269 ? 115.851 153.527 105.361 1.00 65.44 268 LYS B N 1
ATOM 3003 C CA . LYS B 2 269 ? 115.910 152.137 104.957 1.00 68.82 268 LYS B CA 1
ATOM 3004 C C . LYS B 2 269 ? 117.288 151.689 104.559 1.00 69.90 268 LYS B C 1
ATOM 3005 O O . LYS B 2 269 ? 117.687 150.559 104.856 1.00 72.26 268 LYS B O 1
ATOM 3011 N N . MET B 2 270 ? 118.014 152.543 103.856 1.00 67.19 269 MET B N 1
ATOM 3012 C CA . MET B 2 270 ? 119.316 152.149 103.386 1.00 68.96 269 MET B CA 1
ATOM 3013 C C . MET B 2 270 ? 120.280 152.050 104.549 1.00 72.68 269 MET B C 1
ATOM 3014 O O . MET B 2 270 ? 121.061 151.096 104.633 1.00 77.07 269 MET B O 1
ATOM 3019 N N . ALA B 2 271 ? 120.203 153.006 105.481 1.00 68.63 270 ALA B N 1
ATOM 3020 C CA . ALA B 2 271 ? 121.087 152.981 106.623 1.00 70.78 270 ALA B CA 1
ATOM 3021 C C . ALA B 2 271 ? 120.810 151.755 107.455 1.00 74.41 270 ALA B C 1
ATOM 3022 O O . ALA B 2 271 ? 121.733 151.080 107.912 1.00 80.83 270 ALA B O 1
ATOM 3024 N N . ILE B 2 272 ? 119.541 151.407 107.590 1.00 73.84 271 ILE B N 1
ATOM 3025 C CA . ILE B 2 272 ? 119.204 150.251 108.364 1.00 76.11 271 ILE B CA 1
ATOM 3026 C C . ILE B 2 272 ? 119.678 148.998 107.694 1.00 80.08 271 ILE B C 1
ATOM 3027 O O . ILE B 2 272 ? 120.303 148.169 108.344 1.00 85.62 271 ILE B O 1
ATOM 3032 N N . LYS B 2 273 ? 119.460 148.844 106.393 1.00 83.67 272 LYS B N 1
ATOM 3033 C CA . LYS B 2 273 ? 119.881 147.600 105.784 1.00 87.85 272 LYS B CA 1
ATOM 3034 C C . LYS B 2 273 ? 121.363 147.370 105.967 1.00 85.70 272 LYS B C 1
ATOM 3035 O O . LYS B 2 273 ? 121.782 146.244 106.248 1.00 91.04 272 LYS B O 1
ATOM 3041 N N . LYS B 2 274 ? 122.161 148.418 105.831 1.00 84.68 273 LYS B N 1
ATOM 3042 C CA . LYS B 2 274 ? 123.584 148.237 105.987 1.00 86.70 273 LYS B CA 1
ATOM 3043 C C . LYS B 2 274 ? 123.924 147.837 107.419 1.00 90.15 273 LYS B C 1
ATOM 3044 O O . LYS B 2 274 ? 124.733 146.926 107.641 1.00 93.64 273 LYS B O 1
ATOM 3050 N N . LEU B 2 275 ? 123.252 148.445 108.394 1.00 86.96 274 LEU B N 1
ATOM 3051 C CA . LEU B 2 275 ? 123.515 148.099 109.775 1.00 90.04 274 LEU B CA 1
ATOM 3052 C C . LEU B 2 275 ? 123.050 146.679 110.085 1.00 96.28 274 LEU B C 1
ATOM 3053 O O . LEU B 2 275 ? 123.669 145.992 110.897 1.00 100.18 274 LEU B O 1
ATOM 3058 N N . GLU B 2 276 ? 121.959 146.233 109.456 1.00 91.93 275 GLU B N 1
ATOM 3059 C CA . GLU B 2 276 ? 121.467 144.878 109.677 1.00 97.03 275 GLU B CA 1
ATOM 3060 C C . GLU B 2 276 ? 122.460 143.845 109.168 1.00 99.74 275 GLU B C 1
ATOM 3061 O O . GLU B 2 276 ? 122.710 142.838 109.834 1.00 100.65 275 GLU B O 1
ATOM 3067 N N . ASP B 2 277 ? 123.080 144.116 108.014 1.00 97.90 276 ASP B N 1
ATOM 3068 C CA . ASP B 2 277 ? 124.035 143.172 107.450 1.00 100.42 276 ASP B CA 1
ATOM 3069 C C . ASP B 2 277 ? 125.276 143.033 108.316 1.00 103.68 276 ASP B C 1
ATOM 3070 O O . ASP B 2 277 ? 125.810 141.934 108.483 1.00 106.86 276 ASP B O 1
ATOM 3075 N N . ASN B 2 278 ? 125.728 144.127 108.907 1.00 103.54 277 ASN B N 1
ATOM 3076 C CA . ASN B 2 278 ? 126.900 144.053 109.763 1.00 105.68 277 ASN B CA 1
ATOM 3077 C C . ASN B 2 278 ? 126.776 142.900 110.760 1.00 105.38 277 ASN B C 1
ATOM 3078 O O . ASN B 2 278 ? 127.307 142.969 111.875 1.00 107.71 277 ASN B O 1
#

Solvent-accessible surface area: 19021 Å² total; per-residue (Å²): 173,90,27,104,119,11,43,92,98,0,75,104,6,44,172,121,36,89,45,171,77,0,17,133,6,0,132,84,1,9,179,139,59,78,110,34,12,102,0,35,40,22,4,0,11,0,14,43,122,102,38,60,59,98,66,0,16,83,38,0,68,76,2,7,142,76,52,77,108,36,12,100,0,35,41,25,3,0,14,0,30,48,126,87,38,52,57,87,56,0,20,71,32,0,59,67,0,12,141,75,51,65,77,28,14,93,0,1,33,33,10,1,38,0,8,63,120,60,121,148,53,111,90,13,4,91,90,3,51,97,55,7,102,68,9,63,152,44,4,94,96,50,9,135,48,4,79,123,112,136,70,89,160,30,11,11,115,5,0,74,58,0,13,154,47,0,38,42,5,0,102,98,0,36,64,38,1,134,96,5,90,40,34,108,40,8,21,107,1,11,57,13,0,8,64,0,0,50,100,0,5,74,5,0,42,145,9,0,42,105,34,90,7,61,49,32,0,49,102,0,5,49,8,0,6,91,1,0,30,37,0,2,92,6,0,9,42,2,0,59,89,8,124,54,33,80,24,8,19,125,0,10,57,19,0,10,66,1,0,66,103,0,6,70,9,0,30,125,0,7,58,62,32,103,68,46,88,61,7,24,41,0,1,107,11,0,9,86,1,0,14,54,0,0,77,5,0,9,117,2,1,66,82,10,113,50,28,129,25,4,19,129,0,3,10,19,0,0,23,1,0,9,100,0,5,28,9,0,19,109,0,0,56,81,74,114,6,90,70,52,15,120,80,0,37,92,9,0,69,80,0,5,101,74,0,12,124,0,0,66,110,5,13,163,88,4,118,62,125,126,74,104,115,54,3,114,113,3,13,44,12,0,115,87,3,2,130,28,2,19,105,62,0,105,100,79

Foldseek 3Di:
DLLVVLQVQLVVCVVVVVLVSNLVSLVVNCVVPVLPLVSLQSNLVSCVVVVNLVSNLVSLVSSCVSPVLPLVSLQVNLVSCVVVVNLVSNLVSLVSSCVSPVPPPVSVVSNVVSVVSPD/DLVVLLVVLVVLLVVLLVVLVVLLVVLVPDPDLVSLVVSLVVNLVSLLVSLVVLLVSLVVDLDLVSVLSSLVSNLVSLLSSLVSLLVSPAPPLLPPCLLSSLVSLLVSLVSSLVSLLVSLLSDLDLVSVLSSLVSNLVSLLSSLVSLLVRCVVHPDNDCPLVSLVSLLVSLLVSLVSLLVSLVNDQDLVSLLSSLVSNLVSLLSSLVSLLVSLPVDDDVVSLVSSLVSNVVSLVSSLVSLVVSLVSDDPPVSNVVSVVSNVVSVVSSVVSSVVSVVD

Secondary structure (DSSP, 8-state):
-HHHHHHHHHHHHHHTT-HHHHHHHHHHHHHH-TT-HHHHHHHHHHHHHTT-HHHHHHHHHHHHHH-TT-HHHHHHHHHHHHHTT-HHHHHHHHHHHHHH-TT-HHHHHHHHHHHHH--/-HHHHHHHHHHHHHHHHHHHHHHHHHHHT---HHHHHHHHHHHHHHHHHHHHHHHHHHTT--SHHHHHHHHHHHHHHHHHHHHHHHHHTS-GGGTSSHHHHHHHHHHHHHHHHHHHHHHHTT--SHHHHHHHHHHHHHHHHHHHHHHHHHHTT-SS-SSHHHHHHHHHHHHHHHHHHHHHHHTT--SHHHHHHHHHHHHHHHHHHHHHHHHHHTTS--HHHHHHHHHHHHHHHHHHHHHHHHHHTT--SSHHHHHHHHHHHHHHHHHHHHHHHHHH-

B-factor: mean 62.63, std 23.24, range [22.63, 182.92]

Sequence (396 aa):
EEAELAYLLGELAYKLGEYRIAIRAYRIALKRDPNNAEAWYNLGNAYYKQGDYDEAIEYYQKALELDPNNAEAWYNLGNAYYKQGDYDEAIEYYEKALELDPENLEALQNLLNAMDKQGIEEVVAEMIDILAESSKKSIEELARAADNKTTEKAVAEAIEEIARLATAAIQLIEALAKNLASEEFMARAISAIAELAKKAIEAIYRLADNHTTDTFMARAIAAIANLAVTAILAIAALASNHTTEEFMARAISAIAELAKKAIEAIYRLADNHTTDKFMAAAIEAIALLATLAILAIALLASNHTTEKFMARAIMAIAILAAKAIEAIYRLADNHTSPTYIEKAIEAIEKIARKAIKAIEMLAKNITTEEYKEKAKKIIDIIRKLAKMAIKKLEDN

Radius of gyration: 24.62 Å; Cα contacts (8 Å, |Δi|>4): 555; chains: 2; bounding box: 53×57×69 Å